Protein AF-A0A0F4YEI1-F1 (afdb_monomer)

Solvent-accessible surface area (backbone atoms only — not comparable to full-atom values): 27108 Å² total; per-residue (Å²): 118,68,69,63,48,42,63,75,67,42,41,69,64,48,45,43,51,68,69,42,49,51,51,52,51,58,33,60,76,43,56,75,84,28,46,72,61,43,52,53,49,46,54,53,52,46,52,52,40,52,50,40,37,74,76,43,58,94,48,33,68,61,34,35,46,51,47,15,52,47,26,43,52,56,21,68,72,43,83,80,49,67,66,59,22,50,49,25,46,51,52,16,49,54,27,37,51,56,39,32,68,79,41,44,30,41,6,57,47,32,35,53,52,17,68,67,30,65,88,44,64,63,55,22,47,24,25,37,29,44,6,30,36,14,65,43,53,28,73,72,40,70,64,56,50,44,74,65,33,52,63,66,68,36,88,91,44,82,70,66,86,87,53,58,67,51,59,50,22,46,51,44,22,51,36,25,59,74,68,42,29,40,48,58,62,23,40,52,21,45,48,55,20,60,75,46,42,58,65,48,48,73,70,54,39,73,61,30,29,59,52,36,36,34,52,50,51,34,30,51,22,35,40,28,39,48,52,42,94,74,29,71,53,52,64,65,41,32,71,72,57,50,52,77,50,77,45,72,65,61,30,46,54,52,25,39,58,51,39,70,70,60,66,85,82,57,76,59,45,56,59,36,46,55,58,46,68,62,72,92,46,86,78,34,48,53,85,46,42,64,39,36,22,36,55,25,34,46,53,38,25,52,49,47,47,48,52,52,64,45,75,90,51,73,38,44,47,49,24,50,35,53,50,44,48,50,52,46,31,28,48,54,39,51,79,57,27,55,72,43,56,41,44,46,48,42,59,54,49,26,56,41,52,47,71,70,66,51,97,88,55,68,56,71,63,30,71,44,92,62,81,84,60,87,50,66,71,52,74,46,59,56,67,57,54,72,71,51,46,25,27,31,64,40,70,71,63,64,64,86,75,70,74,73,66,68,58,57,71,74,64,52,68,58,82,56,84,70,56,56,55,64,52,51,42,47,41,46,23,43,50,46,60,54,16,71,41,62,52,42,31,35,61,41,84,88,78,70,41,49,42,55,33,74,52,31,54,53,29,44,53,54,38,61,77,49,46,73,64,73,70,65,80,56,64,72,63,67,75,73,72,82,86,78,87,88,89,88,88,81,90,78,88,86,82,90,134

Mean predicted aligned error: 7.13 Å

InterPro domains:
  IPR011990 Tetratricopeptide-like helical domain superfamily [G3DSA:1.25.40.10] (3-154)
  IPR011990 Tetratricopeptide-like helical domain superfamily [SSF48452] (2-461)
  IPR018834 DNA/RNA-binding domain, Est1-type [PF10373] (92-180)
  IPR045153 Est1/Ebs1-like [PTHR15696] (4-485)

Radius of gyration: 25.8 Å; Cα contacts (8 Å, |Δi|>4): 621; chains: 1; bounding box: 82×69×76 Å

Nearest PDB structures (foldseek):
  1ya0-assembly1_A  TM=7.105E-01  e=3.987E-08  Homo sapiens
  8j8p-assembly1_C  TM=2.275E-01  e=1.926E+00  Saccharomyces eubayanus
  3zjy-assembly3_G  TM=1.504E-01  e=1.847E+00  Homo sapiens

Sequence (497 aa):
MLRKLAEKYAMPARMWRYGIHSFLELLRHRLPGSLDHMLTFIYIAYSMMTLLLESVPSFEETWIECLGDLARYRMAVEENDMRDREVWSGVARYWYNKAADKNPGIGRIQHHLAVLARPNILQQLFYYSKSLVSIQPFLSTRESILLLFNPLLDPARPVSSRYPPLLTAFVCAHGFLFTRGKINAFTMSAHQFLSSLGTYIGRIGAVFREQGVYIASSNYAAIFDFGQSDAILPRMFEPRALQEIPSSSARYESAQRFWESHTSSSSLELSVLSQRDGPRSEDDRFSSSIQVLSFASHLAFSTLRIILGQIGDKNVLPSVHLSLAFLWSMALVPTSMTYIEADVPWVQIASFLNTLIRPDMDMSKVEDEQFPSYETGSSRQLPEDFLIRGQAWSQLYYPEHFFDVTADEEERSIELPSVIVPRTHRCLWLGVRIASFKCWITYDSDRKVFLPTPFAYELENAARQHNPLQGVSGAEASSSSSSHDNDTTMTDSNDII

Foldseek 3Di:
DVVVVCVVVVVLVCCCPPVQPVVLVVLVVVPPVSVVVNLVSLVVQLVVLVVCVVPPVVCVLSSLQSNLVSLVSQLVSDDDPPPSNVVSLVSSLQSLLVNCLVVVQALVSLQSQLVSCPPPLLSVLLSLLQLLQFLHHDVVSLVVCCVSAVQLQDPVHDDDPVDDLLVSLLSNLLSQLQVLFFPVSNLLSLCSNLVCVLVVCVVVALVLLVSLLSSLSSLVSQLQSSNDPQRDQSVCLHVVNVVVQPDLVSLLVVLLVVLVPDDFDDPLLLVLLCLLVDPPDRRDTRDGNSSSNSVSLLSNQSSVLSLLVNQPRLSSLLNLLLVLLLQLLCSSSPVSCSSRLLNHLLQSLQVSLQSLDDPPDDCCLLLDPDQRQPDDAQLSDALSNSSNPRGSSNPSRDDPPSSVHHDRPVVNVDDDPVSSRSSSSSSSSSVQSVQSSVRAWHADPVVRGIDGDPSVVVSPVSNVVSNSNPPVVPPVVVVPPPDDDDDDDDDDDDDDD

Structure (mmCIF, N/CA/C/O backbone):
data_AF-A0A0F4YEI1-F1
#
_entry.id   AF-A0A0F4YEI1-F1
#
loop_
_atom_site.group_PDB
_atom_site.id
_atom_site.type_symbol
_atom_site.label_atom_id
_atom_site.label_alt_id
_atom_site.label_comp_id
_atom_site.label_asym_id
_atom_site.label_entity_id
_atom_site.label_seq_id
_atom_site.pdbx_PDB_ins_code
_atom_site.Cartn_x
_atom_site.Cartn_y
_atom_site.Cartn_z
_atom_site.occupancy
_atom_site.B_iso_or_equiv
_atom_site.auth_seq_id
_atom_site.auth_comp_id
_atom_site.auth_asym_id
_atom_site.auth_atom_id
_atom_site.pdbx_PDB_model_num
ATOM 1 N N . MET A 1 1 ? 36.475 -22.535 -2.379 1.00 55.03 1 MET A N 1
ATOM 2 C CA . MET A 1 1 ? 37.438 -21.412 -2.473 1.00 55.03 1 MET A CA 1
ATOM 3 C C . MET A 1 1 ? 37.104 -20.451 -3.627 1.00 55.03 1 MET A C 1
ATOM 5 O O . MET A 1 1 ? 37.076 -19.257 -3.377 1.00 55.03 1 MET A O 1
ATOM 9 N N . LEU A 1 2 ? 36.747 -20.934 -4.832 1.00 60.22 2 LEU A N 1
ATOM 10 C CA . LEU A 1 2 ? 36.375 -20.089 -5.991 1.00 60.22 2 LEU A CA 1
ATOM 11 C C . LEU A 1 2 ? 35.041 -19.314 -5.856 1.00 60.22 2 LEU A C 1
ATOM 13 O O . LEU A 1 2 ? 34.990 -18.155 -6.246 1.00 60.22 2 LEU A O 1
ATOM 17 N N . ARG A 1 3 ? 33.982 -19.887 -5.255 1.00 57.22 3 ARG A N 1
ATOM 18 C CA . ARG A 1 3 ? 32.690 -19.177 -5.056 1.00 57.22 3 ARG A CA 1
ATOM 19 C C . ARG A 1 3 ? 32.832 -17.895 -4.218 1.00 57.22 3 ARG A C 1
ATOM 21 O O . ARG A 1 3 ? 32.390 -16.835 -4.639 1.00 57.22 3 ARG A O 1
ATOM 28 N N . LYS A 1 4 ? 33.593 -17.968 -3.119 1.00 74.44 4 LYS A N 1
ATOM 29 C CA . LYS A 1 4 ? 33.931 -16.809 -2.271 1.00 74.44 4 LYS A CA 1
ATOM 30 C C . LYS A 1 4 ? 34.723 -15.724 -3.016 1.00 74.44 4 LYS A C 1
ATOM 32 O O . LYS A 1 4 ? 34.723 -14.574 -2.597 1.00 74.44 4 LYS A O 1
ATOM 37 N N . LEU A 1 5 ? 35.408 -16.073 -4.111 1.00 81.62 5 LEU A N 1
ATOM 38 C CA . LEU A 1 5 ? 36.135 -15.119 -4.952 1.00 81.62 5 LEU A CA 1
ATOM 39 C C . LEU A 1 5 ? 35.159 -14.252 -5.762 1.00 81.62 5 LEU A C 1
ATOM 41 O O . LEU A 1 5 ? 35.337 -13.041 -5.847 1.00 81.62 5 LEU A O 1
ATOM 45 N N . ALA A 1 6 ? 34.110 -14.865 -6.316 1.00 81.75 6 ALA A N 1
ATOM 46 C CA . ALA A 1 6 ? 33.084 -14.173 -7.093 1.00 81.75 6 ALA A CA 1
ATOM 47 C C . ALA A 1 6 ? 32.321 -13.136 -6.267 1.00 81.75 6 ALA A C 1
ATOM 49 O O . ALA A 1 6 ? 32.165 -12.001 -6.719 1.00 81.75 6 ALA A O 1
ATOM 50 N N . GLU A 1 7 ? 31.950 -13.495 -5.040 1.00 84.38 7 GLU A N 1
ATOM 51 C CA . GLU A 1 7 ? 31.384 -12.571 -4.052 1.00 84.38 7 GLU A CA 1
ATOM 52 C C . GLU A 1 7 ? 32.386 -11.470 -3.684 1.00 84.38 7 GLU A C 1
ATOM 54 O O . GLU A 1 7 ? 32.083 -10.287 -3.830 1.00 84.38 7 GLU A O 1
ATOM 59 N N . LYS A 1 8 ? 33.614 -11.843 -3.288 1.00 86.62 8 LYS A N 1
ATOM 60 C CA . LYS A 1 8 ? 34.660 -10.898 -2.856 1.00 86.62 8 LYS A CA 1
ATOM 61 C C . LYS A 1 8 ? 34.952 -9.807 -3.888 1.00 86.62 8 LYS A C 1
ATOM 63 O O . LYS A 1 8 ? 35.234 -8.675 -3.509 1.00 86.62 8 LYS A O 1
ATOM 68 N N . TYR A 1 9 ? 34.919 -10.140 -5.177 1.00 87.56 9 TYR A N 1
ATOM 69 C CA . TYR A 1 9 ? 35.187 -9.188 -6.261 1.00 87.56 9 TYR A CA 1
ATOM 70 C C . TYR A 1 9 ? 33.924 -8.646 -6.938 1.00 87.56 9 TYR A C 1
ATOM 72 O O . TYR A 1 9 ? 34.042 -8.007 -7.988 1.00 87.56 9 TYR A O 1
ATOM 80 N N . ALA A 1 10 ? 32.741 -8.901 -6.365 1.00 87.31 10 ALA A N 1
ATOM 81 C CA . ALA A 1 10 ? 31.444 -8.498 -6.907 1.00 87.31 10 ALA A CA 1
ATOM 82 C C . ALA A 1 10 ? 31.309 -8.824 -8.407 1.00 87.31 10 ALA A C 1
ATOM 84 O O . ALA A 1 10 ? 30.858 -7.998 -9.207 1.00 87.31 10 ALA A O 1
ATOM 85 N N . MET A 1 11 ? 31.765 -10.017 -8.808 1.00 90.56 11 MET A N 1
ATOM 86 C CA . MET A 1 11 ? 31.846 -10.405 -10.218 1.00 90.56 11 MET A CA 1
ATOM 87 C C . MET A 1 11 ? 30.491 -10.305 -10.943 1.00 90.56 11 MET A C 1
ATOM 89 O O . MET A 1 11 ? 30.489 -9.721 -12.027 1.00 90.56 11 MET A O 1
ATOM 93 N N . PRO A 1 12 ? 29.348 -10.743 -10.368 1.00 89.69 12 PRO A N 1
ATOM 94 C CA . PRO A 1 12 ? 28.029 -10.553 -10.982 1.00 89.69 12 PRO A CA 1
ATOM 95 C C . PRO A 1 12 ? 27.702 -9.086 -11.292 1.00 89.69 12 PRO A C 1
ATOM 97 O O . PRO A 1 12 ? 27.398 -8.742 -12.433 1.00 89.69 12 PRO A O 1
ATOM 100 N N . ALA A 1 13 ? 27.867 -8.195 -10.310 1.00 88.50 13 ALA A N 1
ATOM 101 C CA . ALA A 1 13 ? 27.592 -6.769 -10.475 1.00 88.50 13 ALA A CA 1
ATOM 102 C C . ALA A 1 13 ? 28.512 -6.115 -11.520 1.00 88.50 13 ALA A C 1
ATOM 104 O O . ALA A 1 13 ? 28.082 -5.261 -12.297 1.00 88.50 13 ALA A O 1
ATOM 105 N N . ARG A 1 14 ? 29.786 -6.525 -11.578 1.00 91.62 14 ARG A N 1
ATOM 106 C CA . ARG A 1 14 ? 30.737 -6.046 -12.592 1.00 91.62 14 ARG A CA 1
ATOM 107 C C . ARG A 1 14 ? 30.409 -6.571 -13.986 1.00 91.62 14 ARG A C 1
ATOM 109 O O . ARG A 1 14 ? 30.504 -5.802 -14.938 1.00 91.62 14 ARG A O 1
ATOM 116 N N . MET A 1 15 ? 30.030 -7.842 -14.110 1.00 93.12 15 MET A N 1
ATOM 117 C CA . MET A 1 15 ? 29.603 -8.434 -15.378 1.00 93.12 15 MET A CA 1
ATOM 118 C C . MET A 1 15 ? 28.373 -7.704 -15.918 1.00 93.12 15 MET A C 1
ATOM 120 O O . MET A 1 15 ? 28.381 -7.306 -17.080 1.00 93.12 15 MET A O 1
ATOM 124 N N . TRP A 1 16 ? 27.377 -7.434 -15.069 1.00 93.75 16 TRP A N 1
ATOM 125 C CA . TRP A 1 16 ? 26.232 -6.606 -15.442 1.00 93.75 16 TRP A CA 1
ATOM 126 C C . TRP A 1 16 ? 26.676 -5.213 -15.895 1.00 93.75 16 TRP A C 1
ATOM 128 O O . TRP A 1 16 ? 26.445 -4.830 -17.040 1.00 93.75 16 TRP A O 1
ATOM 138 N N . ARG A 1 17 ? 27.383 -4.475 -15.031 1.00 92.56 17 ARG A N 1
ATOM 139 C CA . ARG A 1 17 ? 27.768 -3.081 -15.289 1.00 92.56 17 ARG A CA 1
ATOM 140 C C . ARG A 1 17 ? 28.609 -2.926 -16.555 1.00 92.56 17 ARG A C 1
ATOM 142 O O . ARG A 1 17 ? 28.297 -2.081 -17.385 1.00 92.56 17 ARG A O 1
ATOM 149 N N . TYR A 1 18 ? 29.688 -3.694 -16.679 1.00 93.56 18 TYR A N 1
ATOM 150 C CA . TYR A 1 18 ? 30.693 -3.503 -17.729 1.00 93.56 18 TYR A CA 1
ATOM 151 C C . TYR A 1 18 ? 30.481 -4.401 -18.948 1.00 93.56 18 TYR A C 1
ATOM 153 O O . TYR A 1 18 ? 30.851 -4.003 -20.046 1.00 93.56 18 TYR A O 1
ATOM 161 N N . GLY A 1 19 ? 29.914 -5.595 -18.764 1.00 92.12 19 GLY A N 1
ATOM 162 C CA . GLY A 1 19 ? 29.736 -6.584 -19.828 1.00 92.12 19 GLY A CA 1
ATOM 163 C C . GLY A 1 19 ? 28.385 -6.512 -20.535 1.00 92.12 19 GLY A C 1
ATOM 164 O O . GLY A 1 19 ? 28.310 -6.903 -21.693 1.00 92.12 19 GLY A O 1
ATOM 165 N N . ILE A 1 20 ? 27.337 -6.000 -19.878 1.00 95.31 20 ILE A N 1
ATOM 166 C CA . ILE A 1 20 ? 25.975 -5.976 -20.437 1.00 95.31 20 ILE A CA 1
ATOM 167 C C . ILE A 1 20 ? 25.453 -4.542 -20.533 1.00 95.31 20 ILE A C 1
ATOM 169 O O . ILE A 1 20 ? 25.265 -4.020 -21.630 1.00 95.31 20 ILE A O 1
ATOM 173 N N . HIS A 1 21 ? 25.279 -3.869 -19.397 1.00 94.56 21 HIS A N 1
ATOM 174 C CA . HIS A 1 21 ? 24.636 -2.560 -19.314 1.00 94.56 21 HIS A CA 1
ATOM 175 C C . HIS A 1 21 ? 25.357 -1.482 -20.140 1.00 94.56 21 HIS A C 1
ATOM 177 O O . HIS A 1 21 ? 24.716 -0.780 -20.916 1.00 94.56 21 HIS A O 1
ATOM 183 N N . SER A 1 22 ? 26.688 -1.366 -20.044 1.00 94.69 22 SER A N 1
ATOM 184 C CA . SER A 1 22 ? 27.449 -0.400 -20.859 1.00 94.69 22 SER A CA 1
ATOM 185 C C . SER A 1 22 ? 27.254 -0.590 -22.368 1.00 94.69 22 SER A C 1
ATOM 187 O O . SER A 1 22 ? 27.192 0.394 -23.104 1.00 94.69 22 SER A O 1
ATOM 189 N N . PHE A 1 23 ? 27.138 -1.837 -22.835 1.00 94.50 23 PHE A N 1
ATOM 190 C CA . PHE A 1 23 ? 26.890 -2.134 -24.246 1.00 94.50 23 PHE A CA 1
ATOM 191 C C . PHE A 1 23 ? 25.444 -1.827 -24.640 1.00 94.50 23 PHE A C 1
ATOM 193 O O . PHE A 1 23 ? 25.231 -1.219 -25.687 1.00 94.50 23 PHE A O 1
ATOM 200 N N . LEU A 1 24 ? 24.465 -2.167 -23.791 1.00 94.75 24 LEU A N 1
ATOM 201 C CA . LEU A 1 24 ? 23.062 -1.788 -24.003 1.00 94.75 24 LEU A CA 1
ATOM 202 C C . LEU A 1 24 ? 22.913 -0.275 -24.137 1.00 94.75 24 LEU A C 1
ATOM 204 O O . LEU A 1 24 ? 22.265 0.189 -25.069 1.00 94.75 24 LEU A O 1
ATOM 208 N N . GLU A 1 25 ? 23.556 0.497 -23.262 1.00 95.62 25 GLU A N 1
ATOM 209 C CA . GLU A 1 25 ? 23.518 1.954 -23.339 1.00 95.62 25 GLU A CA 1
ATOM 210 C C . GLU A 1 25 ? 24.206 2.475 -24.601 1.00 95.62 25 GLU A C 1
ATOM 212 O O . GLU A 1 25 ? 23.637 3.322 -25.288 1.00 95.62 25 GLU A O 1
ATOM 217 N N . LEU A 1 26 ? 25.382 1.954 -24.968 1.00 95.69 26 LEU A N 1
ATOM 218 C CA . LEU A 1 26 ? 26.056 2.338 -26.213 1.00 95.69 26 LEU A CA 1
ATOM 219 C C . LEU A 1 26 ? 25.161 2.103 -27.439 1.00 95.69 26 LEU A C 1
ATOM 221 O O . LEU A 1 26 ? 25.047 2.981 -28.296 1.00 95.69 26 LEU A O 1
ATOM 225 N N . LEU A 1 27 ? 24.520 0.935 -27.513 1.00 95.31 27 LEU A N 1
ATOM 226 C CA . LEU A 1 27 ? 23.616 0.580 -28.603 1.00 95.31 27 LEU A CA 1
ATOM 227 C C . LEU A 1 27 ? 22.361 1.458 -28.577 1.00 95.31 27 LEU A C 1
ATOM 229 O O . LEU A 1 27 ? 21.994 1.995 -29.619 1.00 95.31 27 LEU A O 1
ATOM 233 N N . ARG A 1 28 ? 21.768 1.705 -27.404 1.00 93.31 28 ARG A N 1
ATOM 234 C CA . ARG A 1 28 ? 20.584 2.562 -27.236 1.00 93.31 28 ARG A CA 1
ATOM 235 C C . ARG A 1 28 ? 20.811 3.982 -27.759 1.00 93.31 28 ARG A C 1
ATOM 237 O O . ARG A 1 28 ? 19.947 4.523 -28.439 1.00 93.31 28 ARG A O 1
ATOM 244 N N . HIS A 1 29 ? 21.978 4.578 -27.502 1.00 94.56 29 HIS A N 1
ATOM 245 C CA . HIS A 1 29 ? 22.314 5.927 -27.992 1.00 94.56 29 HIS A CA 1
ATOM 246 C C . HIS A 1 29 ? 22.475 6.009 -29.520 1.00 94.56 29 HIS A C 1
ATOM 248 O O . HIS A 1 29 ? 22.509 7.107 -30.072 1.00 94.56 29 HIS A O 1
ATOM 254 N N . ARG A 1 30 ? 22.613 4.871 -30.209 1.00 94.94 30 ARG A N 1
ATOM 255 C CA . ARG A 1 30 ? 22.780 4.784 -31.669 1.00 94.94 30 ARG A CA 1
ATOM 256 C C . ARG A 1 30 ? 21.497 4.376 -32.401 1.00 94.94 30 ARG A C 1
ATOM 258 O O . ARG A 1 30 ? 21.542 4.158 -33.612 1.00 94.94 30 ARG A O 1
ATOM 265 N N . LEU A 1 31 ? 20.372 4.276 -31.692 1.00 91.75 31 LEU A N 1
ATOM 266 C CA . LEU A 1 31 ? 19.080 3.996 -32.310 1.00 91.75 31 LEU A CA 1
ATOM 267 C C . LEU A 1 31 ? 18.655 5.142 -33.251 1.00 91.75 31 LEU A C 1
ATOM 269 O O . LEU A 1 31 ? 18.983 6.302 -32.990 1.00 91.75 31 LEU A O 1
ATOM 273 N N . PRO A 1 32 ? 17.944 4.830 -34.351 1.00 93.75 32 PRO A N 1
ATOM 274 C CA . PRO A 1 32 ? 17.470 3.493 -34.738 1.00 93.75 32 PRO A CA 1
ATOM 275 C C . PRO A 1 32 ? 18.523 2.616 -35.449 1.00 93.75 32 PRO A C 1
ATOM 277 O O . PRO A 1 32 ? 18.310 1.419 -35.604 1.00 93.75 32 PRO A O 1
ATOM 280 N N . GLY A 1 33 ? 19.677 3.162 -35.856 1.00 95.06 33 GLY A N 1
ATOM 281 C CA . GLY A 1 33 ? 20.655 2.458 -36.707 1.00 95.06 33 GLY A CA 1
ATOM 282 C C . GLY A 1 33 ? 21.328 1.224 -36.084 1.00 95.06 33 GLY A C 1
ATOM 283 O O . GLY A 1 33 ? 21.903 0.406 -36.796 1.00 95.06 33 GLY A O 1
ATOM 284 N N . SER A 1 34 ? 21.262 1.073 -34.763 1.00 95.25 34 SER A N 1
ATOM 285 C CA . SER A 1 34 ? 21.790 -0.071 -34.009 1.00 95.25 34 SER A CA 1
ATOM 286 C C . SER A 1 34 ? 20.735 -1.122 -33.643 1.00 95.25 34 SER A C 1
ATOM 288 O O . SER A 1 34 ? 21.081 -2.063 -32.928 1.00 95.25 34 SER A O 1
ATOM 290 N N . LEU A 1 35 ? 19.479 -0.988 -34.091 1.00 93.62 35 LEU A N 1
ATOM 291 C CA . LEU A 1 35 ? 18.353 -1.795 -33.602 1.00 93.62 35 LEU A CA 1
ATOM 292 C C . LEU A 1 35 ? 18.619 -3.306 -33.688 1.00 93.62 35 LEU A C 1
ATOM 294 O O . LEU A 1 35 ? 18.581 -3.980 -32.661 1.00 93.62 35 LEU A O 1
ATOM 298 N N . ASP A 1 36 ? 18.993 -3.823 -34.860 1.00 94.50 36 ASP A N 1
ATOM 299 C CA . ASP A 1 36 ? 19.253 -5.260 -35.053 1.00 94.50 36 ASP A CA 1
ATOM 300 C C . ASP A 1 36 ? 20.387 -5.782 -34.157 1.00 94.50 36 ASP A C 1
ATOM 302 O O . ASP A 1 36 ? 20.313 -6.880 -33.595 1.00 94.50 36 ASP A O 1
ATOM 306 N N . HIS A 1 37 ? 21.431 -4.968 -33.966 1.00 96.06 37 HIS A N 1
ATOM 307 C CA . HIS A 1 37 ? 22.554 -5.294 -33.086 1.00 96.06 37 HIS A CA 1
ATOM 308 C C . HIS A 1 37 ? 22.115 -5.308 -31.619 1.00 96.06 37 HIS A C 1
ATOM 310 O O . HIS A 1 37 ? 22.519 -6.190 -30.863 1.00 96.06 37 HIS A O 1
ATOM 316 N N . MET A 1 38 ? 21.270 -4.353 -31.218 1.00 95.50 38 MET A N 1
ATOM 317 C CA . MET A 1 38 ? 20.710 -4.275 -29.872 1.00 95.50 38 MET A CA 1
ATOM 318 C C . MET A 1 38 ? 19.807 -5.467 -29.570 1.00 95.50 38 MET A C 1
ATOM 320 O O . MET A 1 38 ? 19.973 -6.090 -28.523 1.00 95.50 38 MET A O 1
ATOM 324 N N . LEU A 1 39 ? 18.919 -5.833 -30.495 1.00 94.44 39 LEU A N 1
ATOM 325 C CA . LEU A 1 39 ? 18.063 -7.010 -30.363 1.00 94.44 39 LEU A CA 1
ATOM 326 C C . LEU A 1 39 ? 18.904 -8.282 -30.224 1.00 94.44 39 LEU A C 1
ATOM 328 O O . LEU A 1 39 ? 18.749 -9.014 -29.247 1.00 94.44 39 LEU A O 1
ATOM 332 N N . THR A 1 40 ? 19.854 -8.500 -31.137 1.00 96.56 40 THR A N 1
ATOM 333 C CA . THR A 1 40 ? 20.757 -9.663 -31.098 1.00 96.56 40 THR A CA 1
ATOM 334 C C . THR A 1 40 ? 21.517 -9.737 -29.772 1.00 96.56 40 THR A C 1
ATOM 336 O O . THR A 1 40 ? 21.574 -10.795 -29.143 1.00 96.56 40 THR A O 1
ATOM 339 N N . PHE A 1 41 ? 22.062 -8.609 -29.307 1.00 97.25 41 PHE A N 1
ATOM 340 C CA . PHE A 1 41 ? 22.788 -8.547 -28.042 1.00 97.25 41 PHE A CA 1
ATOM 341 C C . PHE A 1 41 ? 21.896 -8.880 -26.841 1.00 97.25 41 PHE A C 1
ATOM 343 O O . PHE A 1 41 ? 22.309 -9.652 -25.977 1.00 97.25 41 PHE A O 1
ATOM 350 N N . ILE A 1 42 ? 20.667 -8.353 -26.803 1.00 96.56 42 ILE A N 1
ATOM 351 C CA . ILE A 1 42 ? 19.697 -8.656 -25.745 1.00 96.56 42 ILE A CA 1
ATOM 352 C C . ILE A 1 42 ? 19.396 -10.159 -25.702 1.00 96.56 42 ILE A C 1
ATOM 354 O O . ILE A 1 42 ? 19.459 -10.742 -24.622 1.00 96.56 42 ILE A O 1
ATOM 358 N N . TYR A 1 43 ? 19.129 -10.806 -26.841 1.00 96.12 43 TYR A N 1
ATOM 359 C CA . TYR A 1 43 ? 18.841 -12.247 -26.881 1.00 96.12 43 TYR A CA 1
ATOM 360 C C . TYR A 1 43 ? 20.025 -13.101 -26.405 1.00 96.12 43 TYR A C 1
ATOM 362 O O . TYR A 1 43 ? 19.829 -14.060 -25.651 1.00 96.12 43 TYR A O 1
ATOM 370 N N . ILE A 1 44 ? 21.254 -12.740 -26.791 1.00 97.31 44 ILE A N 1
ATOM 371 C CA . ILE A 1 44 ? 22.471 -13.424 -26.329 1.00 97.31 44 ILE A CA 1
ATOM 372 C C . ILE A 1 44 ? 22.629 -13.245 -24.817 1.00 97.31 44 ILE A C 1
ATOM 374 O O . ILE A 1 44 ? 22.775 -14.232 -24.094 1.00 97.31 44 ILE A O 1
ATOM 378 N N . ALA A 1 45 ? 22.551 -12.006 -24.325 1.00 97.19 45 ALA A N 1
ATOM 379 C CA . ALA A 1 45 ? 22.688 -11.707 -22.904 1.00 97.19 45 ALA A CA 1
ATOM 380 C C . ALA A 1 45 ? 21.608 -12.419 -22.075 1.00 97.19 45 ALA A C 1
ATOM 382 O O . ALA A 1 45 ? 21.925 -13.018 -21.050 1.00 97.19 45 ALA A O 1
ATOM 383 N N . TYR A 1 46 ? 20.358 -12.426 -22.543 1.00 97.12 46 TYR A N 1
ATOM 384 C CA . TYR A 1 46 ? 19.239 -13.098 -21.881 1.00 97.12 46 TYR A CA 1
ATOM 385 C C . TYR A 1 46 ? 19.450 -14.614 -21.798 1.00 97.12 46 TYR A C 1
ATOM 387 O O . TYR A 1 46 ? 19.294 -15.205 -20.727 1.00 97.12 46 TYR A O 1
ATOM 395 N N . SER A 1 47 ? 19.888 -15.243 -22.893 1.00 96.88 47 SER A N 1
ATOM 396 C CA . SER A 1 47 ? 20.205 -16.679 -22.920 1.00 96.88 47 SER A CA 1
ATOM 397 C C . SER A 1 47 ? 21.351 -17.019 -21.963 1.00 96.88 47 SER A C 1
ATOM 399 O O . SER A 1 47 ? 21.269 -17.985 -21.207 1.00 96.88 47 SER A O 1
ATOM 401 N N . MET A 1 48 ? 22.400 -16.188 -21.931 1.00 96.06 48 MET A N 1
ATOM 402 C CA . MET A 1 48 ? 23.517 -16.358 -20.999 1.00 96.06 48 MET A CA 1
ATOM 403 C C . MET A 1 48 ? 23.081 -16.196 -19.538 1.00 96.06 48 MET A C 1
ATOM 405 O O . MET A 1 48 ? 23.495 -16.991 -18.699 1.00 96.06 48 MET A O 1
ATOM 409 N N . MET A 1 49 ? 22.246 -15.200 -19.215 1.00 95.81 49 MET A N 1
ATOM 410 C CA . MET A 1 49 ? 21.751 -15.004 -17.845 1.00 95.81 49 MET A CA 1
ATOM 411 C C . MET A 1 49 ? 20.837 -16.150 -17.404 1.00 95.81 49 MET A C 1
ATOM 413 O O . MET A 1 49 ? 20.933 -16.586 -16.261 1.00 95.81 49 MET A O 1
ATOM 417 N N . THR A 1 50 ? 20.014 -16.684 -18.310 1.00 95.69 50 THR A N 1
ATOM 418 C CA . THR A 1 50 ? 19.171 -17.861 -18.041 1.00 95.69 50 THR A CA 1
ATOM 419 C C . THR A 1 50 ? 20.036 -19.086 -17.732 1.00 95.69 50 THR A C 1
ATOM 421 O O . THR A 1 50 ? 19.835 -19.749 -16.718 1.00 95.69 50 THR A O 1
ATOM 424 N N . LEU A 1 51 ? 21.085 -19.328 -18.525 1.00 96.38 51 LEU A N 1
ATOM 425 C CA . LEU A 1 51 ? 22.034 -20.411 -18.258 1.00 96.38 51 LEU A CA 1
ATOM 426 C C . LEU A 1 51 ? 22.764 -20.228 -16.916 1.00 96.38 51 LEU A C 1
ATOM 428 O O . LEU A 1 51 ? 22.997 -21.202 -16.201 1.00 96.38 51 LEU A O 1
ATOM 432 N N . LEU A 1 52 ? 23.143 -18.998 -16.549 1.00 94.69 52 LEU A N 1
ATOM 433 C CA . LEU A 1 52 ? 23.774 -18.712 -15.253 1.00 94.69 52 LEU A CA 1
ATOM 434 C C . LEU A 1 52 ? 22.814 -18.895 -14.077 1.00 94.69 52 LEU A C 1
ATOM 436 O O . LEU A 1 52 ? 23.248 -19.355 -13.021 1.00 94.69 52 LEU A O 1
ATOM 440 N N . LEU A 1 53 ? 21.534 -18.572 -14.258 1.00 94.56 53 LEU A N 1
ATOM 441 C CA . LEU A 1 53 ? 20.492 -18.827 -13.270 1.00 94.56 53 LEU A CA 1
ATOM 442 C C . LEU A 1 53 ? 20.386 -20.326 -12.952 1.00 94.56 53 LEU A C 1
ATOM 444 O O . LEU A 1 53 ? 20.347 -20.695 -11.781 1.00 94.56 53 LEU A O 1
ATOM 448 N N . GLU A 1 54 ? 20.425 -21.179 -13.975 1.00 94.06 54 GLU A N 1
ATOM 449 C CA . GLU A 1 54 ? 20.361 -22.638 -13.820 1.00 94.06 54 GLU A CA 1
ATOM 450 C C . GLU A 1 54 ? 21.668 -23.243 -13.283 1.00 94.06 54 GLU A C 1
ATOM 452 O O . GLU A 1 54 ? 21.659 -24.106 -12.404 1.00 94.06 54 GLU A O 1
ATOM 457 N N . SER A 1 55 ? 22.815 -22.798 -13.803 1.00 95.12 55 SER A N 1
ATOM 458 C CA . SER A 1 55 ? 24.119 -23.416 -13.515 1.00 95.12 55 SER A CA 1
ATOM 459 C C . SER A 1 55 ? 24.835 -22.840 -12.287 1.00 95.12 55 SER A C 1
ATOM 461 O O . SER A 1 55 ? 25.688 -23.511 -11.696 1.00 95.12 55 SER A O 1
ATOM 463 N N . VAL A 1 56 ? 24.509 -21.609 -11.873 1.00 92.44 56 VAL A N 1
ATOM 464 C CA . VAL A 1 56 ? 25.151 -20.892 -10.757 1.00 92.44 56 VAL A CA 1
ATOM 465 C C . VAL A 1 56 ? 24.095 -20.252 -9.836 1.00 92.44 56 VAL A C 1
ATOM 467 O O . VAL A 1 56 ? 24.015 -19.022 -9.733 1.00 92.44 56 VAL A O 1
ATOM 470 N N . PRO A 1 57 ? 23.329 -21.063 -9.079 1.00 89.75 57 PRO A N 1
ATOM 471 C CA . PRO A 1 57 ? 22.220 -20.575 -8.251 1.00 89.75 57 PRO A CA 1
ATOM 472 C C . PRO A 1 57 ? 22.667 -19.695 -7.073 1.00 89.75 57 PRO A C 1
ATOM 474 O O . PRO A 1 57 ? 21.867 -18.966 -6.503 1.00 89.75 57 PRO A O 1
ATOM 477 N N . SER A 1 58 ? 23.958 -19.695 -6.714 1.00 90.31 58 SER A N 1
ATOM 478 C CA . SER A 1 58 ? 24.498 -18.859 -5.627 1.00 90.31 58 SER A CA 1
ATOM 479 C C . SER A 1 58 ? 24.327 -17.347 -5.845 1.00 90.31 58 SER A C 1
ATOM 481 O O . SER A 1 58 ? 24.459 -16.592 -4.891 1.00 90.31 58 SER A O 1
ATOM 483 N N . PHE A 1 59 ? 24.049 -16.906 -7.076 1.00 91.25 59 PHE A N 1
ATOM 484 C CA . PHE A 1 59 ? 23.765 -15.505 -7.412 1.00 91.25 59 PHE A CA 1
ATOM 485 C C . PHE A 1 59 ? 22.383 -15.332 -8.053 1.00 91.25 59 PHE A C 1
ATOM 487 O O . PHE A 1 59 ? 22.161 -14.360 -8.775 1.00 91.25 59 PHE A O 1
ATOM 494 N N . GLU A 1 60 ? 21.468 -16.274 -7.802 1.00 92.94 60 GLU A N 1
ATOM 495 C CA . GLU A 1 60 ? 20.115 -16.309 -8.366 1.00 92.94 60 GLU A CA 1
ATOM 496 C C . GLU A 1 60 ? 19.420 -14.941 -8.322 1.00 92.94 60 GLU A C 1
ATOM 498 O O . GLU A 1 60 ? 18.902 -14.494 -9.340 1.00 92.94 60 GLU A O 1
ATOM 503 N N . GLU A 1 61 ? 19.462 -14.243 -7.185 1.00 91.62 61 GLU A N 1
ATOM 504 C CA . GLU A 1 61 ? 18.837 -12.922 -7.033 1.00 91.62 61 GLU A CA 1
ATOM 505 C C . GLU A 1 61 ? 19.371 -11.900 -8.043 1.00 91.62 61 GLU A C 1
ATOM 507 O O . GLU A 1 61 ? 18.599 -11.191 -8.685 1.00 91.62 61 GLU A O 1
ATOM 512 N N . THR A 1 62 ? 20.691 -11.867 -8.251 1.00 92.00 62 THR A N 1
ATOM 513 C CA . THR A 1 62 ? 21.306 -10.966 -9.235 1.00 92.00 62 THR A CA 1
ATOM 514 C C . THR A 1 62 ? 20.900 -11.342 -10.659 1.00 92.00 62 THR A C 1
ATOM 516 O O . THR A 1 62 ? 20.645 -10.460 -11.478 1.00 92.00 62 THR A O 1
ATOM 519 N N . TRP A 1 63 ? 20.825 -12.637 -10.970 1.00 95.44 63 TRP A N 1
ATOM 520 C CA . TRP A 1 63 ? 20.446 -13.118 -12.301 1.00 95.44 63 TRP A CA 1
ATOM 521 C C . TRP A 1 63 ? 18.989 -12.823 -12.637 1.00 95.44 63 TRP A C 1
ATOM 523 O O . TRP A 1 63 ? 18.715 -12.344 -13.736 1.00 95.44 63 TRP A O 1
ATOM 533 N N . ILE A 1 64 ? 18.078 -13.033 -11.685 1.00 95.19 64 ILE A N 1
ATOM 534 C CA . ILE A 1 64 ? 16.655 -12.694 -11.811 1.00 95.19 64 ILE A CA 1
ATOM 535 C C . ILE A 1 64 ? 16.491 -11.211 -12.152 1.00 95.19 64 ILE A C 1
ATOM 537 O O . ILE A 1 64 ? 15.762 -10.862 -13.079 1.00 95.19 64 ILE A O 1
ATOM 541 N N . GLU A 1 65 ? 17.200 -10.330 -11.447 1.00 94.44 65 GLU A N 1
ATOM 542 C CA . GLU A 1 65 ? 17.132 -8.898 -11.729 1.00 94.44 65 GLU A CA 1
ATOM 543 C C . GLU A 1 65 ? 17.699 -8.533 -13.107 1.00 94.44 65 GLU A C 1
ATOM 545 O O . GLU A 1 65 ? 17.079 -7.757 -13.835 1.00 94.44 65 GLU A O 1
ATOM 550 N N . CYS A 1 66 ? 18.831 -9.128 -13.505 1.00 95.50 66 CYS A N 1
ATOM 551 C CA . CYS A 1 66 ? 19.404 -8.922 -14.839 1.00 95.50 66 CYS A CA 1
ATOM 552 C C . CYS A 1 66 ? 18.431 -9.357 -15.947 1.00 95.50 66 CYS A C 1
ATOM 554 O O . CYS A 1 66 ? 18.322 -8.683 -16.971 1.00 95.50 66 CYS A O 1
ATOM 556 N N . LEU A 1 67 ? 17.716 -10.470 -15.749 1.00 97.38 67 LEU A N 1
ATOM 557 C CA . LEU A 1 67 ? 16.699 -10.965 -16.681 1.00 97.38 67 LEU A CA 1
ATOM 558 C C . LEU A 1 67 ? 15.508 -10.003 -16.781 1.00 97.38 67 LEU A C 1
ATOM 560 O O . LEU A 1 67 ? 15.054 -9.715 -17.891 1.00 97.38 67 LEU A O 1
ATOM 564 N N . GLY A 1 68 ? 15.058 -9.444 -15.653 1.00 96.75 68 GLY A N 1
ATOM 565 C CA . GLY A 1 68 ? 14.035 -8.395 -15.626 1.00 96.75 68 GLY A CA 1
ATOM 566 C C . GLY A 1 68 ? 14.466 -7.129 -16.369 1.00 96.75 68 GLY A C 1
ATOM 567 O O . GLY A 1 68 ? 13.715 -6.614 -17.202 1.00 96.75 68 GLY A O 1
ATOM 568 N N . ASP A 1 69 ? 15.696 -6.660 -16.145 1.00 95.56 69 ASP A N 1
ATOM 569 C CA . ASP A 1 69 ? 16.244 -5.501 -16.854 1.00 95.56 69 ASP A CA 1
ATOM 570 C C . ASP A 1 69 ? 16.370 -5.755 -18.361 1.00 95.56 69 ASP A C 1
ATOM 572 O O . ASP A 1 69 ? 15.946 -4.916 -19.157 1.00 95.56 69 ASP A O 1
ATOM 576 N N . LEU A 1 70 ? 16.902 -6.908 -18.777 1.00 97.31 70 LEU A N 1
ATOM 577 C CA . LEU A 1 70 ? 17.019 -7.277 -20.193 1.00 97.31 70 LEU A CA 1
ATOM 578 C C . LEU A 1 70 ? 15.654 -7.342 -20.883 1.00 97.31 70 LEU A C 1
ATOM 580 O O . LEU A 1 70 ? 15.489 -6.775 -21.966 1.00 97.31 70 LEU A O 1
ATOM 584 N N . ALA A 1 71 ? 14.665 -7.965 -20.239 1.00 97.06 71 ALA A N 1
ATOM 585 C CA . ALA A 1 71 ? 13.296 -8.009 -20.742 1.00 97.06 71 ALA A CA 1
ATOM 586 C C . ALA A 1 71 ? 12.689 -6.602 -20.865 1.00 97.06 71 ALA A C 1
ATOM 588 O O . ALA A 1 71 ? 12.048 -6.279 -21.866 1.00 97.06 71 ALA A O 1
ATOM 589 N N . ARG A 1 72 ? 12.964 -5.716 -19.902 1.00 94.94 72 ARG A N 1
ATOM 590 C CA . ARG A 1 72 ? 12.533 -4.313 -19.949 1.00 94.94 72 ARG A CA 1
ATOM 591 C C . ARG A 1 72 ? 13.207 -3.530 -21.079 1.00 94.94 72 ARG A C 1
ATOM 593 O O . ARG A 1 72 ? 12.528 -2.743 -21.735 1.00 94.94 72 ARG A O 1
ATOM 600 N N . TYR A 1 73 ? 14.502 -3.734 -21.338 1.00 94.62 73 TYR A N 1
ATOM 601 C CA . TYR A 1 73 ? 15.175 -3.154 -22.510 1.00 94.62 73 TYR A CA 1
ATOM 602 C C . TYR A 1 73 ? 14.534 -3.651 -23.806 1.00 94.62 73 TYR A C 1
ATOM 604 O O . TYR A 1 73 ? 14.248 -2.835 -24.681 1.00 94.62 73 TYR A O 1
ATOM 612 N N . ARG A 1 74 ? 14.244 -4.954 -23.909 1.00 95.31 74 ARG A N 1
ATOM 613 C CA . ARG A 1 74 ? 13.593 -5.547 -25.084 1.00 95.31 74 ARG A CA 1
ATOM 614 C C . ARG A 1 74 ? 12.199 -4.983 -25.343 1.00 95.31 74 ARG A C 1
ATOM 616 O O . ARG A 1 74 ? 11.881 -4.661 -26.483 1.00 95.31 74 ARG A O 1
ATOM 623 N N . MET A 1 75 ? 11.404 -4.826 -24.284 1.00 93.75 75 MET A N 1
ATOM 624 C CA . MET A 1 75 ? 10.108 -4.150 -24.332 1.00 93.75 75 MET A CA 1
ATOM 625 C C . MET A 1 75 ? 10.269 -2.697 -24.793 1.00 93.75 75 MET A C 1
ATOM 627 O O . MET A 1 75 ? 9.495 -2.223 -25.615 1.00 93.75 75 MET A O 1
ATOM 631 N N . ALA A 1 76 ? 11.249 -1.966 -24.253 1.00 90.69 76 ALA A N 1
ATOM 632 C CA . ALA A 1 76 ? 11.403 -0.539 -24.512 1.00 90.69 76 ALA A CA 1
ATOM 633 C C . ALA A 1 76 ? 11.790 -0.220 -25.963 1.00 90.69 76 ALA A C 1
ATOM 635 O O . ALA A 1 76 ? 11.307 0.786 -26.476 1.00 90.69 76 ALA A O 1
ATOM 636 N N . VAL A 1 77 ? 12.622 -1.055 -26.597 1.00 91.62 77 VAL A N 1
ATOM 637 C CA . VAL A 1 77 ? 13.049 -0.875 -28.000 1.00 91.62 77 VAL A CA 1
ATOM 638 C C . VAL A 1 77 ? 11.993 -1.294 -29.022 1.00 91.62 77 VAL A C 1
ATOM 640 O O . VAL A 1 77 ? 12.119 -0.942 -30.190 1.00 91.62 77 VAL A O 1
ATOM 643 N N . GLU A 1 78 ? 10.972 -2.044 -28.602 1.00 88.69 78 GLU A N 1
ATOM 644 C CA . GLU A 1 78 ? 9.873 -2.440 -29.479 1.00 88.69 78 GLU A CA 1
ATOM 645 C C . GLU A 1 78 ? 8.869 -1.290 -29.624 1.00 88.69 78 GLU A C 1
ATOM 647 O O . GLU A 1 78 ? 8.096 -0.996 -28.702 1.00 88.69 78 GLU A O 1
ATOM 652 N N . GLU A 1 79 ? 8.910 -0.617 -30.775 1.00 81.62 79 GLU A N 1
ATOM 653 C CA . GLU A 1 79 ? 8.034 0.515 -31.110 1.00 81.62 79 GLU A CA 1
ATOM 654 C C . GLU A 1 79 ? 6.888 0.128 -32.055 1.00 81.62 79 GLU A C 1
ATOM 656 O O . GLU A 1 79 ? 5.853 0.795 -32.052 1.00 81.62 79 GLU A O 1
ATOM 661 N N . ASN A 1 80 ? 7.046 -0.941 -32.845 1.00 84.06 80 ASN A N 1
ATOM 662 C CA . ASN A 1 80 ? 6.128 -1.267 -33.939 1.00 84.06 80 ASN A CA 1
ATOM 663 C C . ASN A 1 80 ? 5.205 -2.440 -33.597 1.00 84.06 80 ASN A C 1
ATOM 665 O O . ASN A 1 80 ? 4.001 -2.371 -33.859 1.00 84.06 80 ASN A O 1
ATOM 669 N N . ASP A 1 81 ? 5.740 -3.512 -33.008 1.00 88.62 81 ASP A N 1
ATOM 670 C CA . ASP A 1 81 ? 4.950 -4.679 -32.624 1.00 88.62 81 ASP A CA 1
ATOM 671 C C . ASP A 1 81 ? 4.444 -4.547 -31.181 1.00 88.62 81 ASP A C 1
ATOM 673 O O . ASP A 1 81 ? 5.076 -4.958 -30.206 1.00 88.62 81 ASP A O 1
ATOM 677 N N . MET A 1 82 ? 3.244 -3.984 -31.041 1.00 87.31 82 MET A N 1
ATOM 678 C CA . MET A 1 82 ? 2.587 -3.831 -29.740 1.00 87.31 82 MET A CA 1
ATOM 679 C C . MET A 1 82 ? 2.330 -5.166 -29.028 1.00 87.31 82 MET A C 1
ATOM 681 O O . MET A 1 82 ? 2.244 -5.186 -27.800 1.00 87.31 82 MET A O 1
ATOM 685 N N . ARG A 1 83 ? 2.205 -6.278 -29.765 1.00 89.50 83 ARG A N 1
ATOM 686 C CA . ARG A 1 83 ? 2.005 -7.602 -29.169 1.00 89.50 83 ARG A CA 1
ATOM 687 C C . ARG A 1 83 ? 3.304 -8.102 -28.559 1.00 89.50 83 ARG A C 1
ATOM 689 O O . ARG A 1 83 ? 3.290 -8.567 -27.424 1.00 89.50 83 ARG A O 1
ATOM 696 N N . ASP A 1 84 ? 4.407 -7.987 -29.285 1.00 88.88 84 ASP A N 1
ATOM 697 C CA . ASP A 1 84 ? 5.719 -8.379 -28.775 1.00 88.88 84 ASP A CA 1
ATOM 698 C C . ASP A 1 84 ? 6.149 -7.485 -27.601 1.00 88.88 84 ASP A C 1
ATOM 700 O O . ASP A 1 84 ? 6.636 -7.971 -26.578 1.00 88.88 84 ASP A O 1
ATOM 704 N N . ARG A 1 85 ? 5.837 -6.185 -27.666 1.00 90.69 85 ARG A N 1
ATOM 705 C CA . ARG A 1 85 ? 5.999 -5.271 -26.530 1.00 90.69 85 ARG A CA 1
ATOM 706 C C . ARG A 1 85 ? 5.240 -5.750 -25.288 1.00 90.69 85 ARG A C 1
ATOM 708 O O . ARG A 1 85 ? 5.805 -5.732 -24.195 1.00 90.69 85 ARG A O 1
ATOM 715 N N . GLU A 1 86 ? 3.989 -6.185 -25.438 1.00 90.25 86 GLU A N 1
ATOM 716 C CA . GLU A 1 86 ? 3.196 -6.718 -24.323 1.00 90.25 86 GLU A CA 1
ATOM 717 C C . GLU A 1 86 ? 3.786 -8.026 -23.775 1.00 90.25 86 GLU A C 1
ATOM 719 O O . GLU A 1 86 ? 3.893 -8.188 -22.559 1.00 90.25 86 GLU A O 1
ATOM 724 N N . VAL A 1 87 ? 4.259 -8.925 -24.647 1.00 93.69 87 VAL A N 1
ATOM 725 C CA . VAL A 1 87 ? 4.945 -10.163 -24.237 1.00 93.69 87 VAL A CA 1
ATOM 726 C C . VAL A 1 87 ? 6.165 -9.843 -23.374 1.00 93.69 87 VAL A C 1
ATOM 728 O O . VAL A 1 87 ? 6.284 -10.357 -22.262 1.00 93.69 87 VAL A O 1
ATOM 731 N N . TRP A 1 88 ? 7.046 -8.950 -23.826 1.00 94.81 88 TRP A N 1
ATOM 732 C CA . TRP A 1 88 ? 8.243 -8.581 -23.065 1.00 94.81 88 TRP A CA 1
ATOM 733 C C . TRP A 1 88 ? 7.940 -7.773 -21.804 1.00 94.81 88 TRP A C 1
ATOM 735 O O . TRP A 1 88 ? 8.674 -7.893 -20.821 1.00 94.81 88 TRP A O 1
ATOM 745 N N . SER A 1 89 ? 6.843 -7.012 -21.788 1.00 93.38 89 SER A N 1
ATOM 746 C CA . SER A 1 89 ? 6.312 -6.415 -20.558 1.00 93.38 89 SER A CA 1
ATOM 747 C C . SER A 1 89 ? 5.931 -7.494 -19.542 1.00 93.38 89 SER A C 1
ATOM 749 O O . SER A 1 89 ? 6.337 -7.417 -18.380 1.00 93.38 89 SER A O 1
ATOM 751 N N . GLY A 1 90 ? 5.230 -8.543 -19.988 1.00 93.25 90 GLY A N 1
ATOM 752 C CA . GLY A 1 90 ? 4.901 -9.722 -19.185 1.00 93.25 90 GLY A CA 1
ATOM 753 C C . GLY A 1 90 ? 6.137 -10.443 -18.649 1.00 93.25 90 GLY A C 1
ATOM 754 O O . GLY A 1 90 ? 6.223 -10.692 -17.449 1.00 93.25 90 GLY A O 1
ATOM 755 N N . VAL A 1 91 ? 7.139 -10.693 -19.499 1.00 95.81 91 VAL A N 1
ATOM 756 C CA . VAL A 1 91 ? 8.405 -11.335 -19.093 1.00 95.81 91 VAL A CA 1
ATOM 757 C C . VAL A 1 91 ? 9.155 -10.487 -18.061 1.00 95.81 91 VAL A C 1
ATOM 759 O O . VAL A 1 91 ? 9.636 -11.012 -17.057 1.00 95.81 91 VAL A O 1
ATOM 762 N N . ALA A 1 92 ? 9.240 -9.170 -18.262 1.00 96.62 92 ALA A N 1
ATOM 763 C CA . ALA A 1 92 ? 9.872 -8.279 -17.292 1.00 96.62 92 ALA A CA 1
ATOM 764 C C . ALA A 1 92 ? 9.123 -8.297 -15.950 1.00 96.62 92 ALA A C 1
ATOM 766 O O . ALA A 1 92 ? 9.749 -8.391 -14.893 1.00 96.62 92 ALA A O 1
ATOM 767 N N . ARG A 1 93 ? 7.785 -8.260 -15.985 1.00 94.81 93 ARG A N 1
ATOM 768 C CA . ARG A 1 93 ? 6.929 -8.318 -14.793 1.00 94.81 93 ARG A CA 1
ATOM 769 C C . ARG A 1 93 ? 7.113 -9.627 -14.029 1.00 94.81 93 ARG A C 1
ATOM 771 O O . ARG A 1 93 ? 7.287 -9.570 -12.816 1.00 94.81 93 ARG A O 1
ATOM 778 N N . TYR A 1 94 ? 7.167 -10.763 -14.725 1.00 94.31 94 TYR A N 1
ATOM 779 C CA . TYR A 1 94 ? 7.462 -12.070 -14.131 1.00 94.31 94 TYR A CA 1
ATOM 780 C C . TYR A 1 94 ? 8.776 -12.041 -13.336 1.00 94.31 94 TYR A C 1
ATOM 782 O O . TYR A 1 94 ? 8.797 -12.366 -12.147 1.00 94.31 94 TYR A O 1
ATOM 790 N N . TRP A 1 95 ? 9.868 -11.575 -13.954 1.00 96.38 95 TRP A N 1
ATOM 791 C CA . TRP A 1 95 ? 11.174 -11.537 -13.292 1.00 96.38 95 TRP A CA 1
ATOM 792 C C . TRP A 1 95 ? 11.217 -10.571 -12.111 1.00 96.38 95 TRP A C 1
ATOM 794 O O . TRP A 1 95 ? 11.747 -10.928 -11.059 1.00 96.38 95 TRP A O 1
ATOM 804 N N . TYR A 1 96 ? 10.638 -9.374 -12.230 1.00 96.56 96 TYR A N 1
ATOM 805 C CA . TYR A 1 96 ? 10.610 -8.439 -11.103 1.00 96.56 96 TYR A CA 1
ATOM 806 C C . TYR A 1 96 ? 9.666 -8.882 -9.981 1.00 96.56 96 TYR A C 1
ATOM 808 O O . TYR A 1 96 ? 9.986 -8.628 -8.823 1.00 96.56 96 TYR A O 1
ATOM 816 N N . ASN A 1 97 ? 8.561 -9.579 -10.270 1.00 94.25 97 ASN A N 1
ATOM 817 C CA . ASN A 1 97 ? 7.736 -10.206 -9.233 1.00 94.25 97 ASN A CA 1
ATOM 818 C C . ASN A 1 97 ? 8.533 -11.289 -8.495 1.00 94.25 97 ASN A C 1
ATOM 820 O O . ASN A 1 97 ? 8.585 -11.271 -7.269 1.00 94.25 97 ASN A O 1
ATOM 824 N N . LYS A 1 98 ? 9.261 -12.149 -9.219 1.00 93.62 98 LYS A N 1
ATOM 825 C CA . LYS A 1 98 ? 10.152 -13.151 -8.611 1.00 93.62 98 LYS A CA 1
ATOM 826 C C . LYS A 1 98 ? 11.267 -12.511 -7.773 1.00 93.62 98 LYS A C 1
ATOM 828 O O . LYS A 1 98 ? 11.597 -13.002 -6.694 1.00 93.62 98 LYS A O 1
ATOM 833 N N . ALA A 1 99 ? 11.827 -11.391 -8.237 1.00 94.69 99 ALA A N 1
ATOM 834 C CA . ALA A 1 99 ? 12.808 -10.610 -7.483 1.00 94.69 99 ALA A CA 1
ATOM 835 C C . ALA A 1 99 ? 12.192 -10.025 -6.204 1.00 94.69 99 ALA A C 1
ATOM 837 O O . ALA A 1 99 ? 12.779 -10.135 -5.129 1.00 94.69 99 ALA A O 1
ATOM 838 N N . ALA A 1 100 ? 10.997 -9.438 -6.310 1.00 94.31 100 ALA A N 1
ATOM 839 C CA . ALA A 1 100 ? 10.253 -8.892 -5.181 1.00 94.31 100 ALA A CA 1
ATOM 840 C C . ALA A 1 100 ? 9.870 -9.989 -4.189 1.00 94.31 100 ALA A C 1
ATOM 842 O O . ALA A 1 100 ? 9.761 -9.717 -2.997 1.00 94.31 100 ALA A O 1
ATOM 843 N N . ASP A 1 101 ? 9.699 -11.224 -4.655 1.00 91.75 101 ASP A N 1
ATOM 844 C CA . ASP A 1 101 ? 9.343 -12.319 -3.775 1.00 91.75 101 ASP A CA 1
ATOM 845 C C . ASP A 1 101 ? 10.486 -12.779 -2.879 1.00 91.75 101 ASP A C 1
ATOM 847 O O . ASP A 1 101 ? 10.254 -13.094 -1.710 1.00 91.75 101 ASP A O 1
ATOM 851 N N . LYS A 1 102 ? 11.712 -12.755 -3.407 1.00 91.69 102 LYS A N 1
ATOM 852 C CA . LYS A 1 102 ? 12.934 -13.015 -2.636 1.00 91.69 102 LYS A CA 1
ATOM 853 C C . LYS A 1 102 ? 13.335 -11.818 -1.780 1.00 91.69 102 LYS A C 1
ATOM 855 O O . LYS A 1 102 ? 13.788 -11.985 -0.656 1.00 91.69 102 LYS A O 1
ATOM 860 N N . ASN A 1 103 ? 13.129 -10.610 -2.301 1.00 93.62 103 ASN A N 1
ATOM 861 C CA . ASN A 1 103 ? 13.588 -9.366 -1.696 1.00 93.62 103 ASN A CA 1
ATOM 862 C C . ASN A 1 103 ? 12.446 -8.345 -1.529 1.00 93.62 103 ASN A C 1
ATOM 864 O O . ASN A 1 103 ? 12.507 -7.242 -2.089 1.00 93.62 103 ASN A O 1
ATOM 868 N N . PRO A 1 104 ? 11.400 -8.656 -0.737 1.00 94.81 104 PRO A N 1
ATOM 869 C CA . PRO A 1 104 ? 10.199 -7.821 -0.663 1.00 94.81 104 PRO A CA 1
ATOM 870 C C . PRO A 1 104 ? 10.474 -6.423 -0.104 1.00 94.81 104 PRO A C 1
ATOM 872 O O . PRO A 1 104 ? 9.786 -5.472 -0.468 1.00 94.81 104 PRO A O 1
ATOM 875 N N . GLY A 1 105 ? 11.497 -6.285 0.746 1.00 96.31 105 GLY A N 1
ATOM 876 C CA . GLY A 1 105 ? 11.895 -5.022 1.366 1.00 96.31 105 GLY A CA 1
ATOM 877 C C . GLY A 1 105 ? 12.662 -4.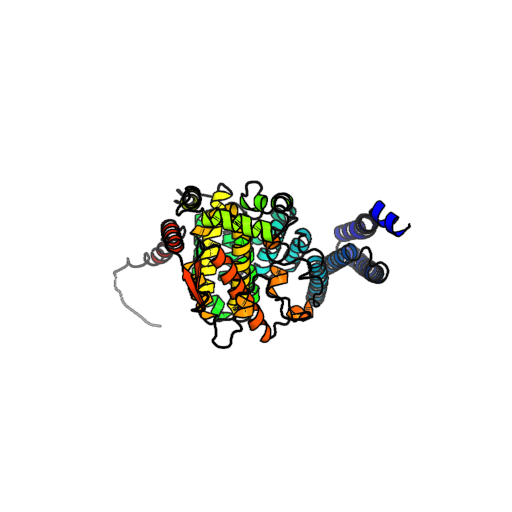051 0.463 1.00 96.31 105 GLY A C 1
ATOM 878 O O . GLY A 1 105 ? 12.923 -2.930 0.897 1.00 96.31 105 GLY A O 1
ATOM 879 N N . ILE A 1 106 ? 13.044 -4.440 -0.761 1.00 97.38 106 ILE A N 1
ATOM 880 C CA . ILE A 1 106 ? 13.846 -3.592 -1.655 1.00 97.38 106 ILE A CA 1
ATOM 881 C C . ILE A 1 106 ? 12.935 -2.717 -2.518 1.00 97.38 106 ILE A C 1
ATOM 883 O O . ILE A 1 106 ? 12.348 -3.160 -3.510 1.00 97.38 106 ILE A O 1
ATOM 887 N N . GLY A 1 107 ? 12.897 -1.421 -2.208 1.00 97.75 107 GLY A N 1
ATOM 888 C CA . GLY A 1 107 ? 12.075 -0.450 -2.925 1.00 97.75 107 GLY A CA 1
ATOM 889 C C . GLY A 1 107 ? 12.437 -0.298 -4.404 1.00 97.75 107 GLY A C 1
ATOM 890 O O . GLY A 1 107 ? 11.575 0.036 -5.215 1.00 97.75 107 GLY A O 1
ATOM 891 N N . ARG A 1 108 ? 13.685 -0.573 -4.800 1.00 97.62 108 ARG A N 1
ATOM 892 C CA . ARG A 1 108 ? 14.125 -0.477 -6.205 1.00 97.62 108 ARG A CA 1
ATOM 893 C C . ARG A 1 108 ? 13.407 -1.481 -7.112 1.00 97.62 108 ARG A C 1
ATOM 895 O O . ARG A 1 108 ? 13.081 -1.150 -8.246 1.00 97.62 108 ARG A O 1
ATOM 902 N N . ILE A 1 109 ? 13.107 -2.678 -6.614 1.00 97.19 109 ILE A N 1
ATOM 903 C CA . ILE A 1 109 ? 12.364 -3.682 -7.385 1.00 97.19 109 ILE A CA 1
ATOM 904 C C . ILE A 1 109 ? 10.912 -3.220 -7.569 1.00 97.19 109 ILE A C 1
ATOM 906 O O . ILE A 1 109 ? 10.387 -3.238 -8.681 1.00 97.19 109 ILE A O 1
ATOM 910 N N . GLN A 1 110 ? 10.302 -2.693 -6.502 1.00 98.00 110 GLN A N 1
ATOM 911 C CA . GLN A 1 110 ? 8.960 -2.101 -6.551 1.00 98.00 110 GLN A CA 1
ATOM 912 C C . GLN A 1 110 ? 8.897 -0.934 -7.550 1.00 98.00 110 GLN A C 1
ATOM 914 O O . GLN A 1 110 ? 7.950 -0.818 -8.316 1.00 98.00 110 GLN A O 1
ATOM 919 N N . HIS A 1 111 ? 9.944 -0.109 -7.626 1.00 98.19 111 HIS A N 1
ATOM 920 C CA . HIS A 1 111 ? 10.045 0.954 -8.625 1.00 98.19 111 HIS A CA 1
ATOM 921 C C . HIS A 1 111 ? 9.986 0.423 -10.065 1.00 98.19 111 HIS A C 1
ATOM 923 O O . HIS A 1 111 ? 9.307 1.007 -10.909 1.00 98.19 111 HIS A O 1
ATOM 929 N N . HIS A 1 112 ? 10.682 -0.675 -10.367 1.00 97.00 112 HIS A N 1
ATOM 930 C CA . HIS A 1 112 ? 10.635 -1.267 -11.704 1.00 97.00 112 HIS A CA 1
ATOM 931 C C . HIS A 1 112 ? 9.242 -1.815 -12.040 1.00 97.00 112 HIS A C 1
ATOM 933 O O . HIS A 1 112 ? 8.757 -1.583 -13.149 1.00 97.00 112 HIS A O 1
ATOM 939 N N . LEU A 1 113 ? 8.558 -2.440 -11.073 1.00 97.56 113 LEU A N 1
ATOM 940 C CA . LEU A 1 113 ? 7.156 -2.848 -11.229 1.00 97.56 113 LEU A CA 1
ATOM 941 C C . LEU A 1 113 ? 6.238 -1.645 -11.493 1.00 97.56 113 LEU A C 1
ATOM 943 O O . LEU A 1 113 ? 5.356 -1.730 -12.345 1.00 97.56 113 LEU A O 1
ATOM 947 N N . ALA A 1 114 ? 6.495 -0.494 -10.865 1.00 97.88 114 ALA A N 1
ATOM 948 C CA . ALA A 1 114 ? 5.751 0.734 -11.140 1.00 97.88 114 ALA A CA 1
ATOM 949 C C . ALA A 1 114 ? 5.907 1.196 -12.595 1.00 97.88 114 ALA A C 1
ATOM 951 O O . ALA A 1 114 ? 4.923 1.533 -13.246 1.00 97.88 114 ALA A O 1
ATOM 952 N N . VAL A 1 115 ? 7.123 1.165 -13.148 1.00 95.50 115 VAL A N 1
ATOM 953 C CA . VAL A 1 115 ? 7.358 1.526 -14.559 1.00 95.50 115 VAL A CA 1
ATOM 954 C C . VAL A 1 115 ? 6.587 0.598 -15.509 1.00 95.50 115 VAL A C 1
ATOM 956 O O . VAL A 1 115 ? 6.035 1.064 -16.509 1.00 95.50 115 VAL A O 1
ATOM 959 N N . LEU A 1 116 ? 6.515 -0.696 -15.183 1.00 95.25 116 LEU A N 1
ATOM 960 C CA . LEU A 1 116 ? 5.817 -1.725 -15.966 1.00 95.25 116 LEU A CA 1
ATOM 961 C C . LEU A 1 116 ? 4.295 -1.746 -15.771 1.00 95.25 116 LEU A C 1
ATOM 963 O O . LEU A 1 116 ? 3.596 -2.411 -16.535 1.00 95.25 116 LEU A O 1
ATOM 967 N N . ALA A 1 117 ? 3.774 -1.029 -14.777 1.00 95.25 117 ALA A N 1
ATOM 968 C CA . ALA A 1 117 ? 2.343 -0.950 -14.506 1.00 95.25 117 ALA A CA 1
ATOM 969 C C . ALA A 1 117 ? 1.598 -0.017 -15.477 1.00 95.25 117 ALA A C 1
ATOM 971 O O . ALA A 1 117 ? 0.377 0.087 -15.418 1.00 95.25 117 ALA A O 1
ATOM 972 N N . ARG A 1 118 ? 2.286 0.688 -16.387 1.00 90.56 118 ARG A N 1
ATOM 973 C CA . ARG A 1 118 ? 1.625 1.521 -17.406 1.00 90.56 118 ARG A CA 1
ATOM 974 C C . ARG A 1 118 ? 0.740 0.668 -18.329 1.00 90.56 118 ARG A C 1
ATOM 976 O O . ARG A 1 118 ? 1.198 -0.377 -18.775 1.00 90.56 118 ARG A O 1
ATOM 983 N N . PRO A 1 119 ? -0.477 1.130 -18.683 1.00 91.19 119 PRO A N 1
ATOM 984 C CA . PRO A 1 119 ? -1.077 2.438 -18.379 1.00 91.19 119 PRO A CA 1
ATOM 985 C C . PRO A 1 119 ? -1.918 2.493 -17.082 1.00 91.19 119 PRO A C 1
ATOM 987 O O . PRO A 1 119 ? -2.623 3.475 -16.862 1.00 91.19 119 PRO A O 1
ATOM 990 N N . ASN A 1 120 ? -1.879 1.483 -16.211 1.00 95.00 120 ASN A N 1
ATOM 991 C CA . ASN A 1 120 ? -2.670 1.432 -14.977 1.00 95.00 120 ASN A CA 1
ATOM 992 C C . ASN A 1 120 ? -2.153 2.446 -13.935 1.00 95.00 120 ASN A C 1
ATOM 994 O O . ASN A 1 120 ? -1.136 2.234 -13.276 1.00 95.00 120 ASN A O 1
ATOM 998 N N . ILE A 1 121 ? -2.837 3.586 -13.799 1.00 97.38 121 ILE A N 1
ATOM 999 C CA . ILE A 1 121 ? -2.411 4.694 -12.924 1.00 97.38 121 ILE A CA 1
ATOM 1000 C C . ILE A 1 121 ? -2.482 4.356 -11.430 1.00 97.38 121 ILE A C 1
ATOM 1002 O O . ILE A 1 121 ? -1.648 4.832 -10.663 1.00 97.38 121 ILE A O 1
ATOM 1006 N N . LEU A 1 122 ? -3.433 3.510 -11.018 1.00 98.38 122 LEU A N 1
ATOM 1007 C CA . LEU A 1 122 ? -3.573 3.093 -9.624 1.00 98.38 122 LEU A CA 1
ATOM 1008 C C . LEU A 1 122 ? -2.428 2.156 -9.234 1.00 98.38 122 LEU A C 1
ATOM 1010 O O . LEU A 1 122 ? -1.787 2.348 -8.205 1.00 98.38 122 LEU A O 1
ATOM 1014 N N . GLN A 1 123 ? -2.137 1.174 -10.086 1.00 98.06 123 GLN A N 1
ATOM 1015 C CA . GLN A 1 123 ? -1.051 0.229 -9.854 1.00 98.06 123 GLN A CA 1
ATOM 1016 C C . GLN A 1 123 ? 0.327 0.914 -9.927 1.00 98.06 123 GLN A C 1
ATOM 1018 O O . GLN A 1 123 ? 1.205 0.615 -9.118 1.00 98.06 123 GLN A O 1
ATOM 1023 N N . GLN A 1 124 ? 0.508 1.894 -10.826 1.00 98.50 124 GLN A N 1
ATOM 1024 C CA . GLN A 1 124 ? 1.696 2.760 -10.829 1.00 98.50 124 GLN A CA 1
ATOM 1025 C C . GLN A 1 124 ? 1.861 3.499 -9.498 1.00 98.50 124 GLN A C 1
ATOM 1027 O O . GLN A 1 124 ? 2.949 3.468 -8.921 1.00 98.50 124 GLN A O 1
ATOM 1032 N N . LEU A 1 125 ? 0.796 4.149 -9.006 1.00 98.88 125 LEU A N 1
ATOM 1033 C CA . LEU A 1 125 ? 0.828 4.854 -7.725 1.00 98.88 125 LEU A CA 1
ATOM 1034 C C . LEU A 1 125 ? 1.209 3.900 -6.591 1.00 98.88 125 LEU A C 1
ATOM 1036 O O . LEU A 1 125 ? 2.129 4.216 -5.844 1.00 98.88 125 LEU A O 1
ATOM 1040 N N . PHE A 1 126 ? 0.570 2.730 -6.514 1.00 98.81 126 PHE A N 1
ATOM 1041 C CA . PHE A 1 126 ? 0.863 1.703 -5.516 1.00 98.81 126 PHE A CA 1
ATOM 1042 C C . PHE A 1 126 ? 2.342 1.316 -5.489 1.00 98.81 126 PHE A C 1
ATOM 1044 O O . PHE A 1 126 ? 2.983 1.408 -4.442 1.00 98.81 126 PHE A O 1
ATOM 1051 N N . TYR A 1 127 ? 2.911 0.911 -6.625 1.00 98.81 127 TYR A N 1
ATOM 1052 C CA . TYR A 1 127 ? 4.293 0.439 -6.659 1.00 98.81 127 TYR A CA 1
ATOM 1053 C C . TYR A 1 127 ? 5.306 1.564 -6.423 1.00 98.81 127 TYR A C 1
ATOM 1055 O O . TYR A 1 127 ? 6.290 1.358 -5.706 1.00 98.81 127 TYR A O 1
ATOM 1063 N N . TYR A 1 128 ? 5.068 2.771 -6.952 1.00 98.88 128 TYR A N 1
ATOM 1064 C CA . TYR A 1 128 ? 5.934 3.914 -6.657 1.00 98.88 128 TYR A CA 1
ATOM 1065 C C . TYR A 1 128 ? 5.844 4.327 -5.183 1.00 98.88 128 TYR A C 1
ATOM 1067 O O . TYR A 1 128 ? 6.872 4.584 -4.557 1.00 98.88 128 TYR A O 1
ATOM 1075 N N . SER A 1 129 ? 4.648 4.352 -4.590 1.00 98.75 129 SER A N 1
ATOM 1076 C CA . SER A 1 129 ? 4.499 4.669 -3.170 1.00 98.75 129 SER A CA 1
ATOM 1077 C C . SER A 1 129 ? 5.129 3.584 -2.296 1.00 98.75 129 SER A C 1
ATOM 1079 O O . SER A 1 129 ? 5.909 3.909 -1.403 1.00 98.75 129 SER A O 1
ATOM 1081 N N . LYS A 1 130 ? 4.902 2.300 -2.612 1.00 98.62 130 LYS A N 1
ATOM 1082 C CA . LYS A 1 130 ? 5.511 1.151 -1.922 1.00 98.62 130 LYS A CA 1
ATOM 1083 C C . LYS A 1 130 ? 7.034 1.210 -1.993 1.00 98.62 130 LYS A C 1
ATOM 1085 O O . LYS A 1 130 ? 7.692 1.001 -0.981 1.00 98.62 130 LYS A O 1
ATOM 1090 N N . SER A 1 131 ? 7.599 1.563 -3.146 1.00 98.75 131 SER A N 1
ATOM 1091 C CA . SER A 1 131 ? 9.043 1.755 -3.340 1.00 98.75 131 SER A CA 1
ATOM 1092 C C . SER A 1 131 ? 9.670 2.761 -2.364 1.00 98.75 131 SER A C 1
ATOM 1094 O O . SER A 1 131 ? 10.811 2.579 -1.935 1.00 98.75 131 SER A O 1
ATOM 1096 N N . LEU A 1 132 ? 8.928 3.808 -1.997 1.00 98.62 132 LEU A N 1
ATOM 1097 C CA . LEU A 1 132 ? 9.384 4.861 -1.089 1.00 98.62 132 LEU A CA 1
ATOM 1098 C C . LEU A 1 132 ? 9.191 4.523 0.393 1.00 98.62 132 LEU A C 1
ATOM 1100 O O . LEU A 1 132 ? 9.912 5.063 1.224 1.00 98.62 132 LEU A O 1
ATOM 1104 N N . VAL A 1 133 ? 8.254 3.631 0.724 1.00 98.00 133 VAL A N 1
ATOM 1105 C CA . VAL A 1 133 ? 7.973 3.204 2.111 1.00 98.00 133 VAL A CA 1
ATOM 1106 C C . VAL A 1 133 ? 8.357 1.746 2.382 1.00 98.00 133 VAL A C 1
ATOM 1108 O O . VAL A 1 133 ? 7.915 1.142 3.359 1.00 98.00 133 VAL A O 1
ATOM 1111 N N . SER A 1 134 ? 9.176 1.161 1.507 1.00 98.06 134 SER A N 1
ATOM 1112 C CA . SER A 1 134 ? 9.779 -0.157 1.712 1.00 98.06 134 SER A CA 1
ATOM 1113 C C . SER A 1 134 ? 10.825 -0.112 2.829 1.00 98.06 134 SER A C 1
ATOM 1115 O O . SER A 1 134 ? 11.332 0.956 3.157 1.00 98.06 134 SER A O 1
ATOM 1117 N N . ILE A 1 135 ? 11.191 -1.272 3.379 1.00 97.19 135 ILE A N 1
ATOM 1118 C CA . ILE A 1 135 ? 12.252 -1.390 4.403 1.00 97.19 135 ILE A CA 1
ATOM 1119 C C . ILE A 1 135 ? 13.561 -0.733 3.931 1.00 97.19 135 ILE A C 1
ATOM 1121 O O . ILE A 1 135 ? 14.234 -0.052 4.701 1.00 97.19 135 ILE A O 1
ATOM 1125 N N . GLN A 1 136 ? 13.897 -0.902 2.650 1.00 97.56 136 GLN A N 1
ATOM 1126 C CA . GLN A 1 136 ? 14.967 -0.186 1.966 1.00 97.56 136 GLN A CA 1
ATOM 1127 C C . GLN A 1 136 ? 14.364 0.704 0.863 1.00 97.56 136 GLN A C 1
ATOM 1129 O O . GLN A 1 136 ? 14.172 0.236 -0.267 1.00 97.56 136 GLN A O 1
ATOM 1134 N N . PRO A 1 137 ? 14.057 1.982 1.160 1.00 97.69 137 PRO A N 1
ATOM 1135 C CA . PRO A 1 137 ? 13.485 2.908 0.189 1.00 97.69 137 PRO A CA 1
ATOM 1136 C C . PRO A 1 137 ? 14.390 3.147 -1.023 1.00 97.69 137 PRO A C 1
ATOM 1138 O O . PRO A 1 137 ? 15.617 3.190 -0.904 1.00 97.69 137 PRO A O 1
ATOM 1141 N N . PHE A 1 138 ? 13.790 3.390 -2.191 1.00 98.00 138 PHE A N 1
ATOM 1142 C CA . PHE A 1 138 ? 14.520 3.808 -3.392 1.00 98.00 138 PHE A CA 1
ATOM 1143 C C . PHE A 1 138 ? 14.201 5.260 -3.760 1.00 98.00 138 PHE A C 1
ATOM 1145 O O . PHE A 1 138 ? 13.203 5.554 -4.412 1.00 98.00 138 PHE A O 1
ATOM 1152 N N . LEU A 1 139 ? 15.067 6.188 -3.344 1.00 97.00 139 LEU A N 1
ATOM 1153 C CA . LEU A 1 139 ? 14.801 7.631 -3.435 1.00 97.00 139 LEU A CA 1
ATOM 1154 C C . LEU A 1 139 ? 14.681 8.161 -4.872 1.00 97.00 139 LEU A C 1
ATOM 1156 O O . LEU A 1 139 ? 13.947 9.119 -5.098 1.00 97.00 139 LEU A O 1
ATOM 1160 N N . SER A 1 140 ? 15.312 7.522 -5.864 1.00 97.38 140 SER A N 1
ATOM 1161 C CA . SER A 1 140 ? 15.143 7.900 -7.280 1.00 97.38 140 SER A CA 1
ATOM 1162 C C . SER A 1 140 ? 13.694 7.757 -7.768 1.00 97.38 140 SER A C 1
ATOM 1164 O O . SER A 1 140 ? 13.309 8.378 -8.760 1.00 97.38 140 SER A O 1
ATOM 1166 N N . THR A 1 141 ? 12.856 6.999 -7.052 1.00 98.31 141 THR A N 1
ATOM 1167 C CA . THR A 1 141 ? 11.408 6.962 -7.282 1.00 98.31 141 THR A CA 1
ATOM 1168 C C . THR A 1 141 ? 10.758 8.336 -7.168 1.00 98.31 141 THR A C 1
ATOM 1170 O O . THR A 1 141 ? 9.798 8.588 -7.894 1.00 98.31 141 THR A O 1
ATOM 1173 N N . ARG A 1 142 ? 11.287 9.246 -6.337 1.00 98.06 142 ARG A N 1
ATOM 1174 C CA . ARG A 1 142 ? 10.690 10.575 -6.146 1.00 98.06 142 ARG A CA 1
ATOM 1175 C C . ARG A 1 142 ? 10.642 11.403 -7.427 1.00 98.06 142 ARG A C 1
ATOM 1177 O O . ARG A 1 142 ? 9.670 12.115 -7.633 1.00 98.06 142 ARG A O 1
ATOM 1184 N N . GLU A 1 143 ? 11.637 11.250 -8.297 1.00 97.81 143 GLU A N 1
ATOM 1185 C CA . GLU A 1 143 ? 11.653 11.894 -9.615 1.00 97.81 143 GLU A CA 1
ATOM 1186 C C . GLU A 1 143 ? 10.756 11.155 -10.613 1.00 97.81 143 GLU A C 1
ATOM 1188 O O . GLU A 1 143 ? 10.010 11.755 -11.382 1.00 97.81 143 GLU A O 1
ATOM 1193 N N . SER A 1 144 ? 10.782 9.820 -10.589 1.00 98.00 144 SER A N 1
ATOM 1194 C CA . SER A 1 144 ? 10.058 9.013 -11.578 1.00 98.00 144 SER A CA 1
ATOM 1195 C C . SER A 1 144 ? 8.541 9.054 -11.400 1.00 98.00 144 SER A C 1
ATOM 1197 O O . SER A 1 144 ? 7.816 9.074 -12.395 1.00 98.00 144 SER A O 1
ATOM 1199 N N . ILE A 1 145 ? 8.049 9.118 -10.159 1.00 98.44 145 ILE A N 1
ATOM 1200 C CA . ILE A 1 145 ? 6.610 9.220 -9.872 1.00 98.44 145 ILE A CA 1
ATOM 1201 C C . ILE A 1 145 ? 6.008 10.539 -10.393 1.00 98.44 145 ILE A C 1
ATOM 1203 O O . ILE A 1 145 ? 4.820 10.592 -10.698 1.00 98.44 145 ILE A O 1
ATOM 1207 N N . LEU A 1 146 ? 6.809 11.590 -10.611 1.00 98.06 146 LEU A N 1
ATOM 1208 C CA . LEU A 1 146 ? 6.323 12.836 -11.218 1.00 98.06 146 LEU A CA 1
ATOM 1209 C C . LEU A 1 146 ? 5.855 12.645 -12.667 1.00 98.06 146 LEU A C 1
ATOM 1211 O O . LEU A 1 146 ? 5.008 13.402 -13.137 1.00 98.06 146 LEU A O 1
ATOM 1215 N N . LEU A 1 147 ? 6.326 11.606 -13.368 1.00 96.31 147 LEU A N 1
ATOM 1216 C CA . LEU A 1 147 ? 5.803 11.241 -14.691 1.00 96.31 147 LEU A CA 1
ATOM 1217 C C . LEU A 1 147 ? 4.349 10.748 -14.633 1.00 96.31 147 LEU A C 1
ATOM 1219 O O . LEU A 1 147 ? 3.656 10.811 -15.646 1.00 96.31 147 LEU A O 1
ATOM 1223 N N . LEU A 1 148 ? 3.897 10.258 -13.474 1.00 96.94 148 LEU A N 1
ATOM 1224 C CA . LEU A 1 148 ? 2.497 9.927 -13.216 1.00 96.94 148 LEU A CA 1
ATOM 1225 C C . LEU A 1 148 ? 1.703 11.180 -12.827 1.00 96.94 148 LEU A C 1
ATOM 1227 O O . LEU A 1 148 ? 0.624 11.406 -13.367 1.00 96.94 148 LEU A O 1
ATOM 1231 N N . PHE A 1 149 ? 2.230 11.995 -11.908 1.00 97.44 149 PHE A N 1
ATOM 1232 C CA . PHE A 1 149 ? 1.490 13.135 -11.361 1.00 97.44 149 PHE A CA 1
ATOM 1233 C C . PHE A 1 149 ? 1.412 14.336 -12.302 1.00 97.44 149 PHE A C 1
ATOM 1235 O O . PHE A 1 149 ? 0.318 14.845 -12.525 1.00 97.44 149 PHE A O 1
ATOM 1242 N N . ASN A 1 150 ? 2.525 14.790 -12.884 1.00 95.69 150 ASN A N 1
ATOM 1243 C CA . ASN A 1 150 ? 2.558 16.046 -13.643 1.00 95.69 150 ASN A CA 1
ATOM 1244 C C . ASN A 1 150 ? 1.509 16.109 -14.769 1.00 95.69 150 ASN A C 1
ATOM 1246 O O . ASN A 1 150 ? 0.846 17.136 -14.879 1.00 95.69 150 ASN A O 1
ATOM 1250 N N . PRO A 1 151 ? 1.279 15.050 -15.575 1.00 93.94 151 PRO A N 1
ATOM 1251 C CA . PRO A 1 151 ? 0.238 15.091 -16.602 1.00 93.94 151 PRO A CA 1
ATOM 1252 C C . PRO A 1 151 ? -1.193 15.187 -16.056 1.00 93.94 151 PRO A C 1
ATOM 1254 O O . PRO A 1 151 ? -2.067 15.643 -16.782 1.00 93.94 151 PRO A O 1
ATOM 1257 N N . LEU A 1 152 ? -1.439 14.717 -14.828 1.00 94.25 152 LEU A N 1
ATOM 1258 C CA . LEU A 1 152 ? -2.762 14.706 -14.192 1.00 94.25 152 LEU A CA 1
ATOM 1259 C C . LEU A 1 152 ? -3.033 15.974 -13.372 1.00 94.25 152 LEU A C 1
ATOM 1261 O O . LEU A 1 152 ? -4.187 16.354 -13.205 1.00 94.25 152 LEU A O 1
ATOM 1265 N N . LEU A 1 153 ? -1.978 16.608 -12.853 1.00 94.75 153 LEU A N 1
ATOM 1266 C CA . LEU A 1 153 ? -2.065 17.822 -12.038 1.00 94.75 153 LEU A CA 1
ATOM 1267 C C . LEU A 1 153 ? -1.953 19.118 -12.856 1.00 94.75 153 LEU A C 1
ATOM 1269 O O . LEU A 1 153 ? -2.188 20.190 -12.305 1.00 94.75 153 LEU A O 1
ATOM 1273 N N . ASP A 1 154 ? -1.562 19.041 -14.132 1.00 91.50 154 ASP A N 1
ATOM 1274 C CA . ASP A 1 154 ? -1.449 20.198 -15.025 1.00 91.50 154 ASP A CA 1
ATOM 1275 C C . ASP A 1 154 ? -2.844 20.651 -15.505 1.00 91.50 154 ASP A C 1
ATOM 1277 O O . ASP A 1 154 ? -3.451 19.962 -16.329 1.00 91.50 154 ASP A O 1
ATOM 1281 N N . PRO A 1 155 ? -3.359 21.812 -15.052 1.00 82.88 155 PRO A N 1
ATOM 1282 C CA . PRO A 1 155 ? -4.688 22.285 -15.434 1.00 82.88 155 PRO A CA 1
ATOM 1283 C C . PRO A 1 155 ? -4.782 22.670 -16.917 1.00 82.88 155 PRO A C 1
ATOM 1285 O O . PRO A 1 155 ? -5.886 22.767 -17.449 1.00 82.88 155 PRO A O 1
ATOM 1288 N N . ALA A 1 156 ? -3.652 22.877 -17.604 1.00 86.62 156 ALA A N 1
ATOM 1289 C CA . ALA A 1 156 ? -3.630 23.161 -19.037 1.00 86.62 156 ALA A CA 1
ATOM 1290 C C . ALA A 1 156 ? -3.773 21.894 -19.899 1.00 86.62 156 ALA A C 1
ATOM 1292 O O . ALA A 1 156 ? -3.954 21.996 -21.115 1.00 86.62 156 ALA A O 1
ATOM 1293 N N . ARG A 1 157 ? -3.684 20.697 -19.302 1.00 84.38 157 ARG A N 1
ATOM 1294 C CA . ARG A 1 157 ? -3.793 19.423 -20.018 1.00 84.38 157 ARG A CA 1
ATOM 1295 C C . ARG A 1 157 ? -5.125 18.747 -19.709 1.00 84.38 157 ARG A C 1
ATOM 1297 O O . ARG A 1 157 ? -5.384 18.415 -18.555 1.00 84.38 157 ARG A O 1
ATOM 1304 N N . PRO A 1 158 ? -5.958 18.458 -20.723 1.00 79.06 158 PRO A N 1
ATOM 1305 C CA . PRO A 1 158 ? -7.150 17.662 -20.494 1.00 79.06 158 PRO A CA 1
ATOM 1306 C C . PRO A 1 158 ? -6.740 16.255 -20.055 1.00 79.06 158 PRO A C 1
ATOM 1308 O O . PRO A 1 158 ? -5.954 15.576 -20.726 1.00 79.06 158 PRO A O 1
ATOM 1311 N N . VAL A 1 159 ? -7.289 15.806 -18.928 1.00 79.75 159 VAL A N 1
ATOM 1312 C CA . VAL A 1 159 ? -7.100 14.431 -18.470 1.00 79.75 159 VAL A CA 1
ATOM 1313 C C . VAL A 1 159 ? -7.686 13.483 -19.514 1.00 79.75 159 VAL A C 1
ATOM 1315 O O . VAL A 1 159 ? -8.816 13.650 -19.972 1.00 79.75 159 VAL A O 1
ATOM 1318 N N . SER A 1 160 ? -6.912 12.462 -19.881 1.00 78.38 160 SER A N 1
ATOM 1319 C CA . SER A 1 160 ? -7.361 11.416 -20.800 1.00 78.38 160 SER A CA 1
ATOM 1320 C C . SER A 1 160 ? -8.656 10.769 -20.303 1.00 78.38 160 SER A C 1
ATOM 1322 O O . SER A 1 160 ? -8.689 10.195 -19.215 1.00 78.38 160 SER A O 1
ATOM 1324 N N . SER A 1 161 ? -9.690 10.762 -21.148 1.00 77.50 161 SER A N 1
ATOM 1325 C CA . SER A 1 161 ? -10.976 10.099 -20.880 1.00 77.50 161 SER A CA 1
ATOM 1326 C C . SER A 1 161 ? -10.874 8.575 -20.735 1.00 77.50 161 SER A C 1
ATOM 1328 O O . SER A 1 161 ? -11.855 7.917 -20.399 1.00 77.50 161 SER A O 1
ATOM 1330 N N . ARG A 1 162 ? -9.688 7.997 -20.979 1.00 82.19 162 ARG A N 1
ATOM 1331 C CA . ARG A 1 162 ? -9.419 6.564 -20.797 1.00 82.19 162 ARG A CA 1
ATOM 1332 C C . ARG A 1 162 ? -9.291 6.160 -19.327 1.00 82.19 162 ARG A C 1
ATOM 1334 O O . ARG A 1 162 ? -9.422 4.976 -19.030 1.00 82.19 162 ARG A O 1
ATOM 1341 N N . TYR A 1 163 ? -9.003 7.096 -18.421 1.00 86.62 163 TYR A N 1
ATOM 1342 C CA . TYR A 1 163 ? -8.879 6.793 -16.996 1.00 86.62 163 TYR A CA 1
ATOM 1343 C C . TYR A 1 163 ? -10.233 6.937 -16.286 1.00 86.62 163 TYR A C 1
ATOM 1345 O O . TYR A 1 163 ? -10.927 7.929 -16.513 1.00 86.62 163 TYR A O 1
ATOM 1353 N N . PRO A 1 164 ? -10.624 5.991 -15.409 1.00 90.44 164 PRO A N 1
ATOM 1354 C CA . PRO A 1 164 ? -11.823 6.152 -14.594 1.00 90.44 164 PRO A CA 1
ATOM 1355 C C . PRO A 1 164 ? -11.726 7.424 -13.730 1.00 90.44 164 PRO A C 1
ATOM 1357 O O . PRO A 1 164 ? -10.752 7.546 -12.983 1.00 90.44 164 PRO A O 1
ATOM 1360 N N . PRO A 1 165 ? -12.724 8.334 -13.755 1.00 93.38 165 PRO A N 1
ATOM 1361 C CA . PRO A 1 165 ? -12.660 9.607 -13.028 1.00 93.38 165 PRO A CA 1
ATOM 1362 C C . PRO A 1 165 ? -12.361 9.460 -11.532 1.00 93.38 165 PRO A C 1
ATOM 1364 O O . PRO A 1 165 ? -11.576 10.226 -10.982 1.00 93.38 165 PRO A O 1
ATOM 1367 N N . LEU A 1 166 ? -12.919 8.425 -10.891 1.00 95.88 166 LEU A N 1
ATOM 1368 C CA . LEU A 1 166 ? -12.631 8.083 -9.496 1.00 95.88 166 LEU A CA 1
ATOM 1369 C C . LEU A 1 166 ? -11.129 7.842 -9.260 1.00 95.88 166 LEU A C 1
ATOM 1371 O O . LEU A 1 166 ? -10.548 8.393 -8.327 1.00 95.88 166 LEU A O 1
ATOM 1375 N N . LEU A 1 167 ? -10.501 7.008 -10.094 1.00 97.06 167 LEU A N 1
ATOM 1376 C CA . LEU A 1 167 ? -9.088 6.665 -9.940 1.00 97.06 167 LEU A CA 1
ATOM 1377 C C . LEU A 1 167 ? -8.196 7.866 -10.256 1.00 97.06 167 LEU A C 1
ATOM 1379 O O . LEU A 1 167 ? -7.195 8.067 -9.577 1.00 97.06 167 LEU A O 1
ATOM 1383 N N . THR A 1 168 ? -8.574 8.701 -11.227 1.00 97.12 168 THR A N 1
ATOM 1384 C CA . THR A 1 168 ? -7.897 9.980 -11.464 1.00 97.12 168 THR A CA 1
ATOM 1385 C C . THR A 1 168 ? -7.948 10.864 -10.222 1.00 97.12 168 THR A C 1
ATOM 1387 O O . THR A 1 168 ? -6.899 11.325 -9.785 1.00 97.12 168 THR A O 1
ATOM 1390 N N . ALA A 1 169 ? -9.124 11.060 -9.619 1.00 98.06 169 ALA A N 1
ATOM 1391 C CA . ALA A 1 169 ? -9.276 11.876 -8.415 1.00 98.06 169 ALA A CA 1
ATOM 1392 C C . ALA A 1 169 ? -8.412 11.347 -7.253 1.00 98.06 169 ALA A C 1
ATOM 1394 O O . ALA A 1 169 ? -7.725 12.120 -6.586 1.00 98.06 169 ALA A O 1
ATOM 1395 N N . PHE A 1 170 ? -8.355 10.023 -7.074 1.00 98.81 170 PHE A N 1
ATOM 1396 C CA . PHE A 1 170 ? -7.484 9.381 -6.085 1.00 98.81 170 PHE A CA 1
ATOM 1397 C C . PHE A 1 170 ? -5.994 9.673 -6.320 1.00 98.81 170 PHE A C 1
ATOM 1399 O O . PHE A 1 170 ? -5.281 10.081 -5.395 1.00 98.81 170 PHE A O 1
ATOM 1406 N N . VAL A 1 171 ? -5.522 9.494 -7.562 1.00 98.62 171 VAL A N 1
ATOM 1407 C CA . VAL A 1 171 ? -4.121 9.748 -7.930 1.00 98.62 171 VAL A CA 1
ATOM 1408 C C . VAL A 1 171 ? -3.786 11.238 -7.829 1.00 98.62 171 VAL A C 1
ATOM 1410 O O . VAL A 1 171 ? -2.707 11.573 -7.344 1.00 98.62 171 VAL A O 1
ATOM 1413 N N . CYS A 1 172 ? -4.701 12.137 -8.199 1.00 98.44 172 CYS A N 1
ATOM 1414 C CA . CYS A 1 172 ? -4.522 13.580 -8.034 1.00 98.44 172 CYS A CA 1
ATOM 1415 C C . CYS A 1 172 ? -4.418 13.981 -6.558 1.00 98.44 172 CYS A C 1
ATOM 1417 O O . CYS A 1 172 ? -3.503 14.723 -6.201 1.00 98.44 172 CYS A O 1
ATOM 1419 N N . ALA A 1 173 ? -5.279 13.446 -5.684 1.00 98.75 173 ALA A N 1
ATOM 1420 C CA . ALA A 1 173 ? -5.196 13.692 -4.244 1.00 98.75 173 ALA A CA 1
ATOM 1421 C C . ALA A 1 173 ? -3.813 13.291 -3.693 1.00 98.75 173 ALA A C 1
ATOM 1423 O O . ALA A 1 173 ? -3.153 14.081 -3.018 1.00 98.75 173 ALA A O 1
ATOM 1424 N N . HIS A 1 174 ? -3.310 12.111 -4.065 1.00 98.88 174 HIS A N 1
ATOM 1425 C CA . HIS A 1 174 ? -1.961 11.680 -3.679 1.00 98.88 174 HIS A CA 1
ATOM 1426 C C . HIS A 1 174 ? -0.863 12.552 -4.293 1.00 98.88 174 HIS A C 1
ATOM 1428 O O . HIS A 1 174 ? 0.124 12.847 -3.623 1.00 98.88 174 HIS A O 1
ATOM 1434 N N . GLY A 1 175 ? -1.042 13.009 -5.532 1.00 98.75 175 GLY A N 1
ATOM 1435 C CA . GLY A 1 175 ? -0.125 13.930 -6.195 1.00 98.75 175 GLY A CA 1
ATOM 1436 C C . GLY A 1 175 ? -0.005 15.266 -5.463 1.00 98.75 175 GLY A C 1
ATOM 1437 O O . GLY A 1 175 ? 1.109 15.756 -5.266 1.00 98.75 175 GLY A O 1
ATOM 1438 N N . PHE A 1 176 ? -1.118 15.833 -4.990 1.00 98.44 176 PHE A N 1
ATOM 1439 C CA . PHE A 1 176 ? -1.100 17.066 -4.199 1.00 98.44 176 PHE A CA 1
ATOM 1440 C C . PHE A 1 176 ? -0.445 16.871 -2.827 1.00 98.44 176 PHE A C 1
ATOM 1442 O O . PHE A 1 176 ? 0.346 17.723 -2.425 1.00 98.44 176 PHE A O 1
ATOM 1449 N N . LEU A 1 177 ? -0.679 15.747 -2.140 1.00 98.50 177 LEU A N 1
ATOM 1450 C CA . LEU A 1 177 ? 0.044 15.434 -0.897 1.00 98.50 177 LEU A CA 1
ATOM 1451 C C . LEU A 1 177 ? 1.554 15.301 -1.153 1.00 98.50 177 LEU A C 1
ATOM 1453 O O . LEU A 1 177 ? 2.371 15.932 -0.480 1.00 98.50 177 LEU A O 1
ATOM 1457 N N . PHE A 1 178 ? 1.924 14.527 -2.177 1.00 98.62 178 PHE A N 1
ATOM 1458 C CA . PHE A 1 178 ? 3.308 14.201 -2.516 1.00 98.62 178 PHE A CA 1
ATOM 1459 C C . PHE A 1 178 ? 4.139 15.430 -2.906 1.00 98.62 178 PHE A C 1
ATOM 1461 O O . PHE A 1 178 ? 5.283 15.578 -2.472 1.00 98.62 178 PHE A O 1
ATOM 1468 N N . THR A 1 179 ? 3.571 16.306 -3.739 1.00 97.75 179 THR A N 1
ATOM 1469 C CA . THR A 1 179 ? 4.251 17.491 -4.297 1.00 97.75 179 THR A CA 1
ATOM 1470 C C . THR A 1 179 ? 4.159 18.724 -3.402 1.00 97.75 179 THR A C 1
ATOM 1472 O O . THR A 1 179 ? 4.589 19.806 -3.810 1.00 97.75 179 THR A O 1
ATOM 1475 N N . ARG A 1 180 ? 3.580 18.589 -2.198 1.00 97.06 180 ARG A N 1
ATOM 1476 C CA . ARG A 1 180 ? 3.219 19.730 -1.345 1.00 97.06 180 ARG A CA 1
ATOM 1477 C C . ARG A 1 180 ? 2.403 20.768 -2.138 1.00 97.06 180 ARG A C 1
ATOM 1479 O O . ARG A 1 180 ? 2.740 21.951 -2.244 1.00 97.06 180 ARG A O 1
ATOM 1486 N N . GLY A 1 181 ? 1.380 20.278 -2.830 1.00 96.06 181 GLY A N 1
ATOM 1487 C CA . GLY A 1 181 ? 0.489 21.049 -3.691 1.00 96.06 181 GLY A CA 1
ATOM 1488 C C . GLY A 1 181 ? -0.528 21.883 -2.911 1.00 96.06 181 GLY A C 1
ATOM 1489 O O . GLY A 1 181 ? -0.436 22.007 -1.690 1.00 96.06 181 GLY A O 1
ATOM 1490 N N . LYS A 1 182 ? -1.493 22.467 -3.633 1.00 95.12 182 LYS A N 1
ATOM 1491 C CA . LYS A 1 182 ? -2.568 23.273 -3.036 1.00 95.12 182 LYS A CA 1
ATOM 1492 C C . LYS A 1 182 ? -3.506 22.401 -2.199 1.00 95.12 182 LYS A C 1
ATOM 1494 O O . LYS A 1 182 ? -3.972 21.364 -2.678 1.00 95.12 182 LYS A O 1
ATOM 1499 N N . ILE A 1 183 ? -3.830 22.856 -0.992 1.00 95.06 183 ILE A N 1
ATOM 1500 C CA . ILE A 1 183 ? -4.710 22.145 -0.055 1.00 95.06 183 ILE A CA 1
ATOM 1501 C C . ILE A 1 183 ? -6.131 22.059 -0.624 1.00 95.06 183 ILE A C 1
ATOM 1503 O O . ILE A 1 183 ? -6.711 20.980 -0.641 1.00 95.06 183 ILE A O 1
ATOM 1507 N N . ASN A 1 184 ? -6.664 23.141 -1.200 1.00 92.81 184 ASN A N 1
ATOM 1508 C CA . ASN A 1 184 ? -8.002 23.121 -1.808 1.00 92.81 184 ASN A CA 1
ATOM 1509 C C . ASN A 1 184 ? -8.121 22.115 -2.960 1.00 92.81 184 ASN A C 1
ATOM 1511 O O . ASN A 1 184 ? -9.108 21.389 -3.052 1.00 92.81 184 ASN A O 1
ATOM 1515 N N . ALA A 1 185 ? -7.097 22.018 -3.811 1.00 94.31 185 ALA A N 1
ATOM 1516 C CA . ALA A 1 185 ? -7.099 21.071 -4.924 1.00 94.31 185 ALA A CA 1
ATOM 1517 C C . ALA A 1 185 ? -7.032 19.610 -4.438 1.00 94.31 185 ALA A C 1
ATOM 1519 O O . ALA A 1 185 ? -7.699 18.732 -4.998 1.00 94.31 185 ALA A O 1
ATOM 1520 N N . PHE A 1 186 ? -6.288 19.358 -3.352 1.00 96.44 186 PHE A N 1
ATOM 1521 C CA . PHE A 1 186 ? -6.348 18.089 -2.630 1.00 96.44 186 PHE A CA 1
ATOM 1522 C C . PHE A 1 186 ? -7.766 17.808 -2.124 1.00 96.44 186 PHE A C 1
ATOM 1524 O O . PHE A 1 186 ? -8.315 16.757 -2.442 1.00 96.44 186 PHE A O 1
ATOM 1531 N N . THR A 1 187 ? -8.365 18.743 -1.385 1.00 95.31 187 THR A N 1
ATOM 1532 C CA . THR A 1 187 ? -9.696 18.606 -0.777 1.00 95.31 187 THR A CA 1
ATOM 1533 C C . THR A 1 187 ? -10.760 18.279 -1.826 1.00 95.31 187 THR A C 1
ATOM 1535 O O . THR A 1 187 ? -11.546 17.353 -1.632 1.00 95.31 187 THR A O 1
ATOM 1538 N N . MET A 1 188 ? -10.751 18.967 -2.972 1.00 94.25 188 MET A N 1
ATOM 1539 C CA . MET A 1 188 ? -11.661 18.682 -4.089 1.00 94.25 188 MET A CA 1
ATOM 1540 C C . MET A 1 188 ? -11.459 17.270 -4.654 1.00 94.25 188 MET A C 1
ATOM 1542 O O . MET A 1 188 ? -12.424 16.523 -4.815 1.00 94.25 188 MET A O 1
ATOM 1546 N N . SER A 1 189 ? -10.205 16.878 -4.905 1.00 96.88 189 SER A N 1
ATOM 1547 C CA . SER A 1 189 ? -9.871 15.548 -5.435 1.00 96.88 189 SER A CA 1
ATOM 1548 C C . SER A 1 189 ? -10.257 14.434 -4.454 1.00 96.88 189 SER A C 1
ATOM 1550 O O . SER A 1 189 ? -10.839 13.422 -4.843 1.00 96.88 189 SER A O 1
ATOM 1552 N N . ALA A 1 190 ? -9.983 14.635 -3.163 1.00 98.12 190 ALA A N 1
ATOM 1553 C CA . ALA A 1 190 ? -10.350 13.721 -2.088 1.00 98.12 190 ALA A CA 1
ATOM 1554 C C . ALA A 1 190 ? -11.873 13.586 -1.963 1.00 98.12 190 ALA A C 1
ATOM 1556 O O . ALA A 1 190 ? -12.379 12.468 -1.883 1.00 98.12 190 ALA A O 1
ATOM 1557 N N . HIS A 1 191 ? -12.612 14.697 -2.009 1.00 97.06 191 HIS A N 1
ATOM 1558 C CA . HIS A 1 191 ? -14.073 14.685 -1.973 1.00 97.06 191 HIS A CA 1
ATOM 1559 C C . HIS A 1 191 ? -14.669 13.938 -3.173 1.00 97.06 191 HIS A C 1
ATOM 1561 O O . HIS A 1 191 ? -15.510 13.062 -2.982 1.00 97.06 191 HIS A O 1
ATOM 1567 N N . GLN A 1 192 ? -14.205 14.223 -4.396 1.00 96.62 192 GLN A N 1
ATOM 1568 C CA . GLN A 1 192 ? -14.665 13.537 -5.609 1.00 96.62 192 GLN A CA 1
ATOM 1569 C C . GLN A 1 192 ? -14.396 12.025 -5.556 1.00 96.62 192 GLN A C 1
ATOM 1571 O O . GLN A 1 192 ? -15.242 11.220 -5.950 1.00 96.62 192 GLN A O 1
ATOM 1576 N N . PHE A 1 193 ? -13.221 11.632 -5.062 1.00 98.56 193 PHE A N 1
ATOM 1577 C CA . PHE A 1 193 ? -12.888 10.229 -4.850 1.00 98.56 193 PHE A CA 1
ATOM 1578 C C . PHE A 1 193 ? -13.831 9.577 -3.828 1.00 98.56 193 PHE A C 1
ATOM 1580 O O . PHE A 1 193 ? -14.472 8.571 -4.132 1.00 98.56 193 PHE A O 1
ATOM 1587 N N . LEU A 1 194 ? -13.950 10.154 -2.629 1.00 98.38 194 LEU A N 1
ATOM 1588 C CA . LEU A 1 194 ? -14.740 9.577 -1.540 1.00 98.38 194 LEU A CA 1
ATOM 1589 C C . LEU A 1 194 ? -16.234 9.506 -1.889 1.00 98.38 194 LEU A C 1
ATOM 1591 O O . LEU A 1 194 ? -16.865 8.484 -1.630 1.00 98.38 194 LEU A O 1
ATOM 1595 N N . SER A 1 195 ? -16.798 10.531 -2.534 1.00 97.12 195 SER A N 1
ATOM 1596 C CA . SER A 1 195 ? -18.228 10.575 -2.883 1.00 97.12 195 SER A CA 1
ATOM 1597 C C . SER A 1 195 ? -18.649 9.477 -3.863 1.00 97.12 195 SER A C 1
ATOM 1599 O O . SER A 1 195 ? -19.788 9.014 -3.828 1.00 97.12 195 SER A O 1
ATOM 1601 N N . SER A 1 196 ? -17.728 9.026 -4.718 1.00 96.69 196 SER A N 1
ATOM 1602 C CA . SER A 1 196 ? -18.006 8.039 -5.767 1.00 96.69 196 SER A CA 1
ATOM 1603 C C . SER A 1 196 ? -17.521 6.623 -5.427 1.00 96.69 196 SER A C 1
ATOM 1605 O O . SER A 1 196 ? -17.864 5.673 -6.137 1.00 96.69 196 SER A O 1
ATOM 1607 N N . LEU A 1 197 ? -16.733 6.452 -4.357 1.00 98.31 197 LEU A N 1
ATOM 1608 C CA . LEU A 1 197 ? -16.062 5.188 -4.039 1.00 98.31 197 LEU A CA 1
ATOM 1609 C C . LEU A 1 197 ? -17.044 4.044 -3.763 1.00 98.31 197 LEU A C 1
ATOM 1611 O O . LEU A 1 197 ? -16.872 2.966 -4.323 1.00 98.31 197 LEU A O 1
ATOM 1615 N N . GLY A 1 198 ? -18.087 4.268 -2.958 1.00 97.25 198 GLY A N 1
ATOM 1616 C CA . GLY A 1 198 ? -19.061 3.217 -2.624 1.00 97.25 198 GLY A CA 1
ATOM 1617 C C . GLY A 1 198 ? -19.739 2.630 -3.867 1.00 97.25 198 GLY A C 1
ATOM 1618 O O . GLY A 1 198 ? -19.730 1.419 -4.079 1.00 97.25 198 GLY A O 1
ATOM 1619 N N 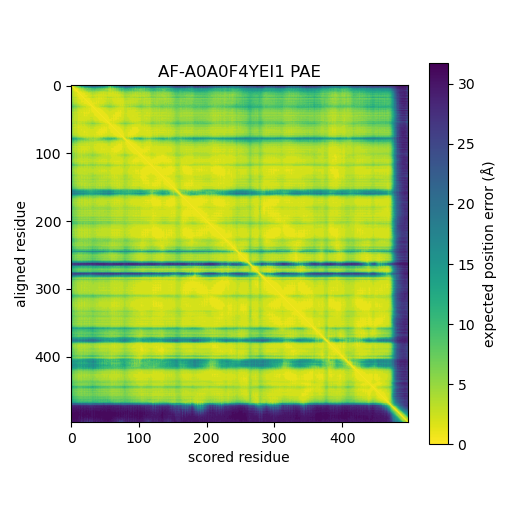. THR A 1 199 ? -20.236 3.497 -4.754 1.00 96.75 199 THR A N 1
ATOM 1620 C CA . THR A 1 199 ? -20.842 3.093 -6.034 1.00 96.75 199 THR A CA 1
ATOM 1621 C C . THR A 1 199 ? -19.844 2.371 -6.937 1.00 96.75 199 THR A C 1
ATOM 1623 O O . THR A 1 199 ? -20.197 1.403 -7.613 1.00 96.75 199 THR A O 1
ATOM 1626 N N . TYR A 1 200 ? -18.588 2.823 -6.961 1.00 97.00 200 TYR A N 1
ATOM 1627 C CA . TYR A 1 200 ? -17.548 2.183 -7.756 1.00 97.00 200 TYR A CA 1
ATOM 1628 C C . TYR A 1 200 ? -17.249 0.757 -7.286 1.00 97.00 200 TYR A C 1
ATOM 1630 O O . TYR A 1 200 ? -17.187 -0.134 -8.133 1.00 97.00 200 TYR A O 1
ATOM 1638 N N . ILE A 1 201 ? -17.126 0.532 -5.970 1.00 97.25 201 ILE A N 1
ATOM 1639 C CA . ILE A 1 201 ? -16.881 -0.798 -5.387 1.00 97.25 201 ILE A CA 1
ATOM 1640 C C . ILE A 1 201 ? -17.939 -1.790 -5.879 1.00 97.25 201 ILE A C 1
ATOM 1642 O O . ILE A 1 201 ? -17.596 -2.795 -6.508 1.00 97.25 201 ILE A O 1
ATOM 1646 N N . GLY A 1 202 ? -19.219 -1.450 -5.698 1.00 93.88 202 GLY A N 1
ATOM 1647 C CA . GLY A 1 202 ? -20.326 -2.308 -6.124 1.00 93.88 202 GLY A CA 1
ATOM 1648 C C . GLY A 1 202 ? -20.357 -2.564 -7.635 1.00 93.88 202 GLY A C 1
ATOM 1649 O O . GLY A 1 202 ? -20.755 -3.641 -8.072 1.00 93.88 202 GLY A O 1
ATOM 1650 N N . ARG A 1 203 ? -19.897 -1.605 -8.451 1.00 95.44 203 ARG A N 1
ATOM 1651 C CA . ARG A 1 203 ? -19.874 -1.729 -9.917 1.00 95.44 203 ARG A CA 1
ATOM 1652 C C . ARG A 1 203 ? -18.779 -2.664 -10.429 1.00 95.44 203 ARG A C 1
ATOM 1654 O O . ARG A 1 203 ? -19.019 -3.373 -11.405 1.00 95.44 203 ARG A O 1
ATOM 1661 N N . ILE A 1 204 ? -17.575 -2.623 -9.856 1.00 94.81 204 ILE A N 1
ATOM 1662 C CA . ILE A 1 204 ? -16.427 -3.376 -10.395 1.00 94.81 204 ILE A CA 1
ATOM 1663 C C . ILE A 1 204 ? -16.251 -4.769 -9.770 1.00 94.81 204 ILE A C 1
ATOM 1665 O O . ILE A 1 204 ? -15.511 -5.594 -10.312 1.00 94.81 204 ILE A O 1
ATOM 1669 N N . GLY A 1 205 ? -16.937 -5.053 -8.657 1.00 94.19 205 GLY A N 1
ATOM 1670 C CA . GLY A 1 205 ? -17.021 -6.385 -8.058 1.00 94.19 205 GLY A CA 1
ATOM 1671 C C . GLY A 1 205 ? -15.652 -6.989 -7.736 1.00 94.19 205 GLY A C 1
ATOM 1672 O O . GLY A 1 205 ? -14.850 -6.393 -7.023 1.00 94.19 205 GLY A O 1
ATOM 1673 N N . ALA A 1 206 ? -15.363 -8.179 -8.275 1.00 93.88 206 ALA A N 1
ATOM 1674 C CA . ALA A 1 206 ? -14.144 -8.936 -7.966 1.00 93.88 206 ALA A CA 1
ATOM 1675 C C . ALA A 1 206 ? -12.837 -8.176 -8.258 1.00 93.88 206 ALA A C 1
ATOM 1677 O O . ALA A 1 206 ? -11.856 -8.376 -7.548 1.00 93.88 206 ALA A O 1
ATOM 1678 N N . VAL A 1 207 ? -12.832 -7.257 -9.232 1.00 94.25 207 VAL A N 1
ATOM 1679 C CA . VAL A 1 207 ? -11.661 -6.415 -9.545 1.00 94.25 207 VAL A CA 1
ATOM 1680 C C . VAL A 1 207 ? -11.275 -5.524 -8.356 1.00 94.25 207 VAL A C 1
ATOM 1682 O O . VAL A 1 207 ? -10.102 -5.184 -8.189 1.00 94.25 207 VAL A O 1
ATOM 1685 N N . PHE A 1 208 ? -12.231 -5.169 -7.486 1.00 96.94 208 PHE A N 1
ATOM 1686 C CA . PHE A 1 208 ? -11.951 -4.340 -6.313 1.00 96.94 208 PHE A CA 1
ATOM 1687 C C . PHE A 1 208 ? -11.063 -5.039 -5.281 1.00 96.94 208 PHE A C 1
ATOM 1689 O O . PHE A 1 208 ? -10.412 -4.352 -4.505 1.00 96.94 208 PHE A O 1
ATOM 1696 N N . ARG A 1 209 ? -10.971 -6.374 -5.283 1.00 95.69 209 ARG A N 1
ATOM 1697 C CA . ARG A 1 209 ? -10.122 -7.109 -4.331 1.00 95.69 209 ARG A CA 1
ATOM 1698 C C . ARG A 1 209 ? -8.679 -6.635 -4.379 1.00 95.69 209 ARG A C 1
ATOM 1700 O O . ARG A 1 209 ? -8.103 -6.310 -3.350 1.00 95.69 209 ARG A O 1
ATOM 1707 N N . GLU A 1 210 ? -8.129 -6.534 -5.582 1.00 95.25 210 GLU A N 1
ATOM 1708 C CA . GLU A 1 210 ? -6.767 -6.056 -5.792 1.00 95.25 210 GLU A CA 1
ATOM 1709 C C . GLU A 1 210 ? -6.695 -4.522 -5.728 1.00 95.25 210 GLU A C 1
ATOM 1711 O O . GLU A 1 210 ? -5.852 -3.961 -5.027 1.00 95.25 210 GLU A O 1
ATOM 1716 N N . GLN A 1 211 ? -7.622 -3.815 -6.391 1.00 97.62 211 GLN A N 1
ATOM 1717 C CA . GLN A 1 211 ? -7.610 -2.346 -6.393 1.00 97.62 211 GLN A CA 1
ATOM 1718 C C . GLN A 1 211 ? -7.768 -1.749 -4.991 1.00 97.62 211 GLN A C 1
ATOM 1720 O O . GLN A 1 211 ? -7.145 -0.737 -4.684 1.00 97.62 211 GLN A O 1
ATOM 1725 N N . GLY A 1 212 ? -8.563 -2.373 -4.126 1.00 98.44 212 GLY A N 1
ATOM 1726 C CA . GLY A 1 212 ? -8.739 -1.969 -2.739 1.00 98.44 212 GLY A CA 1
ATOM 1727 C C . GLY A 1 212 ? -7.435 -2.059 -1.948 1.00 98.44 212 GLY A C 1
ATOM 1728 O O . GLY A 1 212 ? -7.162 -1.179 -1.134 1.00 98.44 212 GLY A O 1
ATOM 1729 N N . VAL A 1 213 ? -6.605 -3.072 -2.214 1.00 98.56 213 VAL A N 1
ATOM 1730 C CA . VAL A 1 213 ? -5.274 -3.225 -1.603 1.00 98.56 213 VAL A CA 1
ATOM 1731 C C . VAL A 1 213 ? -4.338 -2.119 -2.089 1.00 98.56 213 VAL A C 1
ATOM 1733 O O . VAL A 1 213 ? -3.663 -1.491 -1.273 1.00 98.56 213 VAL A O 1
ATOM 1736 N N . TYR A 1 214 ? -4.348 -1.815 -3.391 1.00 98.81 214 TYR A N 1
ATOM 1737 C CA . TYR A 1 214 ? -3.585 -0.697 -3.957 1.00 98.81 214 TYR A CA 1
ATOM 1738 C C . TYR A 1 214 ? -3.996 0.648 -3.345 1.00 98.81 214 TYR A C 1
ATOM 1740 O O . TYR A 1 214 ? -3.135 1.402 -2.896 1.00 98.81 214 TYR A O 1
ATOM 1748 N N . ILE A 1 215 ? -5.302 0.914 -3.246 1.00 98.94 215 ILE A N 1
ATOM 1749 C CA . ILE A 1 215 ? -5.855 2.128 -2.631 1.00 98.94 215 ILE A CA 1
ATOM 1750 C C . ILE A 1 215 ? -5.434 2.235 -1.159 1.00 98.94 215 ILE A C 1
ATOM 1752 O O . ILE A 1 215 ? -4.881 3.257 -0.748 1.00 98.94 215 ILE A O 1
ATOM 1756 N N . ALA A 1 216 ? -5.660 1.188 -0.359 1.00 98.88 216 ALA A N 1
ATOM 1757 C CA . ALA A 1 216 ? -5.341 1.202 1.068 1.00 98.88 216 ALA A CA 1
ATOM 1758 C C . ALA A 1 216 ? -3.832 1.364 1.314 1.00 98.88 216 ALA A C 1
ATOM 1760 O O . ALA A 1 216 ? -3.417 2.182 2.133 1.00 98.88 216 ALA A O 1
ATOM 1761 N N . SER A 1 217 ? -2.996 0.653 0.556 1.00 98.88 217 SER A N 1
ATOM 1762 C CA . SER A 1 217 ? -1.543 0.747 0.698 1.00 98.88 217 SER A CA 1
ATOM 1763 C C . SER A 1 217 ? -0.994 2.113 0.278 1.00 98.88 217 SER A C 1
ATOM 1765 O O . SER A 1 217 ? -0.082 2.614 0.936 1.00 98.88 217 SER A O 1
ATOM 1767 N N . SER A 1 218 ? -1.522 2.736 -0.781 1.00 98.94 218 SER A N 1
ATOM 1768 C CA . SER A 1 218 ? -1.116 4.092 -1.180 1.00 98.94 218 SER A CA 1
ATOM 1769 C C . SER A 1 218 ? -1.514 5.139 -0.140 1.00 98.94 218 SER A C 1
ATOM 1771 O O . SER A 1 218 ? -0.692 5.994 0.192 1.00 98.94 218 SER A O 1
ATOM 1773 N N . ASN A 1 219 ? -2.706 5.009 0.450 1.00 98.94 219 ASN A N 1
ATOM 1774 C CA . ASN A 1 219 ? -3.145 5.843 1.570 1.00 98.94 219 ASN A CA 1
ATOM 1775 C C . ASN A 1 219 ? -2.171 5.753 2.761 1.00 98.94 219 ASN A C 1
ATOM 1777 O O . ASN A 1 219 ? -1.781 6.771 3.330 1.00 98.94 219 ASN A O 1
ATOM 1781 N N . TYR A 1 220 ? -1.718 4.550 3.119 1.00 98.81 220 TYR A N 1
ATOM 1782 C CA . TYR A 1 220 ? -0.765 4.366 4.223 1.00 98.81 220 TYR A CA 1
ATOM 1783 C C . TYR A 1 220 ? 0.645 4.841 3.889 1.00 98.81 220 TYR A C 1
ATOM 1785 O O . TYR A 1 220 ? 1.326 5.400 4.749 1.00 98.81 220 TYR A O 1
ATOM 1793 N N . ALA A 1 221 ? 1.063 4.730 2.630 1.00 98.81 221 ALA A N 1
ATOM 1794 C CA . ALA A 1 221 ? 2.288 5.374 2.181 1.00 98.81 221 ALA A CA 1
ATOM 1795 C C . ALA A 1 221 ? 2.208 6.909 2.295 1.00 98.81 221 ALA A C 1
ATOM 1797 O O . ALA A 1 221 ? 3.209 7.538 2.635 1.00 98.81 221 ALA A O 1
ATOM 1798 N N . ALA A 1 222 ? 1.031 7.508 2.075 1.00 98.88 222 ALA A N 1
ATOM 1799 C CA . ALA A 1 222 ? 0.799 8.939 2.270 1.00 98.88 222 ALA A CA 1
ATOM 1800 C C . ALA A 1 222 ? 0.796 9.351 3.756 1.00 98.88 222 ALA A C 1
ATOM 1802 O O . ALA A 1 222 ? 1.309 10.417 4.082 1.00 98.88 222 ALA A O 1
ATOM 1803 N N . ILE A 1 223 ? 0.304 8.501 4.669 1.00 98.81 223 ILE A N 1
ATOM 1804 C CA . ILE A 1 223 ? 0.450 8.694 6.130 1.00 98.81 223 ILE A CA 1
ATOM 1805 C C . ILE A 1 223 ? 1.934 8.718 6.534 1.00 98.81 223 ILE A C 1
ATOM 1807 O O . ILE A 1 223 ? 2.356 9.535 7.350 1.00 98.81 223 ILE A O 1
ATOM 1811 N N . PHE A 1 224 ? 2.748 7.868 5.905 1.00 98.56 224 PHE A N 1
ATOM 1812 C CA . PHE A 1 224 ? 4.213 7.863 6.028 1.00 98.56 224 PHE A CA 1
ATOM 1813 C C . PHE A 1 224 ? 4.884 8.992 5.231 1.00 98.56 224 PHE A C 1
ATOM 1815 O O . PHE A 1 224 ? 6.112 9.029 5.112 1.00 98.56 224 PHE A O 1
ATOM 1822 N N . ASP A 1 225 ? 4.080 9.890 4.661 1.00 98.31 225 ASP A N 1
ATOM 1823 C CA . ASP A 1 225 ? 4.492 11.024 3.850 1.00 98.31 225 ASP A CA 1
ATOM 1824 C C . ASP A 1 225 ? 5.483 10.638 2.744 1.00 98.31 225 ASP A C 1
ATOM 1826 O O . ASP A 1 225 ? 6.463 11.325 2.453 1.00 98.31 225 ASP A O 1
ATOM 1830 N N . PHE A 1 226 ? 5.264 9.459 2.158 1.00 98.19 226 PHE A N 1
ATOM 1831 C CA . PHE A 1 226 ? 6.083 8.883 1.096 1.00 98.19 226 PHE A CA 1
ATOM 1832 C C . PHE A 1 226 ? 7.591 8.884 1.412 1.00 98.19 226 PHE A C 1
ATOM 1834 O O . PHE A 1 226 ? 8.410 9.054 0.501 1.00 98.19 226 PHE A O 1
ATOM 1841 N N . GLY A 1 227 ? 7.957 8.753 2.692 1.00 95.25 227 GLY A N 1
ATOM 1842 C CA . GLY A 1 227 ? 9.348 8.756 3.145 1.00 95.25 227 GLY A CA 1
ATOM 1843 C C . GLY A 1 227 ? 10.063 10.104 2.993 1.00 95.25 227 GLY A C 1
ATOM 1844 O O . GLY A 1 227 ? 11.271 10.119 2.753 1.00 95.25 227 GLY A O 1
ATOM 1845 N N . GLN A 1 228 ? 9.346 11.231 3.074 1.00 95.69 228 GLN A N 1
ATOM 1846 C CA . GLN A 1 228 ? 9.963 12.563 3.126 1.00 95.69 228 GLN A CA 1
ATOM 1847 C C . GLN A 1 228 ? 10.972 12.685 4.277 1.00 95.69 228 GLN A C 1
ATOM 1849 O O . GLN A 1 228 ? 10.872 12.009 5.299 1.00 95.69 228 GLN A O 1
ATOM 1854 N N . SER A 1 229 ? 11.961 13.569 4.129 1.00 93.00 229 SER A N 1
ATOM 1855 C CA . SER A 1 229 ? 13.051 13.697 5.109 1.00 93.00 229 SER A CA 1
ATOM 1856 C C . SER A 1 229 ? 12.585 14.156 6.496 1.00 93.00 229 SER A C 1
ATOM 1858 O O . SER A 1 229 ? 13.187 13.768 7.503 1.00 93.00 229 SER A O 1
ATOM 1860 N N . ASP A 1 230 ? 11.535 14.978 6.551 1.00 95.25 230 ASP A N 1
ATOM 1861 C CA . ASP A 1 230 ? 10.882 15.468 7.770 1.00 95.25 230 ASP A CA 1
ATOM 1862 C C . ASP A 1 230 ? 9.713 14.579 8.234 1.00 95.25 230 ASP A C 1
ATOM 1864 O O . ASP A 1 230 ? 9.064 14.892 9.234 1.00 95.25 230 ASP A O 1
ATOM 1868 N N . ALA A 1 231 ? 9.472 13.444 7.565 1.00 96.06 231 ALA A N 1
ATOM 1869 C CA . ALA A 1 231 ? 8.406 12.521 7.928 1.00 96.06 231 ALA A CA 1
ATOM 1870 C C . ALA A 1 231 ? 8.646 11.897 9.309 1.00 96.06 231 ALA A C 1
ATOM 1872 O O . ALA A 1 231 ? 9.743 11.439 9.639 1.00 96.06 231 ALA A O 1
ATOM 1873 N N . ILE A 1 232 ? 7.581 11.852 10.109 1.00 94.31 232 ILE A N 1
ATOM 1874 C CA . ILE A 1 232 ? 7.644 11.456 11.520 1.00 94.31 232 ILE A CA 1
ATOM 1875 C C . ILE A 1 232 ? 7.637 9.932 11.668 1.00 94.31 232 ILE A C 1
ATOM 1877 O O . ILE A 1 232 ? 8.501 9.361 12.332 1.00 94.31 232 ILE A O 1
ATOM 1881 N N . LEU A 1 233 ? 6.677 9.266 11.021 1.00 96.81 233 LEU A N 1
ATOM 1882 C CA . LEU A 1 233 ? 6.435 7.835 11.204 1.00 96.81 233 LEU A CA 1
ATOM 1883 C C . LEU A 1 233 ? 7.534 6.919 10.645 1.00 96.81 233 LEU A C 1
ATOM 1885 O O . LEU A 1 233 ? 7.884 5.974 11.350 1.00 96.81 233 LEU A O 1
ATOM 1889 N N . PRO A 1 234 ? 8.131 7.157 9.454 1.00 96.12 234 PRO A N 1
ATOM 1890 C CA . PRO A 1 234 ? 9.116 6.231 8.888 1.00 96.12 234 PRO A CA 1
ATOM 1891 C C . PRO A 1 234 ? 10.267 5.884 9.840 1.00 96.12 234 PRO A C 1
ATOM 1893 O O . PRO A 1 234 ? 10.646 4.719 9.935 1.00 96.12 234 PRO A O 1
ATOM 1896 N N . ARG A 1 235 ? 10.756 6.866 10.610 1.00 94.00 235 ARG A N 1
ATOM 1897 C CA . ARG A 1 235 ? 11.861 6.688 11.568 1.00 94.00 235 ARG A CA 1
ATOM 1898 C C . ARG A 1 235 ? 11.531 5.698 12.688 1.00 94.00 235 ARG A C 1
ATOM 1900 O O . ARG A 1 235 ? 12.417 5.003 13.169 1.00 94.00 235 ARG A O 1
ATOM 1907 N N . MET A 1 236 ? 10.259 5.602 13.080 1.00 96.00 236 MET A N 1
ATOM 1908 C CA . MET A 1 236 ? 9.799 4.690 14.137 1.00 96.00 236 MET A CA 1
ATOM 1909 C C . MET A 1 236 ? 9.785 3.223 13.685 1.00 96.00 236 MET A C 1
ATOM 1911 O O . MET A 1 236 ? 9.795 2.321 14.518 1.00 96.00 236 MET A O 1
ATOM 1915 N N . PHE A 1 237 ? 9.779 2.988 12.370 1.00 96.31 237 PHE A N 1
ATOM 1916 C CA . PHE A 1 237 ? 9.756 1.660 11.754 1.00 96.31 237 PHE A CA 1
ATOM 1917 C C . PHE A 1 237 ? 11.078 1.296 11.069 1.00 96.31 237 PHE A C 1
ATOM 1919 O O . PHE A 1 237 ? 11.160 0.280 10.375 1.00 96.31 237 PHE A O 1
ATOM 1926 N N . GLU A 1 238 ? 12.131 2.094 11.255 1.00 94.25 238 GLU A N 1
ATOM 1927 C CA . GLU A 1 238 ? 13.464 1.711 10.802 1.00 94.25 238 GLU A CA 1
ATOM 1928 C C . GLU A 1 238 ? 13.909 0.418 11.506 1.00 94.25 238 GLU A C 1
ATOM 1930 O O . GLU A 1 238 ? 13.688 0.273 12.713 1.00 94.25 238 GLU A O 1
ATOM 1935 N N . PRO A 1 239 ? 14.600 -0.508 10.813 1.00 91.75 239 PRO A N 1
ATOM 1936 C CA . PRO A 1 239 ? 15.035 -1.771 11.412 1.00 91.75 239 PRO A CA 1
ATOM 1937 C C . PRO A 1 239 ? 15.808 -1.600 12.722 1.00 91.75 239 PRO A C 1
ATOM 1939 O O . PRO A 1 239 ? 15.661 -2.409 13.629 1.00 91.75 239 PRO A O 1
ATOM 1942 N N . ARG A 1 240 ? 16.593 -0.521 12.856 1.00 91.75 240 ARG A N 1
ATOM 1943 C CA . ARG A 1 240 ? 17.326 -0.209 14.092 1.00 91.75 240 ARG A CA 1
ATOM 1944 C C . ARG A 1 240 ? 16.392 0.099 15.263 1.00 91.75 240 ARG A C 1
ATOM 1946 O O . ARG A 1 240 ? 16.599 -0.452 16.335 1.00 91.75 240 ARG A O 1
ATOM 1953 N N . ALA A 1 241 ? 15.361 0.917 15.044 1.00 90.38 241 ALA A N 1
ATOM 1954 C CA . ALA A 1 241 ? 14.361 1.233 16.065 1.00 90.38 241 ALA A CA 1
ATOM 1955 C C . ALA A 1 241 ? 13.551 -0.016 16.452 1.00 90.38 241 ALA A C 1
ATOM 1957 O O . ALA A 1 241 ? 13.278 -0.269 17.623 1.00 90.38 241 ALA A O 1
ATOM 1958 N N . LEU A 1 242 ? 13.220 -0.867 15.474 1.00 91.44 242 LEU A N 1
ATOM 1959 C CA . LEU A 1 242 ? 12.522 -2.126 15.742 1.00 91.44 242 LEU A CA 1
ATOM 1960 C C . LEU A 1 242 ? 13.412 -3.179 16.435 1.00 91.44 242 LEU A C 1
ATOM 1962 O O . LEU A 1 242 ? 12.900 -4.060 17.117 1.00 91.44 242 LEU A O 1
ATOM 1966 N N . GLN A 1 243 ? 14.736 -3.096 16.328 1.00 88.31 243 GLN A N 1
ATOM 1967 C CA . GLN A 1 243 ? 15.651 -4.024 17.006 1.00 88.31 243 GLN A CA 1
ATOM 1968 C C . GLN A 1 243 ? 15.817 -3.747 18.507 1.00 88.31 243 GLN A C 1
ATOM 1970 O O . GLN A 1 243 ? 16.268 -4.638 19.225 1.00 88.31 243 GLN A O 1
ATOM 1975 N N . GLU A 1 244 ? 15.421 -2.569 19.006 1.00 86.00 244 GLU A N 1
ATOM 1976 C CA . GLU A 1 244 ? 15.482 -2.237 20.442 1.00 86.00 244 GLU A CA 1
ATOM 1977 C C . GLU A 1 244 ? 14.646 -3.198 21.304 1.00 86.00 244 GLU A C 1
ATOM 1979 O O . GLU A 1 244 ? 15.008 -3.497 22.440 1.00 86.00 244 GLU A O 1
ATOM 1984 N N . ILE A 1 245 ? 13.554 -3.728 20.741 1.00 85.88 245 ILE A N 1
ATOM 1985 C CA . ILE A 1 245 ? 12.721 -4.766 21.355 1.00 85.88 245 ILE A CA 1
ATOM 1986 C C . ILE A 1 245 ? 12.687 -5.961 20.390 1.00 85.88 245 ILE A C 1
ATOM 1988 O O . ILE A 1 245 ? 11.861 -5.975 19.468 1.00 85.88 245 ILE A O 1
ATOM 1992 N N . PRO A 1 246 ? 13.599 -6.938 20.557 1.00 76.31 246 PRO A N 1
ATOM 1993 C CA . PRO A 1 246 ? 13.895 -7.921 19.517 1.00 76.31 246 PRO A CA 1
ATOM 1994 C C . PRO A 1 246 ? 12.871 -9.054 19.419 1.00 76.31 246 PRO A C 1
ATOM 1996 O O . PRO A 1 246 ? 12.766 -9.673 18.365 1.00 76.31 246 PRO A O 1
ATOM 1999 N N . SER A 1 247 ? 12.118 -9.353 20.484 1.00 87.69 247 SER A N 1
ATOM 2000 C CA . SER A 1 247 ? 11.111 -10.418 20.453 1.00 87.69 247 SER A CA 1
ATOM 2001 C C . SER A 1 247 ? 9.702 -9.859 20.261 1.00 87.69 247 SER A C 1
ATOM 2003 O O . SER A 1 247 ? 9.309 -8.877 20.898 1.00 87.69 247 SER A O 1
ATOM 2005 N N . SER A 1 248 ? 8.909 -10.523 19.415 1.00 87.38 248 SER A N 1
ATOM 2006 C CA . SER A 1 248 ? 7.509 -10.154 19.169 1.00 87.38 248 SER A CA 1
ATOM 2007 C C . SER A 1 248 ? 6.672 -10.169 20.454 1.00 87.38 248 SER A C 1
ATOM 2009 O O . SER A 1 248 ? 5.838 -9.288 20.643 1.00 87.38 248 SER A O 1
ATOM 2011 N N . SER A 1 249 ? 6.945 -11.109 21.372 1.00 90.62 249 SER A N 1
ATOM 2012 C CA . SER A 1 249 ? 6.290 -11.171 22.689 1.00 90.62 249 SER A CA 1
ATOM 2013 C C . SER A 1 249 ? 6.614 -9.949 23.547 1.00 90.62 249 SER A C 1
ATOM 2015 O O . SER A 1 249 ? 5.704 -9.287 24.034 1.00 90.62 249 SER A O 1
ATOM 2017 N N . ALA A 1 250 ? 7.898 -9.587 23.681 1.00 93.19 250 ALA A N 1
ATOM 2018 C CA . ALA A 1 250 ? 8.288 -8.427 24.483 1.00 93.19 250 ALA A CA 1
ATOM 2019 C C . ALA A 1 250 ? 7.723 -7.123 23.905 1.00 93.19 250 ALA A C 1
ATOM 2021 O O . ALA A 1 250 ? 7.324 -6.232 24.657 1.00 93.19 250 ALA A O 1
ATOM 2022 N N . ARG A 1 251 ? 7.645 -7.017 22.572 1.00 94.50 251 ARG A N 1
ATOM 2023 C CA . ARG A 1 251 ? 7.022 -5.875 21.895 1.00 94.50 251 ARG A CA 1
ATOM 2024 C C . ARG A 1 251 ? 5.534 -5.784 22.200 1.00 94.50 251 ARG A C 1
ATOM 2026 O O . ARG A 1 251 ? 5.068 -4.708 22.566 1.00 94.50 251 ARG A O 1
ATOM 2033 N N . TYR A 1 252 ? 4.813 -6.896 22.085 1.00 94.81 252 TYR A N 1
ATOM 2034 C CA . TYR A 1 252 ? 3.395 -6.953 22.423 1.00 94.81 252 TYR A CA 1
ATOM 2035 C C . TYR A 1 252 ? 3.146 -6.569 23.886 1.00 94.81 252 TYR A C 1
ATOM 2037 O O . TYR A 1 252 ? 2.335 -5.686 24.148 1.00 94.81 252 TYR A O 1
ATOM 2045 N N . GLU A 1 253 ? 3.900 -7.135 24.832 1.00 94.94 253 GLU A N 1
ATOM 2046 C CA . GLU A 1 253 ? 3.780 -6.781 26.251 1.00 94.94 253 GLU A CA 1
ATOM 2047 C C . GLU A 1 253 ? 4.107 -5.304 26.518 1.00 94.94 253 GLU A C 1
ATOM 2049 O O . GLU A 1 253 ? 3.461 -4.657 27.340 1.00 94.94 253 GLU A O 1
ATOM 2054 N N . SER A 1 254 ? 5.122 -4.748 25.848 1.00 94.94 254 SER A N 1
ATOM 2055 C CA . SER A 1 254 ? 5.463 -3.327 25.977 1.00 94.94 254 SER A CA 1
ATOM 2056 C C . SER A 1 254 ? 4.342 -2.432 25.458 1.00 94.94 254 SER A C 1
ATOM 2058 O O . SER A 1 254 ? 4.014 -1.437 26.103 1.00 94.94 254 SER A O 1
ATOM 2060 N N . ALA A 1 255 ? 3.753 -2.778 24.312 1.00 96.00 255 ALA A N 1
ATOM 2061 C CA . ALA A 1 255 ? 2.613 -2.056 23.764 1.00 96.00 255 ALA A CA 1
ATOM 2062 C C . ALA A 1 255 ? 1.399 -2.166 24.695 1.00 96.00 255 ALA A C 1
ATOM 2064 O O . ALA A 1 255 ? 0.769 -1.160 25.000 1.00 96.00 255 ALA A O 1
ATOM 2065 N N . GLN A 1 256 ? 1.123 -3.357 25.228 1.00 95.19 256 GLN A N 1
ATOM 2066 C CA . GLN A 1 256 ? 0.031 -3.580 26.171 1.00 95.19 256 GLN A CA 1
ATOM 2067 C C . GLN A 1 256 ? 0.162 -2.697 27.420 1.00 95.19 256 GLN A C 1
ATOM 2069 O O . GLN A 1 256 ? -0.783 -1.989 27.756 1.00 95.19 256 GLN A O 1
ATOM 2074 N N . ARG A 1 257 ? 1.342 -2.658 28.055 1.00 94.44 257 ARG A N 1
ATOM 2075 C CA . ARG A 1 257 ? 1.590 -1.789 29.222 1.00 94.44 257 ARG A CA 1
ATOM 2076 C C . ARG A 1 257 ? 1.381 -0.308 28.900 1.00 94.44 257 ARG A C 1
ATOM 2078 O O . ARG A 1 257 ? 0.849 0.424 29.728 1.00 94.44 257 ARG A O 1
ATOM 2085 N N . PHE A 1 258 ? 1.795 0.136 27.709 1.00 94.31 258 PHE A N 1
ATOM 2086 C CA . PHE A 1 258 ? 1.566 1.513 27.269 1.00 94.31 258 PHE A CA 1
ATOM 2087 C C . PHE A 1 258 ? 0.065 1.813 27.201 1.00 94.31 258 PHE A C 1
ATOM 2089 O O . PHE A 1 258 ? -0.393 2.765 27.831 1.00 94.31 258 PHE A O 1
ATOM 2096 N N . TRP A 1 259 ? -0.700 0.976 26.496 1.00 94.00 259 TRP A N 1
ATOM 2097 C CA . TRP A 1 259 ? -2.128 1.199 26.259 1.00 94.00 259 TRP A CA 1
ATOM 2098 C C . TRP A 1 259 ? -2.992 1.038 27.512 1.00 94.00 259 TRP A C 1
ATOM 2100 O O . TRP A 1 259 ? -3.958 1.775 27.667 1.00 94.00 259 TRP A O 1
ATOM 2110 N N . GLU A 1 260 ? -2.616 0.169 28.453 1.00 89.62 260 GLU A N 1
ATOM 2111 C CA . GLU A 1 260 ? -3.282 0.058 29.763 1.00 89.62 260 GLU A CA 1
ATOM 2112 C C . GLU A 1 260 ? -3.178 1.350 30.588 1.00 89.62 260 GLU A C 1
ATOM 2114 O O . GLU A 1 260 ? -4.082 1.676 31.356 1.00 89.62 260 GLU A O 1
ATOM 2119 N N . SER A 1 261 ? -2.077 2.089 30.429 1.00 85.19 261 SER A N 1
ATOM 2120 C CA . SER A 1 261 ? -1.847 3.371 31.106 1.00 85.19 261 SER A CA 1
ATOM 2121 C C . SER A 1 261 ? -2.339 4.586 30.315 1.00 85.19 261 SER A C 1
ATOM 2123 O O . SER A 1 261 ? -2.320 5.704 30.833 1.00 85.19 261 SER A O 1
ATOM 2125 N N . HIS A 1 262 ? -2.752 4.387 29.062 1.00 82.56 262 HIS A N 1
ATOM 2126 C CA . HIS A 1 262 ? -3.134 5.469 28.169 1.00 82.56 262 HIS A CA 1
ATOM 2127 C C . HIS A 1 262 ? -4.538 5.970 28.523 1.00 82.56 262 HIS A C 1
ATOM 2129 O O . HIS A 1 262 ? -5.534 5.274 28.335 1.00 82.56 262 HIS A O 1
ATOM 2135 N N . THR A 1 263 ? -4.621 7.181 29.071 1.00 64.25 263 THR A N 1
ATOM 2136 C CA . THR A 1 263 ? -5.890 7.839 29.405 1.00 64.25 263 THR A CA 1
ATOM 2137 C C . THR A 1 263 ? -6.320 8.777 28.283 1.00 64.25 263 THR A C 1
ATOM 2139 O O . THR A 1 263 ? -5.473 9.476 27.730 1.00 64.25 263 THR A O 1
ATOM 2142 N N . SER A 1 264 ? -7.627 8.827 28.005 1.00 63.81 264 SER A N 1
ATOM 2143 C CA . SER A 1 264 ? -8.249 9.609 26.934 1.00 63.81 264 SER A CA 1
ATOM 2144 C C . SER A 1 264 ? -7.713 11.042 26.779 1.00 63.81 264 SER A C 1
ATOM 2146 O O . SER A 1 264 ? -7.624 11.784 27.759 1.00 63.81 264 SER A O 1
ATOM 2148 N N . SER A 1 265 ? -7.482 11.436 25.519 1.00 58.09 265 SER A N 1
ATOM 2149 C CA . SER A 1 265 ? -7.114 12.771 25.021 1.00 58.09 265 SER A CA 1
ATOM 2150 C C . SER A 1 265 ? -5.665 13.193 25.288 1.00 58.09 265 SER A C 1
ATOM 2152 O O . SER A 1 265 ? -5.387 14.053 26.134 1.00 58.09 265 SER A O 1
ATOM 2154 N N . SER A 1 266 ? -4.731 12.673 24.489 1.00 64.81 266 SER A N 1
ATOM 2155 C CA . SER A 1 266 ? -3.373 13.217 24.434 1.00 64.81 266 SER A CA 1
ATOM 2156 C C . SER A 1 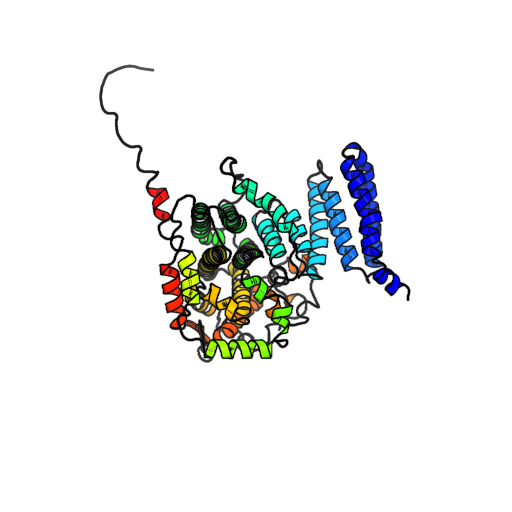266 ? -3.353 14.603 23.760 1.00 64.81 266 SER A C 1
ATOM 2158 O O . SER A 1 266 ? -4.065 14.872 22.792 1.00 64.81 266 SER A O 1
ATOM 2160 N N . SER A 1 267 ? -2.493 15.514 24.234 1.00 71.88 267 SER A N 1
ATOM 2161 C CA . SER A 1 267 ? -2.262 16.818 23.578 1.00 71.88 267 SER A CA 1
ATOM 2162 C C . SER A 1 267 ? -1.760 16.678 22.135 1.00 71.88 267 SER A C 1
ATOM 2164 O O . SER A 1 267 ? -1.894 17.604 21.332 1.00 71.88 267 SER A O 1
ATOM 2166 N N . LEU A 1 268 ? -1.189 15.516 21.805 1.00 82.12 268 LEU A N 1
ATOM 2167 C CA . LEU A 1 268 ? -0.694 15.192 20.481 1.00 82.12 268 LEU A CA 1
ATOM 2168 C C . LEU A 1 268 ? -1.840 15.052 19.478 1.00 82.12 268 LEU A C 1
ATOM 2170 O O . LEU A 1 268 ? -1.777 15.714 18.447 1.00 82.12 268 LEU A O 1
ATOM 2174 N N . GLU A 1 269 ? -2.885 14.276 19.783 1.00 84.12 269 GLU A N 1
ATOM 2175 C CA . GLU A 1 269 ? -4.049 14.078 18.899 1.00 84.12 269 GLU A CA 1
ATOM 2176 C C . GLU A 1 269 ? -4.618 15.418 18.420 1.00 84.12 269 GLU A C 1
ATOM 2178 O O . GLU A 1 269 ? -4.733 15.664 17.217 1.00 84.12 269 GLU A O 1
ATOM 2183 N N . LEU A 1 270 ? -4.881 16.336 19.356 1.00 83.88 270 LEU A N 1
ATOM 2184 C CA . LEU A 1 270 ? -5.398 17.665 19.039 1.00 83.88 270 LEU A CA 1
ATOM 2185 C C . LEU A 1 270 ? -4.405 18.478 18.194 1.00 83.88 270 LEU A C 1
ATOM 2187 O O . LEU A 1 270 ? -4.812 19.196 17.279 1.00 83.88 270 LEU A O 1
ATOM 2191 N N . SER A 1 271 ? -3.098 18.341 18.439 1.00 87.62 271 SER A N 1
ATOM 2192 C CA . SER A 1 271 ? -2.069 19.010 17.631 1.00 87.62 271 SER A CA 1
ATOM 2193 C C . SER A 1 271 ? -2.026 18.499 16.185 1.00 87.62 271 SER A C 1
ATOM 2195 O O . SER A 1 271 ? -1.761 19.285 15.274 1.00 87.62 271 SER A O 1
ATOM 2197 N N . VAL A 1 272 ? -2.312 17.209 15.958 1.00 91.38 272 VAL A N 1
ATOM 2198 C CA . VAL A 1 272 ? -2.398 16.621 14.613 1.00 91.38 272 VAL A CA 1
ATOM 2199 C C . VAL A 1 272 ? -3.690 17.048 13.923 1.00 91.38 272 VAL A C 1
ATOM 2201 O O . VAL A 1 272 ? -3.656 17.463 12.763 1.00 91.38 272 VAL A O 1
ATOM 2204 N N . LEU A 1 273 ? -4.827 16.980 14.619 1.00 90.75 273 LEU A N 1
ATOM 2205 C CA . LEU A 1 273 ? -6.131 17.360 14.069 1.00 90.75 273 LEU A CA 1
ATOM 2206 C C . LEU A 1 273 ? -6.179 18.843 13.681 1.00 90.75 273 LEU A C 1
ATOM 2208 O O . LEU A 1 273 ? -6.588 19.163 12.566 1.00 90.75 273 LEU A O 1
ATOM 2212 N N . SER A 1 274 ? -5.657 19.729 14.531 1.00 90.31 274 SER A N 1
ATOM 2213 C CA . SER A 1 274 ? -5.596 21.177 14.264 1.00 90.31 274 SER A CA 1
ATOM 2214 C C . SER A 1 274 ? -4.696 21.568 13.084 1.00 90.31 274 SER A C 1
ATOM 2216 O O . SER A 1 274 ? -4.784 22.687 12.586 1.00 90.31 274 SER A O 1
ATOM 2218 N N . GLN A 1 275 ? -3.881 20.653 12.534 1.00 91.56 275 GLN A N 1
ATOM 2219 C CA . GLN A 1 275 ? -3.175 20.907 11.263 1.00 91.56 275 GLN A CA 1
ATOM 2220 C C . GLN A 1 275 ? -4.129 21.119 10.077 1.00 91.56 275 GLN A C 1
ATOM 2222 O O . GLN A 1 275 ? -3.707 21.611 9.025 1.00 91.56 275 GLN A O 1
ATOM 2227 N N . ARG A 1 276 ? -5.390 20.699 10.226 1.00 89.50 276 ARG A N 1
ATOM 2228 C CA . ARG A 1 276 ? -6.451 20.804 9.217 1.00 89.50 276 ARG A CA 1
ATOM 2229 C C . ARG A 1 276 ? -7.233 22.098 9.307 1.00 89.50 276 ARG A C 1
ATOM 2231 O O . ARG A 1 276 ? -8.045 22.343 8.417 1.00 89.50 276 ARG A O 1
ATOM 2238 N N . ASP A 1 277 ? -7.002 22.896 10.347 1.00 80.00 277 ASP A N 1
ATOM 2239 C CA . ASP A 1 277 ? -7.738 24.129 10.592 1.00 80.00 277 ASP A CA 1
ATOM 2240 C C . ASP A 1 277 ? -7.413 25.168 9.517 1.00 80.00 277 ASP A C 1
ATOM 2242 O O . ASP A 1 277 ? -6.514 25.996 9.662 1.00 80.00 277 ASP A O 1
ATOM 2246 N N . GLY A 1 278 ? -8.193 25.088 8.437 1.00 63.19 278 GLY A N 1
ATOM 2247 C CA . GLY A 1 278 ? -8.283 26.027 7.331 1.00 63.19 278 GLY A CA 1
ATOM 2248 C C . GLY A 1 278 ? -7.033 26.116 6.446 1.00 63.19 278 GLY A C 1
ATOM 2249 O O . GLY A 1 278 ? -5.962 26.498 6.917 1.00 63.19 278 GLY A O 1
ATOM 2250 N N . PRO A 1 279 ? -7.157 25.947 5.120 1.00 62.91 279 PRO A N 1
ATOM 2251 C CA . PRO A 1 279 ? -6.413 26.827 4.236 1.00 62.91 279 PRO A CA 1
ATOM 2252 C C . PRO A 1 279 ? -6.934 28.255 4.474 1.00 62.91 279 PRO A C 1
ATOM 2254 O O . PRO A 1 279 ? -8.114 28.549 4.288 1.00 62.91 279 PRO A O 1
ATOM 2257 N N . ARG A 1 280 ? -6.066 29.145 4.948 1.00 68.56 280 ARG A N 1
ATOM 2258 C CA . ARG A 1 280 ? -6.348 30.570 5.175 1.00 68.56 280 ARG A CA 1
ATOM 2259 C C . ARG A 1 280 ? -6.533 31.328 3.856 1.00 68.56 280 ARG A C 1
ATOM 2261 O O . ARG A 1 280 ? -7.029 32.451 3.868 1.00 68.56 280 ARG A O 1
ATOM 2268 N N . SER A 1 281 ? -6.130 30.717 2.741 1.00 79.38 281 SER A N 1
ATOM 2269 C CA . SER A 1 281 ? -6.217 31.235 1.377 1.00 79.38 281 SER A CA 1
ATOM 2270 C C . SER A 1 281 ? -6.454 30.106 0.366 1.00 79.38 281 SER A C 1
ATOM 2272 O O . SER A 1 281 ? -6.041 28.969 0.590 1.00 79.38 281 SER A O 1
ATOM 2274 N N . GLU A 1 282 ? -7.048 30.421 -0.791 1.00 80.81 282 GLU A N 1
ATOM 2275 C CA . GLU A 1 282 ? -7.216 29.469 -1.903 1.00 80.81 282 GLU A CA 1
ATOM 2276 C C . GLU A 1 282 ? -5.890 28.922 -2.456 1.00 80.81 282 GLU A C 1
ATOM 2278 O O . GLU A 1 282 ? -5.845 27.837 -3.048 1.00 80.81 282 GLU A O 1
ATOM 2283 N N . ASP A 1 283 ? -4.806 29.661 -2.235 1.00 85.88 283 ASP A N 1
ATOM 2284 C CA . ASP A 1 283 ? -3.461 29.322 -2.690 1.00 85.88 283 ASP A CA 1
ATOM 2285 C C . ASP A 1 283 ? -2.613 28.591 -1.642 1.00 85.88 283 ASP A C 1
ATOM 2287 O O . ASP A 1 283 ? -1.448 28.287 -1.914 1.00 85.88 283 ASP A O 1
ATOM 2291 N N . ASP A 1 284 ? -3.172 28.272 -0.471 1.00 92.56 284 ASP A N 1
ATOM 2292 C CA . ASP A 1 284 ? -2.428 27.584 0.581 1.00 92.56 284 ASP A CA 1
ATOM 2293 C C . ASP A 1 284 ? -1.953 26.204 0.123 1.00 92.56 284 ASP A C 1
ATOM 2295 O O . ASP A 1 284 ? -2.685 25.406 -0.475 1.00 92.56 284 ASP A O 1
ATOM 2299 N N . ARG A 1 285 ? -0.688 25.918 0.432 1.00 95.75 285 ARG A N 1
ATOM 2300 C CA . ARG A 1 285 ? -0.004 24.671 0.093 1.00 95.75 285 ARG A CA 1
ATOM 2301 C C . ARG A 1 285 ? 0.418 23.943 1.355 1.00 95.75 285 ARG A C 1
ATOM 2303 O O . ARG A 1 285 ? 0.677 24.569 2.381 1.00 95.75 285 ARG A O 1
ATOM 2310 N N . PHE A 1 286 ? 0.548 22.625 1.254 1.00 95.69 286 PHE A N 1
ATOM 2311 C CA . PHE A 1 286 ? 1.095 21.832 2.350 1.00 95.69 286 PHE A CA 1
ATOM 2312 C C . PHE A 1 286 ? 2.506 22.303 2.711 1.00 95.69 286 PHE A C 1
ATOM 2314 O O . PHE A 1 286 ? 3.375 22.386 1.844 1.00 95.69 286 PHE A O 1
ATOM 2321 N N . SER A 1 287 ? 2.743 22.588 3.987 1.00 93.62 287 SER A N 1
ATOM 2322 C CA . SER A 1 287 ? 4.001 23.199 4.442 1.00 93.62 287 SER A CA 1
ATOM 2323 C C . SER A 1 287 ? 4.919 22.248 5.212 1.00 93.62 287 SER A C 1
ATOM 2325 O O . SER A 1 287 ? 6.113 22.514 5.320 1.00 93.62 287 SER A O 1
ATOM 2327 N N . SER A 1 288 ? 4.393 21.136 5.732 1.00 95.81 288 SER A N 1
ATOM 2328 C CA . SER A 1 288 ? 5.134 20.220 6.606 1.00 95.81 288 SER A CA 1
ATOM 2329 C C . SER A 1 288 ? 4.641 18.775 6.508 1.00 95.81 288 SER A C 1
ATOM 2331 O O . SER A 1 288 ? 3.493 18.523 6.122 1.00 95.81 288 SER A O 1
ATOM 2333 N N . SER A 1 289 ? 5.488 17.818 6.907 1.00 97.06 289 SER A N 1
ATOM 2334 C CA . SER A 1 289 ? 5.099 16.406 7.016 1.00 97.06 289 SER A CA 1
ATOM 2335 C C . SER A 1 289 ? 3.940 16.149 7.969 1.00 97.06 289 SER A C 1
ATOM 2337 O O . SER A 1 289 ? 3.115 15.291 7.678 1.00 97.06 289 SER A O 1
ATOM 2339 N N . ILE A 1 290 ? 3.841 16.869 9.093 1.00 96.25 290 ILE A N 1
ATOM 2340 C CA . ILE A 1 290 ? 2.746 16.648 10.051 1.00 96.25 290 ILE A CA 1
ATOM 2341 C C . ILE A 1 290 ? 1.393 17.070 9.470 1.00 96.25 2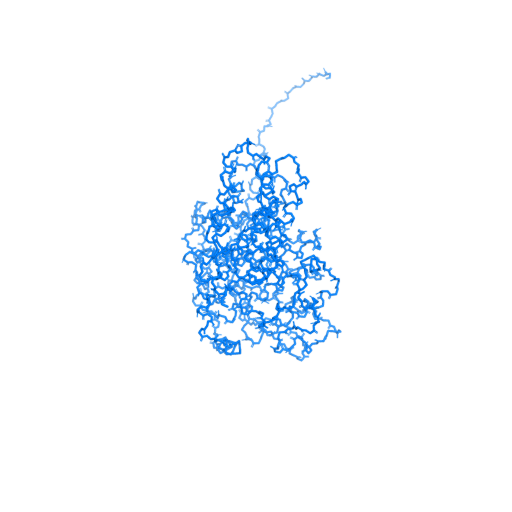90 ILE A C 1
ATOM 2343 O O . ILE A 1 290 ? 0.388 16.392 9.683 1.00 96.25 290 ILE A O 1
ATOM 2347 N N . GLN A 1 291 ? 1.371 18.139 8.668 1.00 96.12 291 GLN A N 1
ATOM 2348 C CA . GLN A 1 291 ? 0.165 18.558 7.965 1.00 96.12 291 GLN A CA 1
ATOM 2349 C C . GLN A 1 291 ? -0.236 17.528 6.906 1.00 96.12 291 GLN A C 1
ATOM 2351 O O . GLN A 1 291 ? -1.400 17.140 6.846 1.00 96.12 291 GLN A O 1
ATOM 2356 N N . VAL A 1 292 ? 0.716 17.019 6.115 1.00 97.81 292 VAL A N 1
ATOM 2357 C CA . VAL A 1 292 ? 0.413 15.951 5.149 1.00 97.81 292 VAL A CA 1
ATOM 2358 C C . VAL A 1 292 ? -0.040 14.671 5.835 1.00 97.81 292 VAL A C 1
ATOM 2360 O O . VAL A 1 292 ? -1.044 14.115 5.404 1.00 97.81 292 VAL A O 1
ATOM 2363 N N . LEU A 1 293 ? 0.610 14.249 6.923 1.00 97.88 293 LEU A N 1
ATOM 2364 C CA . LEU A 1 293 ? 0.175 13.108 7.730 1.00 97.88 293 LEU A CA 1
ATOM 2365 C C . LEU A 1 293 ? -1.277 13.288 8.169 1.00 97.88 293 LEU A C 1
ATOM 2367 O O . LEU A 1 293 ? -2.084 12.381 7.983 1.00 97.88 293 LEU A O 1
ATOM 2371 N N . SER A 1 294 ? -1.625 14.464 8.693 1.00 97.44 294 SER A N 1
ATOM 2372 C CA . SER A 1 294 ? -2.978 14.750 9.161 1.00 97.44 294 SER A CA 1
ATOM 2373 C C . SER A 1 294 ? -4.015 14.623 8.037 1.00 97.44 294 SER A C 1
ATOM 2375 O O . SER A 1 294 ? -4.990 13.888 8.188 1.00 97.44 294 SER A O 1
ATOM 2377 N N . PHE A 1 295 ? -3.809 15.257 6.878 1.00 98.00 295 PHE A N 1
ATOM 2378 C CA . PHE A 1 295 ? -4.747 15.147 5.748 1.00 98.00 295 PHE A CA 1
ATOM 2379 C C . PHE A 1 295 ? -4.764 13.740 5.120 1.00 98.00 295 PHE A C 1
ATOM 2381 O O . PHE A 1 295 ? -5.828 13.248 4.734 1.00 98.00 295 PHE A O 1
ATOM 2388 N N . ALA A 1 296 ? -3.612 13.068 5.046 1.00 98.56 296 ALA A N 1
ATOM 2389 C CA . ALA A 1 296 ? -3.497 11.701 4.545 1.00 98.56 296 ALA A CA 1
ATOM 2390 C C . ALA A 1 296 ? -4.225 10.700 5.450 1.00 98.56 296 ALA A C 1
ATOM 2392 O O . ALA A 1 296 ? -4.935 9.836 4.943 1.00 98.56 296 ALA A O 1
ATOM 2393 N N . SER A 1 297 ? -4.105 10.847 6.773 1.00 98.31 297 SER A N 1
ATOM 2394 C CA . SER A 1 297 ? -4.825 10.044 7.766 1.00 98.31 297 SER A CA 1
ATOM 2395 C C . SER A 1 297 ? -6.337 10.187 7.583 1.00 98.31 297 SER A C 1
ATOM 2397 O O . SER A 1 297 ? -7.043 9.189 7.423 1.00 98.31 297 SER A O 1
ATOM 2399 N N . HIS A 1 298 ? -6.832 11.423 7.449 1.00 98.00 298 HIS A N 1
ATOM 2400 C CA . HIS A 1 298 ? -8.247 11.666 7.178 1.00 98.00 298 HIS A CA 1
ATOM 2401 C C . HIS A 1 298 ? -8.734 10.969 5.895 1.00 98.00 298 HIS A C 1
ATOM 2403 O O . HIS A 1 298 ? -9.764 10.288 5.915 1.00 98.00 298 HIS A O 1
ATOM 2409 N N . LEU A 1 299 ? -8.002 11.108 4.781 1.00 98.69 299 LEU A N 1
ATOM 2410 C CA . LEU A 1 299 ? -8.343 10.442 3.519 1.00 98.69 299 LEU A CA 1
ATOM 2411 C C . LEU A 1 299 ? -8.318 8.915 3.670 1.00 98.69 299 LEU A C 1
ATOM 2413 O O . LEU A 1 299 ? -9.267 8.243 3.259 1.00 98.69 299 LEU A O 1
ATOM 2417 N N . ALA A 1 300 ? -7.271 8.367 4.288 1.00 98.88 300 ALA A N 1
ATOM 2418 C CA . ALA A 1 300 ? -7.081 6.934 4.480 1.00 98.88 300 ALA A CA 1
ATOM 2419 C C . ALA A 1 300 ? -8.231 6.298 5.261 1.00 98.88 300 ALA A C 1
ATOM 2421 O O . ALA A 1 300 ? -8.800 5.286 4.843 1.00 98.88 300 ALA A O 1
ATOM 2422 N N . PHE A 1 301 ? -8.616 6.909 6.375 1.00 98.75 301 PHE A N 1
ATOM 2423 C CA . PHE A 1 301 ? -9.620 6.340 7.264 1.00 98.75 301 PHE A CA 1
ATOM 2424 C C . PHE A 1 301 ? -11.056 6.686 6.864 1.00 98.75 301 PHE A C 1
ATOM 2426 O O . PHE A 1 301 ? -11.960 5.887 7.109 1.00 98.75 301 PHE A O 1
ATOM 2433 N N . SER A 1 302 ? -11.272 7.776 6.121 1.00 98.69 302 SER A N 1
ATOM 2434 C CA . SER A 1 302 ? -12.537 8.001 5.404 1.00 98.69 302 SER A CA 1
ATOM 2435 C C . SER A 1 302 ? -12.732 6.984 4.278 1.00 98.69 302 SER A C 1
ATOM 2437 O O . SER A 1 302 ? -13.831 6.457 4.107 1.00 98.69 302 SER A O 1
ATOM 2439 N N . THR A 1 303 ? -11.655 6.632 3.566 1.00 98.88 303 THR A N 1
ATOM 2440 C CA . THR A 1 303 ? -11.658 5.542 2.576 1.00 98.88 303 THR A CA 1
ATOM 2441 C C . THR A 1 303 ? -12.027 4.218 3.242 1.00 98.88 303 THR A C 1
ATOM 2443 O O . THR A 1 303 ? -12.947 3.538 2.790 1.00 98.88 303 THR A O 1
ATOM 2446 N N . LEU A 1 304 ? -11.363 3.874 4.354 1.00 98.88 304 LEU A N 1
ATOM 2447 C CA . LEU A 1 304 ? -11.658 2.656 5.110 1.00 98.88 304 LEU A CA 1
ATOM 2448 C C . LEU A 1 304 ? -13.110 2.634 5.607 1.00 98.88 304 LEU A C 1
ATOM 2450 O O . LEU A 1 304 ? -13.773 1.611 5.479 1.00 98.88 304 LEU A O 1
ATOM 2454 N N . ARG A 1 305 ? -13.645 3.756 6.103 1.00 98.69 305 ARG A N 1
ATOM 2455 C CA . ARG A 1 305 ? -15.049 3.854 6.532 1.00 98.69 305 ARG A CA 1
ATOM 2456 C C . ARG A 1 305 ? -16.029 3.498 5.405 1.00 98.69 305 ARG A C 1
ATOM 2458 O O . ARG A 1 305 ? -16.988 2.775 5.657 1.00 98.69 305 ARG A O 1
ATOM 2465 N N . ILE A 1 306 ? -15.787 3.954 4.173 1.00 98.75 306 ILE A N 1
ATOM 2466 C CA . ILE A 1 306 ? -16.635 3.624 3.010 1.00 98.75 306 ILE A CA 1
ATOM 2467 C C . ILE A 1 306 ? -16.525 2.141 2.640 1.00 98.75 306 ILE A C 1
ATOM 2469 O O . ILE A 1 306 ? -17.542 1.513 2.341 1.00 98.75 306 ILE A O 1
ATOM 2473 N N . ILE A 1 307 ? -15.310 1.586 2.685 1.00 98.75 307 ILE A N 1
ATOM 2474 C CA . ILE A 1 307 ? -15.031 0.165 2.430 1.00 98.75 307 ILE A CA 1
ATOM 2475 C C . ILE A 1 307 ? -15.760 -0.717 3.458 1.00 98.75 307 ILE A C 1
ATOM 2477 O O . ILE A 1 307 ? -16.465 -1.644 3.070 1.00 98.75 307 ILE A O 1
ATOM 2481 N N . LEU A 1 308 ? -15.668 -0.388 4.751 1.00 98.75 308 LEU A N 1
ATOM 2482 C CA . LEU A 1 308 ? -16.386 -1.079 5.834 1.00 98.75 308 LEU A CA 1
ATOM 2483 C C . LEU A 1 308 ? -17.913 -0.928 5.712 1.00 98.75 308 LEU A C 1
ATOM 2485 O O . LEU A 1 308 ? -18.661 -1.783 6.174 1.00 98.75 308 LEU A O 1
ATOM 2489 N N . GLY A 1 309 ? -18.392 0.140 5.068 1.00 97.88 309 GLY A N 1
ATOM 2490 C CA . GLY A 1 309 ? -19.813 0.342 4.780 1.00 97.88 309 GLY A CA 1
ATOM 2491 C C . GLY A 1 309 ? -20.393 -0.625 3.740 1.00 97.88 309 GLY A C 1
ATOM 2492 O O . GLY A 1 309 ? -21.613 -0.746 3.651 1.00 97.88 309 GLY A O 1
ATOM 2493 N N . GLN A 1 310 ? -19.557 -1.340 2.976 1.00 97.38 310 GLN A N 1
ATOM 2494 C CA . GLN A 1 310 ? -19.993 -2.329 1.979 1.00 97.38 310 GLN A CA 1
ATOM 2495 C C . GLN A 1 310 ? -20.327 -3.682 2.634 1.00 97.38 310 GLN A C 1
ATOM 2497 O O . GLN A 1 310 ? -19.747 -4.720 2.306 1.00 97.38 310 GLN A O 1
ATOM 2502 N N . ILE A 1 311 ? -21.242 -3.676 3.608 1.00 95.31 311 ILE A N 1
ATOM 2503 C CA . ILE A 1 311 ? -21.602 -4.871 4.384 1.00 95.31 311 ILE A CA 1
ATOM 2504 C C . ILE A 1 311 ? -22.079 -5.986 3.444 1.00 95.31 311 ILE A C 1
ATOM 2506 O O . ILE A 1 311 ? -22.972 -5.796 2.621 1.00 95.31 311 ILE A O 1
ATOM 2510 N N . GLY A 1 312 ? -21.482 -7.171 3.590 1.00 92.88 312 GLY A N 1
ATOM 2511 C CA . GLY A 1 312 ? -21.780 -8.349 2.773 1.00 92.88 312 GLY A CA 1
ATOM 2512 C C . GLY A 1 312 ? -20.972 -8.457 1.475 1.00 92.88 312 GLY A C 1
ATOM 2513 O O . GLY A 1 312 ? -20.914 -9.551 0.904 1.00 92.88 312 GLY A O 1
ATOM 2514 N N . ASP A 1 313 ? -20.292 -7.393 1.032 1.00 95.50 313 ASP A N 1
ATOM 2515 C CA . ASP A 1 313 ? -19.404 -7.462 -0.129 1.00 95.50 313 ASP A CA 1
ATOM 2516 C C . ASP A 1 313 ? -18.046 -8.061 0.254 1.00 95.50 313 ASP A C 1
ATOM 2518 O O . ASP A 1 313 ? -17.169 -7.432 0.839 1.00 95.50 313 ASP A O 1
ATOM 2522 N N . LYS A 1 314 ? -17.841 -9.314 -0.136 1.00 94.69 314 LYS A N 1
ATOM 2523 C CA . LYS A 1 314 ? -16.595 -10.054 0.096 1.00 94.69 314 LYS A CA 1
ATOM 2524 C C . LYS A 1 314 ? -15.384 -9.454 -0.621 1.00 94.69 314 LYS A C 1
ATOM 2526 O O . LYS A 1 314 ? -14.253 -9.746 -0.232 1.00 94.69 314 LYS A O 1
ATOM 2531 N N . ASN A 1 315 ? -15.598 -8.650 -1.663 1.00 96.25 315 ASN A N 1
ATOM 2532 C CA . ASN A 1 315 ? -14.517 -8.071 -2.454 1.00 96.25 315 ASN A CA 1
ATOM 2533 C C . ASN A 1 315 ? -13.752 -6.981 -1.693 1.00 96.25 315 ASN A C 1
ATOM 2535 O O . ASN A 1 315 ? -12.645 -6.638 -2.094 1.00 96.25 315 ASN A O 1
ATOM 2539 N N . VAL A 1 316 ? -14.299 -6.478 -0.580 1.00 98.06 316 VAL A N 1
ATOM 2540 C CA . VAL A 1 316 ? -13.628 -5.495 0.281 1.00 98.06 316 VAL A CA 1
ATOM 2541 C C . VAL A 1 316 ? -12.688 -6.115 1.315 1.00 98.06 316 VAL A C 1
ATOM 2543 O O . VAL A 1 316 ? -11.870 -5.418 1.904 1.00 98.06 316 VAL A O 1
ATOM 2546 N N . LEU A 1 317 ? -12.765 -7.427 1.553 1.00 98.00 317 LEU A N 1
ATOM 2547 C CA . LEU A 1 317 ? -11.985 -8.054 2.622 1.00 98.00 317 LEU A CA 1
ATOM 2548 C C . LEU A 1 317 ? -10.461 -7.942 2.461 1.00 98.00 317 LEU A C 1
ATOM 2550 O O . LEU A 1 317 ? -9.810 -7.777 3.488 1.00 98.00 317 LEU A O 1
ATOM 2554 N N . PRO A 1 318 ? -9.857 -8.002 1.255 1.00 97.94 318 PRO A N 1
ATOM 2555 C CA . PRO A 1 318 ? -8.407 -7.843 1.124 1.00 97.94 318 PRO A CA 1
ATOM 2556 C C . PRO A 1 318 ? -7.906 -6.476 1.610 1.00 97.94 318 PRO A C 1
ATOM 2558 O O . PRO A 1 318 ? -6.871 -6.390 2.269 1.00 97.94 318 PRO A O 1
ATOM 2561 N N . SER A 1 319 ? -8.655 -5.402 1.335 1.00 98.44 319 SER A N 1
ATOM 2562 C CA . SER A 1 319 ? -8.300 -4.065 1.818 1.00 98.44 319 SER A CA 1
ATOM 2563 C C . SER A 1 319 ? -8.558 -3.918 3.314 1.00 98.44 319 SER A C 1
ATOM 2565 O O . SER A 1 319 ? -7.721 -3.343 4.001 1.00 98.44 319 SER A O 1
ATOM 2567 N N . VAL A 1 320 ? -9.639 -4.502 3.845 1.00 98.81 320 VAL A N 1
ATOM 2568 C CA . VAL A 1 320 ? -9.891 -4.543 5.298 1.00 98.81 320 VAL A CA 1
ATOM 2569 C C . VAL A 1 320 ? -8.793 -5.316 6.034 1.00 98.81 320 VAL A C 1
ATOM 2571 O O . VAL A 1 320 ? -8.303 -4.848 7.059 1.00 98.81 320 VAL A O 1
ATOM 2574 N N . HIS A 1 321 ? -8.360 -6.458 5.501 1.00 98.75 321 HIS A N 1
ATOM 2575 C CA . HIS A 1 321 ? -7.247 -7.242 6.032 1.00 98.75 321 HIS A CA 1
ATOM 2576 C C . HIS A 1 321 ? -5.959 -6.407 6.086 1.00 98.75 321 HIS A C 1
ATOM 2578 O O . HIS A 1 321 ? -5.354 -6.298 7.153 1.00 98.75 321 HIS A O 1
ATOM 2584 N N . LEU A 1 322 ? -5.586 -5.744 4.984 1.00 98.75 322 LEU A N 1
ATOM 2585 C CA . LEU A 1 322 ? -4.430 -4.843 4.952 1.00 98.75 322 LEU A CA 1
ATOM 2586 C C . LEU A 1 322 ? -4.565 -3.701 5.973 1.00 98.75 322 LEU A C 1
ATOM 2588 O O . LEU A 1 322 ? -3.605 -3.394 6.678 1.00 98.75 322 LEU A O 1
ATOM 2592 N N . SER A 1 323 ? -5.748 -3.097 6.094 1.00 98.88 323 SER A N 1
ATOM 2593 C CA . SER A 1 323 ? -6.025 -2.030 7.060 1.00 98.88 323 SER A CA 1
ATOM 2594 C C . SER A 1 323 ? -5.873 -2.469 8.509 1.00 98.88 323 SER A C 1
ATOM 2596 O O . SER A 1 323 ? -5.237 -1.773 9.296 1.00 98.88 323 SER A O 1
ATOM 2598 N N . LEU A 1 324 ? -6.408 -3.632 8.867 1.00 98.94 324 LEU A N 1
ATOM 2599 C CA . LEU A 1 324 ? -6.267 -4.181 10.211 1.00 98.94 324 LEU A CA 1
ATOM 2600 C C . LEU A 1 324 ? -4.813 -4.577 10.506 1.00 98.94 324 LEU A C 1
ATOM 2602 O O . LEU A 1 324 ? -4.336 -4.336 11.611 1.00 98.94 324 LEU A O 1
ATOM 2606 N N . ALA A 1 325 ? -4.084 -5.107 9.519 1.00 98.81 325 ALA A N 1
ATOM 2607 C CA . ALA A 1 325 ? -2.660 -5.410 9.653 1.00 98.81 325 ALA A CA 1
ATOM 2608 C C . ALA A 1 325 ? -1.827 -4.136 9.874 1.00 98.81 325 ALA A C 1
ATOM 2610 O O . ALA A 1 325 ? -0.941 -4.115 10.727 1.00 98.81 325 ALA A O 1
ATOM 2611 N N . PHE A 1 326 ? -2.142 -3.054 9.153 1.00 98.88 326 PHE A N 1
ATOM 2612 C CA . PHE A 1 326 ? -1.526 -1.744 9.358 1.00 98.88 326 PHE A CA 1
ATOM 2613 C C . PHE A 1 326 ? -1.789 -1.219 10.774 1.00 98.88 326 PHE A C 1
ATOM 2615 O O . PHE A 1 326 ? -0.845 -0.876 11.481 1.00 98.88 326 PHE A O 1
ATOM 2622 N N . LEU A 1 327 ? -3.049 -1.219 11.222 1.00 98.88 327 LEU A N 1
ATOM 2623 C CA . LEU A 1 327 ? -3.423 -0.768 12.568 1.00 98.88 327 LEU A CA 1
ATOM 2624 C C . LEU A 1 327 ? -2.759 -1.604 13.668 1.00 98.88 327 LEU A C 1
ATOM 2626 O O . LEU A 1 327 ? -2.302 -1.045 14.661 1.00 98.88 327 LEU A O 1
ATOM 2630 N N . TRP A 1 328 ? -2.644 -2.919 13.477 1.00 98.56 328 TRP A N 1
ATOM 2631 C CA . TRP A 1 328 ? -1.910 -3.801 14.383 1.00 98.56 328 TRP A CA 1
ATOM 2632 C C . TRP A 1 328 ? -0.432 -3.408 14.497 1.00 98.56 328 TRP A C 1
ATOM 2634 O O . TRP A 1 328 ? 0.071 -3.219 15.606 1.00 98.56 328 TRP A O 1
ATOM 2644 N N . SER A 1 329 ? 0.255 -3.206 13.369 1.00 98.25 329 SER A N 1
ATOM 2645 C CA . SER A 1 329 ? 1.650 -2.748 13.367 1.00 98.25 329 SER A CA 1
ATOM 2646 C C . SER A 1 329 ? 1.831 -1.387 14.042 1.00 98.25 329 SER A C 1
ATOM 2648 O O . SER A 1 329 ? 2.809 -1.195 14.764 1.00 98.25 329 SER A O 1
ATOM 2650 N N . MET A 1 330 ? 0.899 -0.453 13.831 1.00 98.25 330 MET A N 1
ATOM 2651 C CA . MET A 1 330 ? 0.927 0.864 14.475 1.00 98.25 330 MET A CA 1
ATOM 2652 C C . MET A 1 330 ? 0.707 0.737 15.987 1.00 98.25 330 MET A C 1
ATOM 2654 O O . MET A 1 330 ? 1.472 1.300 16.764 1.00 98.25 330 MET A O 1
ATOM 2658 N N . ALA A 1 331 ? -0.262 -0.068 16.431 1.00 97.69 331 ALA A N 1
ATOM 2659 C CA . ALA A 1 331 ? -0.521 -0.309 17.852 1.00 97.69 331 ALA A CA 1
ATOM 2660 C C . ALA A 1 331 ? 0.668 -0.973 18.577 1.00 97.69 331 ALA A C 1
ATOM 2662 O O . ALA A 1 331 ? 0.902 -0.692 19.753 1.00 97.69 331 ALA A O 1
ATOM 2663 N N . LEU A 1 332 ? 1.457 -1.798 17.874 1.00 97.25 332 LEU A N 1
ATOM 2664 C CA . LEU A 1 332 ? 2.714 -2.378 18.372 1.00 97.25 332 LEU A CA 1
ATOM 2665 C C . LEU A 1 332 ? 3.882 -1.377 18.465 1.00 97.25 332 LEU A C 1
ATOM 2667 O O . LEU A 1 332 ? 4.925 -1.703 19.042 1.00 97.25 332 LEU A O 1
ATOM 2671 N N . VAL A 1 333 ? 3.731 -0.173 17.913 1.00 96.62 333 VAL A N 1
ATOM 2672 C CA . VAL A 1 333 ? 4.665 0.953 18.044 1.00 96.62 333 VAL A CA 1
ATOM 2673 C C . VAL A 1 333 ? 3.868 2.151 18.571 1.00 96.62 333 VAL A C 1
ATOM 2675 O O . VAL A 1 333 ? 3.503 3.028 17.790 1.00 96.62 333 VAL A O 1
ATOM 2678 N N . PRO A 1 334 ? 3.556 2.209 19.880 1.00 94.44 334 PRO A N 1
ATOM 2679 C CA . PRO A 1 334 ? 2.442 3.019 20.370 1.00 94.44 334 PRO A CA 1
ATOM 2680 C C . PRO A 1 334 ? 2.466 4.501 19.983 1.00 94.44 334 PRO A C 1
ATOM 2682 O O . PRO A 1 334 ? 1.460 5.031 19.523 1.00 94.44 334 PRO A O 1
ATOM 2685 N N . THR A 1 335 ? 3.633 5.149 20.045 1.00 93.00 335 THR A N 1
ATOM 2686 C CA . THR A 1 335 ? 3.803 6.548 19.613 1.00 93.00 335 THR A CA 1
ATOM 2687 C C . THR A 1 335 ? 3.410 6.782 18.156 1.00 93.00 335 THR A C 1
ATOM 2689 O O . THR A 1 335 ? 3.009 7.880 17.809 1.00 93.00 335 THR A O 1
ATOM 2692 N N . SER A 1 336 ? 3.532 5.784 17.279 1.00 96.00 336 SER A N 1
ATOM 2693 C CA . SER A 1 336 ? 3.114 5.911 15.879 1.00 96.00 336 SER A CA 1
ATOM 2694 C C . SER A 1 336 ? 1.591 5.937 15.736 1.00 96.00 336 SER A C 1
ATOM 2696 O O . SER A 1 336 ? 1.057 6.674 14.909 1.00 96.00 336 SER A O 1
ATOM 2698 N N . MET A 1 337 ? 0.894 5.161 16.567 1.00 96.50 337 MET A N 1
ATOM 2699 C CA . MET A 1 337 ? -0.555 5.023 16.546 1.00 96.50 337 MET A CA 1
ATOM 2700 C C . MET A 1 337 ? -1.262 6.289 17.028 1.00 96.50 337 MET A C 1
ATOM 2702 O O . MET A 1 337 ? -2.271 6.683 16.445 1.00 96.50 337 MET A O 1
ATOM 2706 N N . THR A 1 338 ? -0.692 6.981 18.017 1.00 94.44 338 THR A N 1
ATOM 2707 C CA . THR A 1 338 ? -1.267 8.222 18.564 1.00 94.44 338 THR A CA 1
ATOM 2708 C C . THR A 1 338 ? -1.346 9.368 17.550 1.00 94.44 338 THR A C 1
ATOM 2710 O O . THR A 1 338 ? -2.142 10.289 17.706 1.00 94.44 338 THR A O 1
ATOM 2713 N N . TYR A 1 339 ? -0.573 9.312 16.459 1.00 95.75 339 TYR A N 1
ATOM 2714 C CA . TYR A 1 339 ? -0.689 10.276 15.357 1.00 95.75 339 TYR A CA 1
ATOM 2715 C C . TYR A 1 339 ? -1.926 10.066 14.476 1.00 95.75 339 TYR A C 1
ATOM 2717 O O . TYR A 1 339 ? -2.280 10.970 13.722 1.00 95.75 339 TYR A O 1
ATOM 2725 N N . ILE A 1 340 ? -2.542 8.882 14.507 1.00 96.31 340 ILE A N 1
ATOM 2726 C CA . ILE A 1 340 ? -3.579 8.493 13.540 1.00 96.31 340 ILE A CA 1
ATOM 2727 C C . ILE A 1 340 ? -4.873 7.992 14.186 1.00 96.31 340 ILE A C 1
ATOM 2729 O O . ILE A 1 340 ? -5.913 8.014 13.531 1.00 96.31 340 ILE A O 1
ATOM 2733 N N . GLU A 1 341 ? -4.833 7.553 15.448 1.00 95.56 341 GLU A N 1
ATOM 2734 C CA . GLU A 1 341 ? -5.937 6.856 16.122 1.00 95.56 341 GLU A CA 1
ATOM 2735 C C . GLU A 1 341 ? -7.257 7.629 16.128 1.00 95.56 341 GLU A C 1
ATOM 2737 O O . GLU A 1 341 ? -8.318 7.007 16.083 1.00 95.56 341 GLU A O 1
ATOM 2742 N N . ALA A 1 342 ? -7.190 8.965 16.114 1.00 94.62 342 ALA A N 1
ATOM 2743 C CA . ALA A 1 342 ? -8.358 9.834 16.073 1.00 94.62 342 ALA A CA 1
ATOM 2744 C C . ALA A 1 342 ? -9.197 9.659 14.799 1.00 94.62 342 ALA A C 1
ATOM 2746 O O . ALA A 1 342 ? -10.424 9.702 14.858 1.00 94.62 342 ALA A O 1
ATOM 2747 N N . ASP A 1 343 ? -8.565 9.435 13.644 1.00 96.38 343 ASP A N 1
ATOM 2748 C CA . ASP A 1 343 ? -9.295 9.273 12.382 1.00 96.38 343 ASP A CA 1
ATOM 2749 C C . ASP A 1 343 ? -9.805 7.851 12.156 1.00 96.38 343 ASP A C 1
ATOM 2751 O O . ASP A 1 343 ? -10.722 7.653 11.350 1.00 96.38 343 ASP A O 1
ATOM 2755 N N . VAL A 1 344 ? -9.206 6.859 12.824 1.00 98.25 344 VAL A N 1
ATOM 2756 C CA . VAL A 1 344 ? -9.519 5.445 12.611 1.00 98.25 344 VAL A CA 1
ATOM 2757 C C . VAL A 1 344 ? -11.003 5.194 12.924 1.00 98.25 344 VAL A C 1
ATOM 2759 O O . VAL A 1 344 ? -11.495 5.585 13.983 1.00 98.25 344 VAL A O 1
ATOM 2762 N N . PRO A 1 345 ? -11.762 4.526 12.033 1.00 98.25 345 PRO A N 1
ATOM 2763 C CA . PRO A 1 345 ? -13.205 4.374 12.180 1.00 98.25 345 PRO A CA 1
ATOM 2764 C C . PRO A 1 345 ? -13.549 3.213 13.129 1.00 98.25 345 PRO A C 1
ATOM 2766 O O . PRO A 1 345 ? -14.197 2.248 12.727 1.00 98.25 345 PRO A O 1
ATOM 2769 N N . TRP A 1 346 ? -13.105 3.280 14.387 1.00 98.44 346 TRP A N 1
ATOM 2770 C CA . TRP A 1 346 ? -13.197 2.201 15.383 1.00 98.44 346 TRP A CA 1
ATOM 2771 C C . TRP A 1 346 ? -14.598 1.619 15.550 1.00 98.44 346 TRP A C 1
ATOM 2773 O O . TRP A 1 346 ? -14.771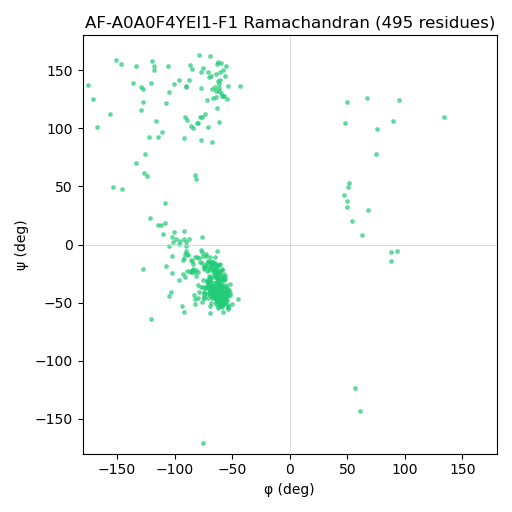 0.400 15.571 1.00 98.44 346 TRP A O 1
ATOM 2783 N N . VAL A 1 347 ? -15.609 2.488 15.607 1.00 98.25 347 VAL A N 1
ATOM 2784 C CA . VAL A 1 347 ? -17.016 2.088 15.726 1.00 98.25 347 VAL A CA 1
ATOM 2785 C C . VAL A 1 347 ? -17.457 1.280 14.503 1.00 98.25 347 VAL A C 1
ATOM 2787 O O . VAL A 1 347 ? -18.085 0.228 14.645 1.00 98.25 347 VAL A O 1
ATOM 2790 N N . GLN A 1 348 ? -17.093 1.722 13.293 1.00 98.44 348 GLN A N 1
ATOM 2791 C CA . GLN A 1 348 ? -17.408 0.980 12.072 1.00 98.44 348 GLN A CA 1
ATOM 2792 C C . GLN A 1 348 ? -16.575 -0.303 11.939 1.00 98.44 348 GLN A C 1
ATOM 2794 O O . GLN A 1 348 ? -17.101 -1.290 11.434 1.00 98.44 348 GLN A O 1
ATOM 2799 N N . ILE A 1 349 ? -15.328 -0.334 12.426 1.00 98.81 349 ILE A N 1
ATOM 2800 C CA . ILE A 1 349 ? -14.506 -1.554 12.477 1.00 98.81 349 ILE A CA 1
ATOM 2801 C C . ILE A 1 349 ? -15.190 -2.610 13.348 1.00 98.81 349 ILE A C 1
ATOM 2803 O O . ILE A 1 349 ? -15.414 -3.721 12.873 1.00 98.81 349 ILE A O 1
ATOM 2807 N N . ALA A 1 350 ? -15.580 -2.269 14.581 1.00 98.62 350 ALA A N 1
ATOM 2808 C CA . ALA A 1 350 ? -16.266 -3.203 15.477 1.00 98.62 350 ALA A CA 1
ATOM 2809 C C . ALA A 1 350 ? -17.574 -3.728 14.856 1.00 98.62 350 ALA A C 1
ATOM 2811 O O . ALA A 1 350 ? -17.818 -4.935 14.838 1.00 98.62 350 ALA A O 1
ATOM 2812 N N . SER A 1 351 ? -18.383 -2.832 14.278 1.00 98.38 351 SER A N 1
ATOM 2813 C CA . SER A 1 351 ? -19.622 -3.197 13.579 1.00 98.38 351 SER A CA 1
ATOM 2814 C C . SER A 1 351 ? -19.369 -4.147 12.402 1.00 98.38 351 SER A C 1
ATOM 2816 O O . SER A 1 351 ? -20.016 -5.189 12.291 1.00 98.38 351 SER A O 1
ATOM 2818 N N . PHE A 1 352 ? -18.384 -3.837 11.555 1.00 98.69 352 PHE A N 1
ATOM 2819 C CA . PHE A 1 352 ? -18.029 -4.664 10.405 1.00 98.69 352 PHE A CA 1
ATOM 2820 C C . PHE A 1 352 ? -17.525 -6.045 10.827 1.00 98.69 352 PHE A C 1
ATOM 2822 O O . PHE A 1 352 ? -17.997 -7.046 10.291 1.00 98.69 352 PHE A O 1
ATOM 2829 N N . LEU A 1 353 ? -16.622 -6.124 11.810 1.00 98.62 353 LEU A N 1
ATOM 2830 C CA . LEU A 1 353 ? -16.100 -7.396 12.318 1.00 98.62 353 LEU A CA 1
ATOM 2831 C C . LEU A 1 353 ? -17.224 -8.296 12.841 1.00 98.62 353 LEU A C 1
ATOM 2833 O O . LEU A 1 353 ? -17.258 -9.476 12.504 1.00 98.62 353 LEU A O 1
ATOM 2837 N N . ASN A 1 354 ? -18.198 -7.740 13.567 1.00 98.25 354 ASN A N 1
ATOM 2838 C CA . ASN A 1 354 ? -19.369 -8.495 14.021 1.00 98.25 354 ASN A CA 1
ATOM 2839 C C . ASN A 1 354 ? -20.174 -9.103 12.862 1.00 98.25 354 ASN A C 1
ATOM 2841 O O . ASN A 1 354 ? -20.735 -10.184 13.013 1.00 98.25 354 ASN A O 1
ATOM 2845 N N . THR A 1 355 ? -20.206 -8.457 11.691 1.00 97.75 355 THR A N 1
ATOM 2846 C CA . THR A 1 355 ? -20.904 -8.995 10.507 1.00 97.75 355 THR A CA 1
ATOM 2847 C C . THR A 1 355 ? -20.182 -10.186 9.866 1.00 97.75 355 THR A C 1
ATOM 2849 O O . THR A 1 355 ? -20.788 -10.934 9.096 1.00 97.75 355 THR A O 1
ATOM 2852 N N . LEU A 1 356 ? -18.893 -10.375 10.169 1.00 96.94 356 LEU A N 1
ATOM 2853 C CA . LEU A 1 356 ? -18.091 -11.482 9.648 1.00 96.94 356 LEU A CA 1
ATOM 2854 C C . LEU A 1 356 ? -18.251 -12.768 10.464 1.00 96.94 356 LEU A C 1
ATOM 2856 O O . LEU A 1 356 ? -17.977 -13.849 9.937 1.00 96.94 356 LEU A O 1
ATOM 2860 N N . ILE A 1 357 ? -18.683 -12.664 11.723 1.00 95.62 357 ILE A N 1
ATOM 2861 C CA . ILE A 1 357 ? -18.844 -13.805 12.626 1.00 95.62 357 ILE A CA 1
ATOM 2862 C C . ILE A 1 357 ? -20.056 -14.621 12.181 1.00 95.62 357 ILE A C 1
ATOM 2864 O O . ILE A 1 357 ? -21.171 -14.110 12.066 1.00 95.62 357 ILE A O 1
ATOM 2868 N N . ARG A 1 358 ? -19.836 -15.913 11.926 1.00 91.38 358 ARG A N 1
ATOM 2869 C CA . ARG A 1 358 ? -20.881 -16.855 11.514 1.00 91.38 358 ARG A CA 1
ATOM 2870 C C . ARG A 1 358 ? -21.038 -17.969 12.546 1.00 91.38 358 ARG A C 1
ATOM 2872 O O . ARG A 1 358 ? -20.042 -18.334 13.166 1.00 91.38 358 ARG A O 1
ATOM 2879 N N . PRO A 1 359 ? -22.240 -18.555 12.704 1.00 89.38 359 PRO A N 1
ATOM 2880 C CA . PRO A 1 359 ? -22.463 -19.628 13.677 1.00 89.38 359 PRO A CA 1
ATOM 2881 C C . PRO A 1 359 ? -21.591 -20.875 13.467 1.00 89.38 359 PRO A C 1
ATOM 2883 O O . PRO A 1 359 ? -21.327 -21.598 14.419 1.00 89.38 359 PRO A O 1
ATOM 2886 N N . ASP A 1 360 ? -21.165 -21.139 12.230 1.00 90.00 360 ASP A N 1
ATOM 2887 C CA . ASP A 1 360 ? -20.331 -22.279 11.834 1.00 90.00 360 ASP A CA 1
ATOM 2888 C C . ASP A 1 360 ? -18.820 -21.995 11.897 1.00 90.00 360 ASP A C 1
ATOM 2890 O O . ASP A 1 360 ? -18.013 -22.853 11.540 1.00 90.00 360 ASP A O 1
ATOM 2894 N N . MET A 1 361 ? -18.421 -20.797 12.332 1.00 91.19 361 MET A N 1
ATOM 2895 C CA . MET A 1 361 ? -17.020 -20.400 12.392 1.00 91.19 361 MET A CA 1
ATOM 2896 C C . MET A 1 361 ? -16.299 -21.017 13.593 1.00 91.19 361 MET A C 1
ATOM 2898 O O . MET A 1 361 ? -16.773 -20.969 14.727 1.00 91.19 361 MET A O 1
ATOM 2902 N N . ASP A 1 362 ? -15.100 -21.539 13.347 1.00 90.50 362 ASP A N 1
ATOM 2903 C CA . ASP A 1 362 ? -14.223 -22.048 14.396 1.00 90.50 362 ASP A CA 1
ATOM 2904 C C . ASP A 1 362 ? -13.535 -20.890 15.135 1.00 90.50 362 ASP A C 1
ATOM 2906 O O . ASP A 1 362 ? -12.450 -20.436 14.763 1.00 90.50 362 ASP A O 1
ATOM 2910 N N . MET A 1 363 ? -14.184 -20.404 16.194 1.00 93.38 363 MET A N 1
ATOM 2911 C CA . MET A 1 363 ? -13.684 -19.278 16.988 1.00 93.38 363 MET A CA 1
ATOM 2912 C C . MET A 1 363 ? -12.377 -19.588 17.723 1.00 93.38 363 MET A C 1
ATOM 2914 O O . MET A 1 363 ? -11.652 -18.653 18.049 1.00 93.38 363 MET A O 1
ATOM 2918 N N . SER A 1 364 ? -12.017 -20.864 17.917 1.00 92.25 364 SER A N 1
ATOM 2919 C CA . SER A 1 364 ? -10.733 -21.217 18.540 1.00 92.25 364 SER A CA 1
ATOM 2920 C C . SER A 1 364 ? -9.538 -20.736 17.710 1.00 92.25 364 SER A C 1
ATOM 2922 O O . SER A 1 364 ? -8.533 -20.313 18.269 1.00 92.25 364 SER A O 1
ATOM 2924 N N . LYS A 1 365 ? -9.683 -20.705 16.378 1.00 90.56 365 LYS A N 1
ATOM 2925 C CA . LYS A 1 365 ? -8.679 -20.174 15.440 1.00 90.56 365 LYS A CA 1
ATOM 2926 C C . LYS A 1 365 ? -8.625 -18.650 15.409 1.00 90.56 365 LYS A C 1
ATOM 2928 O O . LYS A 1 365 ? -7.593 -18.067 15.098 1.00 90.56 365 LYS A O 1
ATOM 2933 N N . VAL A 1 366 ? -9.760 -18.003 15.664 1.00 93.81 366 VAL A N 1
ATOM 2934 C CA . VAL A 1 366 ? -9.876 -16.539 15.705 1.00 93.81 366 VAL A CA 1
ATOM 2935 C C . VAL A 1 366 ? -9.274 -15.986 16.997 1.00 93.81 366 VAL A C 1
ATOM 2937 O O . VAL A 1 366 ? -8.661 -14.924 16.981 1.00 93.81 366 VAL A O 1
ATOM 2940 N N . GLU A 1 367 ? -9.441 -16.709 18.102 1.00 95.31 367 GLU A N 1
ATOM 2941 C CA . GLU A 1 367 ? -9.007 -16.305 19.445 1.00 95.31 367 GLU A CA 1
ATOM 2942 C C . GLU A 1 367 ? -7.583 -16.758 19.795 1.00 95.31 367 GLU A C 1
ATOM 2944 O O . GLU A 1 367 ? -7.095 -16.452 20.881 1.00 95.31 367 GLU A O 1
ATOM 2949 N N . ASP A 1 368 ? -6.911 -17.465 18.886 1.00 93.69 368 ASP A N 1
ATOM 2950 C CA . ASP A 1 368 ? -5.539 -17.934 19.068 1.00 93.69 368 ASP A CA 1
ATOM 2951 C C . ASP A 1 368 ? -4.554 -16.758 19.218 1.00 93.69 368 ASP A C 1
ATOM 2953 O O . ASP A 1 368 ? -4.627 -15.742 18.522 1.00 93.69 368 ASP A O 1
ATOM 2957 N N . GLU A 1 369 ? -3.577 -16.895 20.111 1.00 92.31 369 GLU A N 1
ATOM 2958 C CA . GLU A 1 369 ? -2.491 -15.922 20.250 1.00 92.31 369 GLU A CA 1
ATOM 2959 C C . GLU A 1 369 ? -1.466 -16.025 19.111 1.00 92.31 369 GLU A C 1
ATOM 2961 O O . GLU A 1 369 ? -0.698 -15.088 18.871 1.00 92.31 369 GLU A O 1
ATOM 2966 N N . GLN A 1 370 ? -1.422 -17.146 18.398 1.00 91.69 370 GLN A N 1
ATOM 2967 C CA . GLN A 1 370 ? -0.531 -17.346 17.264 1.00 91.69 370 GLN A CA 1
ATOM 2968 C C . GLN A 1 370 ? -1.152 -16.838 15.965 1.00 91.69 370 GLN A C 1
ATOM 2970 O O . GLN A 1 370 ? -2.366 -16.748 15.806 1.00 91.69 370 GLN A O 1
ATOM 2975 N N . PHE A 1 371 ? -0.293 -16.490 15.010 1.00 92.06 371 PHE A N 1
ATOM 2976 C CA . PHE A 1 371 ? -0.733 -16.015 13.703 1.00 92.06 371 PHE A CA 1
ATOM 2977 C C . PHE A 1 371 ? -1.511 -17.110 12.937 1.00 92.06 371 PHE A C 1
ATOM 2979 O O . PHE A 1 371 ? -0.984 -18.222 12.786 1.00 92.06 371 PHE A O 1
ATOM 2986 N N . PRO A 1 372 ? -2.691 -16.803 12.351 1.00 89.44 372 PRO A N 1
ATOM 2987 C CA . PRO A 1 372 ? -3.496 -17.766 11.608 1.00 89.44 372 PRO A CA 1
ATOM 2988 C C . PRO A 1 372 ? -2.751 -18.308 10.387 1.00 89.44 372 PRO A C 1
ATOM 2990 O O . PRO A 1 372 ? -2.576 -17.635 9.362 1.00 89.44 372 PRO A O 1
ATOM 2993 N N . SER A 1 373 ? -2.290 -19.549 10.515 1.00 83.50 373 SER A N 1
ATOM 2994 C CA . SER A 1 373 ? -1.549 -20.270 9.482 1.00 83.50 373 SER A CA 1
ATOM 2995 C C . SER A 1 373 ? -1.860 -21.765 9.496 1.00 83.50 373 SER A C 1
ATOM 2997 O O . SER A 1 373 ? -0.968 -22.608 9.491 1.00 83.50 373 SER A O 1
ATOM 2999 N N . TYR A 1 374 ? -3.152 -22.082 9.550 1.00 77.88 374 TYR A N 1
ATOM 3000 C CA . TYR A 1 374 ? -3.646 -23.454 9.675 1.00 77.88 374 TYR A CA 1
ATOM 3001 C C . TYR A 1 374 ? -3.677 -24.196 8.332 1.00 77.88 374 TYR A C 1
ATOM 3003 O O . TYR A 1 374 ? -3.694 -25.425 8.296 1.00 77.88 374 TYR A O 1
ATOM 3011 N N . GLU A 1 375 ? -3.711 -23.459 7.226 1.00 78.38 375 GLU A N 1
ATOM 3012 C CA . GLU A 1 375 ? -3.679 -23.990 5.872 1.00 78.38 375 GLU A CA 1
ATOM 3013 C C . GLU A 1 375 ? -2.265 -24.459 5.483 1.00 78.38 375 GLU A C 1
ATOM 3015 O O . 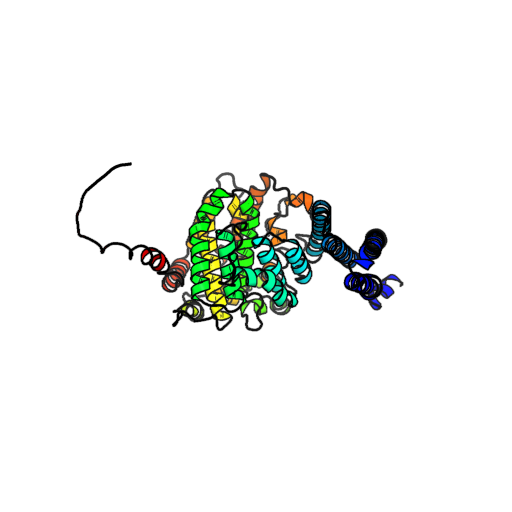GLU A 1 375 ? -1.254 -23.942 5.962 1.00 78.38 375 GLU A O 1
ATOM 3020 N N . THR A 1 376 ? -2.186 -25.445 4.585 1.00 71.62 376 THR A N 1
ATOM 3021 C CA . THR A 1 376 ? -0.913 -26.033 4.132 1.00 71.62 376 THR A CA 1
ATOM 3022 C C . THR A 1 376 ? -0.543 -25.577 2.718 1.00 71.62 376 THR A C 1
ATOM 3024 O O . THR A 1 376 ? -1.404 -25.236 1.903 1.00 71.62 376 THR A O 1
ATOM 3027 N N . GLY A 1 377 ? 0.759 -25.569 2.415 1.00 69.75 377 GLY A N 1
ATOM 3028 C CA . GLY A 1 377 ? 1.273 -25.190 1.095 1.00 69.75 377 GLY A CA 1
ATOM 3029 C C . GLY A 1 377 ? 0.927 -23.751 0.695 1.00 69.75 377 GLY A C 1
ATOM 3030 O O . GLY A 1 377 ? 0.901 -22.853 1.537 1.00 69.75 377 GLY A O 1
ATOM 3031 N N . SER A 1 378 ? 0.643 -23.544 -0.594 1.00 63.31 378 SER A N 1
ATOM 3032 C CA . SER A 1 378 ? 0.333 -22.235 -1.186 1.00 63.31 378 SER A CA 1
ATOM 3033 C C . SER A 1 378 ? -0.958 -21.605 -0.654 1.00 63.31 378 SER A C 1
ATOM 3035 O O . SER A 1 378 ? -1.072 -20.385 -0.602 1.00 63.31 378 SER A O 1
ATOM 3037 N N . SER A 1 379 ? -1.896 -22.418 -0.158 1.00 71.31 379 SER A N 1
ATOM 3038 C CA . SER A 1 379 ? -3.169 -21.943 0.406 1.00 71.31 379 SER A CA 1
ATOM 3039 C C . SER A 1 379 ? -3.038 -21.189 1.740 1.00 71.31 379 SER A C 1
ATOM 3041 O O . SER A 1 379 ? -3.992 -20.550 2.180 1.00 71.31 379 SER A O 1
ATOM 3043 N N . ARG A 1 380 ? -1.849 -21.224 2.363 1.00 82.81 380 ARG A N 1
ATOM 3044 C CA . ARG A 1 380 ? -1.500 -20.461 3.573 1.00 82.81 380 ARG A CA 1
ATOM 3045 C C . ARG A 1 380 ? -1.400 -18.956 3.324 1.00 82.81 380 ARG A C 1
ATOM 3047 O O . ARG A 1 380 ? -1.623 -18.167 4.244 1.00 82.81 380 ARG A O 1
ATOM 3054 N N . GLN A 1 381 ? -1.015 -18.550 2.118 1.00 90.31 381 GLN A N 1
ATOM 3055 C CA . GLN A 1 381 ? -0.762 -17.154 1.773 1.00 90.31 381 GLN A CA 1
ATOM 3056 C C . GLN A 1 381 ? -1.922 -16.618 0.941 1.00 90.31 381 GLN A C 1
ATOM 3058 O O . GLN A 1 381 ? -2.354 -17.229 -0.033 1.00 90.31 381 GLN A O 1
ATOM 3063 N N . LEU A 1 382 ? -2.427 -15.458 1.332 1.00 91.69 382 LEU A N 1
ATOM 3064 C CA . LEU A 1 382 ? -3.441 -14.736 0.584 1.00 91.69 382 LEU A CA 1
ATOM 3065 C C . LEU A 1 382 ? -2.756 -13.880 -0.491 1.00 91.69 382 LEU A C 1
ATOM 3067 O O . LEU A 1 382 ? -1.635 -13.413 -0.263 1.00 91.69 382 LEU A O 1
ATOM 3071 N N . PRO A 1 383 ? -3.412 -13.605 -1.633 1.00 92.12 383 PRO A N 1
ATOM 3072 C CA . PRO A 1 383 ? -2.839 -12.753 -2.677 1.00 92.12 383 PRO A CA 1
ATOM 3073 C C . PRO A 1 383 ? -2.343 -11.402 -2.143 1.00 92.12 383 PRO A C 1
ATOM 3075 O O . PRO A 1 383 ? -1.245 -10.952 -2.475 1.00 92.12 383 PRO A O 1
ATOM 3078 N N . GLU A 1 384 ? -3.109 -10.780 -1.245 1.00 94.94 384 GLU A N 1
ATOM 3079 C CA . GLU A 1 384 ? -2.737 -9.503 -0.645 1.00 94.94 384 GLU A CA 1
ATOM 3080 C C . GLU A 1 384 ? -1.517 -9.576 0.290 1.00 94.94 384 GLU A C 1
ATOM 3082 O O . GLU A 1 384 ? -0.872 -8.550 0.499 1.00 94.94 384 GLU A O 1
ATOM 3087 N N . ASP A 1 385 ? -1.120 -10.753 0.792 1.00 95.31 385 ASP A N 1
ATOM 3088 C CA . ASP A 1 385 ? 0.058 -10.868 1.664 1.00 95.31 385 ASP A CA 1
ATOM 3089 C C . ASP A 1 385 ? 1.347 -10.449 0.950 1.00 95.31 385 ASP A C 1
ATOM 3091 O O . ASP A 1 385 ? 2.229 -9.798 1.518 1.00 95.31 385 ASP A O 1
ATOM 3095 N N . PHE A 1 386 ? 1.433 -10.785 -0.335 1.00 94.31 386 PHE A N 1
ATOM 3096 C CA . PHE A 1 386 ? 2.549 -10.430 -1.205 1.00 94.31 386 PHE A CA 1
ATOM 3097 C C . PHE A 1 386 ? 2.587 -8.926 -1.509 1.00 94.31 386 PHE A C 1
ATOM 3099 O O . PHE A 1 386 ? 3.659 -8.338 -1.694 1.00 94.31 386 PHE A O 1
ATOM 3106 N N . LEU A 1 387 ? 1.420 -8.281 -1.496 1.00 95.69 387 LEU A N 1
ATOM 3107 C CA . LEU A 1 387 ? 1.285 -6.838 -1.659 1.00 95.69 387 LEU A CA 1
ATOM 3108 C C . LEU A 1 387 ? 1.600 -6.092 -0.353 1.00 95.69 387 LEU A C 1
ATOM 3110 O O . LEU A 1 387 ? 2.227 -5.030 -0.407 1.00 95.69 387 LEU A O 1
ATOM 3114 N N . ILE A 1 388 ? 1.265 -6.666 0.806 1.00 97.31 388 ILE A N 1
ATOM 3115 C CA . ILE A 1 388 ? 1.547 -6.107 2.137 1.00 97.31 388 ILE A CA 1
ATOM 3116 C C . ILE A 1 388 ? 3.045 -6.138 2.448 1.00 97.31 388 ILE A C 1
ATOM 3118 O O . ILE A 1 388 ? 3.618 -5.101 2.796 1.00 97.31 388 ILE A O 1
ATOM 3122 N N . ARG A 1 389 ? 3.684 -7.307 2.310 1.00 95.94 389 ARG A N 1
ATOM 3123 C CA . ARG A 1 389 ? 5.060 -7.530 2.778 1.00 95.94 389 ARG A CA 1
ATOM 3124 C C . ARG A 1 389 ? 6.079 -6.572 2.159 1.00 95.94 389 ARG A C 1
ATOM 3126 O O . ARG A 1 389 ? 5.954 -6.142 1.006 1.00 95.94 389 ARG A O 1
ATOM 3133 N N . GLY A 1 390 ? 7.130 -6.295 2.927 1.00 96.06 390 GLY A N 1
ATOM 3134 C CA . GLY A 1 390 ? 8.273 -5.486 2.499 1.00 96.06 390 GLY A CA 1
ATOM 3135 C C . GLY A 1 390 ? 8.123 -3.982 2.728 1.00 96.06 390 GLY A C 1
ATOM 3136 O O . GLY A 1 390 ? 9.085 -3.238 2.549 1.00 96.06 390 GLY A O 1
ATOM 3137 N N . GLN A 1 391 ? 6.951 -3.527 3.169 1.00 96.94 391 GLN A N 1
ATOM 3138 C CA . GLN A 1 391 ? 6.750 -2.161 3.650 1.00 96.94 391 GLN A CA 1
ATOM 3139 C C . GLN A 1 391 ? 7.309 -2.005 5.068 1.00 96.94 391 GLN A C 1
ATOM 3141 O O . GLN A 1 391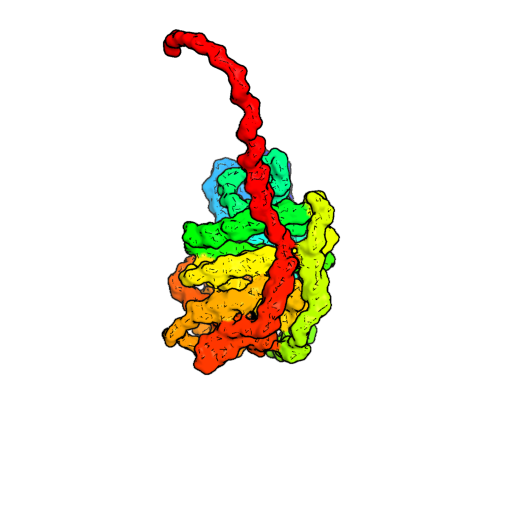 ? 7.250 -2.952 5.854 1.00 96.94 391 GLN A O 1
ATOM 3146 N N . ALA A 1 392 ? 7.805 -0.817 5.419 1.00 96.88 392 ALA A N 1
ATOM 3147 C CA . ALA A 1 392 ? 8.421 -0.545 6.720 1.00 96.88 392 ALA A CA 1
ATOM 3148 C C . ALA A 1 392 ? 7.504 -0.930 7.899 1.00 96.88 392 ALA A C 1
ATOM 3150 O O . ALA A 1 392 ? 7.933 -1.617 8.822 1.00 96.88 392 ALA A O 1
ATOM 3151 N N . TRP A 1 393 ? 6.216 -0.588 7.835 1.00 96.81 393 TRP A N 1
ATOM 3152 C CA . TRP A 1 393 ? 5.240 -0.942 8.872 1.00 96.81 393 TRP A CA 1
ATOM 3153 C C . TRP A 1 393 ? 4.910 -2.447 8.921 1.00 96.81 393 TRP A C 1
ATOM 3155 O O .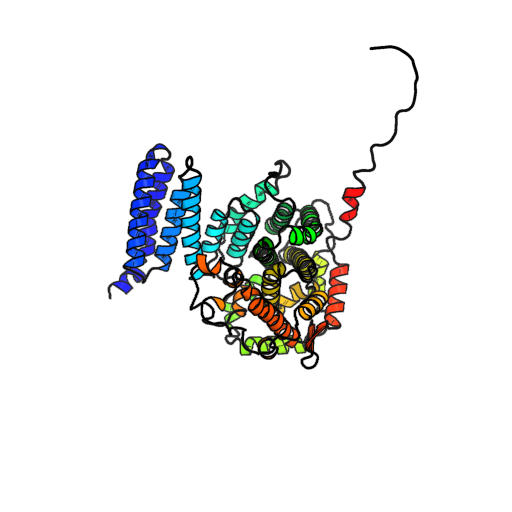 TRP A 1 393 ? 4.563 -2.976 9.974 1.00 96.81 393 TRP A O 1
ATOM 3165 N N . SER A 1 394 ? 5.036 -3.169 7.802 1.00 96.81 394 SER A N 1
ATOM 3166 C CA . SER A 1 394 ? 4.632 -4.584 7.696 1.00 96.81 394 SER A CA 1
ATOM 3167 C C . SER A 1 394 ? 5.596 -5.562 8.381 1.00 96.81 394 SER A C 1
ATOM 3169 O O . SER A 1 394 ? 5.258 -6.731 8.556 1.00 96.81 394 SER A O 1
ATOM 3171 N N . GLN A 1 395 ? 6.775 -5.088 8.806 1.00 94.75 395 GLN A N 1
ATOM 3172 C CA . GLN A 1 395 ? 7.812 -5.887 9.479 1.00 94.75 395 GLN A CA 1
ATOM 3173 C C . GLN A 1 395 ? 7.319 -6.577 10.760 1.00 94.75 395 GLN A C 1
ATOM 3175 O O . GLN A 1 395 ? 7.878 -7.591 11.159 1.00 94.75 395 GLN A O 1
ATOM 3180 N N . LEU A 1 396 ? 6.289 -6.023 11.404 1.00 93.62 396 LEU A N 1
ATOM 3181 C CA . LEU A 1 396 ? 5.750 -6.513 12.675 1.00 93.62 396 LEU A CA 1
ATOM 3182 C C . LEU A 1 396 ? 4.534 -7.433 12.513 1.00 93.62 396 LEU A C 1
ATOM 3184 O O . LEU A 1 396 ? 3.965 -7.868 13.514 1.00 93.62 396 LEU A O 1
ATOM 3188 N N . TYR A 1 397 ? 4.101 -7.693 11.276 1.00 95.62 397 TYR A N 1
ATOM 3189 C CA . TYR A 1 397 ? 2.850 -8.399 11.033 1.00 95.62 397 TYR A CA 1
ATOM 3190 C C . TYR A 1 397 ? 3.032 -9.912 10.864 1.00 95.62 397 TYR A C 1
ATOM 3192 O O . TYR A 1 397 ? 2.371 -10.694 11.547 1.00 95.62 397 TYR A O 1
ATOM 3200 N N . TYR A 1 398 ? 3.923 -10.331 9.963 1.00 94.56 398 TYR A N 1
ATOM 3201 C CA . TYR A 1 398 ? 4.093 -11.747 9.636 1.00 94.56 398 TYR A CA 1
ATOM 3202 C C . TYR A 1 398 ? 5.095 -12.441 10.568 1.00 94.56 398 TYR A C 1
ATOM 3204 O O . TYR A 1 398 ? 6.135 -11.859 10.879 1.00 94.56 398 TYR A O 1
ATOM 3212 N N . PRO A 1 399 ? 4.838 -13.703 10.963 1.00 91.38 399 PRO A N 1
ATOM 3213 C CA . PRO A 1 399 ? 5.839 -14.539 11.614 1.00 91.38 399 PRO A CA 1
ATOM 3214 C C . PRO A 1 399 ? 7.075 -14.755 10.739 1.00 91.38 399 PRO A C 1
ATOM 3216 O O . PRO A 1 399 ? 6.999 -14.734 9.505 1.00 91.38 399 PRO A O 1
ATOM 3219 N N . GLU A 1 400 ? 8.197 -15.065 11.385 1.00 86.69 400 GLU A N 1
ATOM 3220 C CA . GLU A 1 400 ? 9.382 -15.564 10.690 1.00 86.69 400 GLU A CA 1
ATOM 3221 C C . GLU A 1 400 ? 9.022 -16.824 9.882 1.00 86.69 400 GLU A C 1
ATOM 3223 O O . GLU A 1 400 ? 8.150 -17.605 10.272 1.00 86.69 400 GLU A O 1
ATOM 3228 N N . HIS A 1 401 ? 9.653 -17.003 8.722 1.00 87.81 401 HIS A N 1
ATOM 3229 C CA . HIS A 1 401 ? 9.436 -18.147 7.827 1.00 87.81 401 HIS A CA 1
ATOM 3230 C C . HIS A 1 401 ? 8.023 -18.292 7.228 1.00 87.81 401 HIS A C 1
ATOM 3232 O O . HIS A 1 401 ? 7.719 -19.288 6.565 1.00 87.81 401 HIS A O 1
ATOM 3238 N N . PHE A 1 402 ? 7.128 -17.308 7.401 1.00 90.38 402 PHE A N 1
ATOM 3239 C CA . PHE A 1 402 ? 5.777 -17.362 6.824 1.00 90.38 402 PHE A CA 1
ATOM 3240 C C . PHE A 1 402 ? 5.785 -17.473 5.283 1.00 90.38 402 PHE A C 1
ATOM 3242 O O . PHE A 1 402 ? 4.900 -18.099 4.693 1.00 90.38 402 PHE A O 1
ATOM 3249 N N . PHE A 1 403 ? 6.817 -16.917 4.641 1.00 89.75 403 PHE A N 1
ATOM 3250 C CA . PHE A 1 403 ? 6.999 -16.897 3.189 1.00 89.75 403 PHE A CA 1
ATOM 3251 C C . PHE A 1 403 ? 8.115 -17.827 2.676 1.00 89.75 403 PHE A C 1
ATOM 3253 O O . PHE A 1 403 ? 8.582 -17.634 1.558 1.00 89.75 403 PHE A O 1
ATOM 3260 N N . ASP A 1 404 ? 8.556 -18.821 3.452 1.00 85.31 404 ASP A N 1
ATOM 3261 C CA . ASP A 1 404 ? 9.637 -19.726 3.015 1.00 85.31 404 ASP A CA 1
ATOM 3262 C C . ASP A 1 404 ? 9.188 -20.706 1.922 1.00 85.31 404 ASP A C 1
ATOM 3264 O O . ASP A 1 404 ? 9.974 -21.099 1.062 1.00 85.31 404 ASP A O 1
ATOM 3268 N N . VAL A 1 405 ? 7.909 -21.091 1.942 1.00 80.00 405 VAL A N 1
ATOM 3269 C CA . VAL A 1 405 ? 7.278 -21.921 0.911 1.00 80.00 405 VAL A CA 1
ATOM 3270 C C . VAL A 1 405 ? 6.197 -21.084 0.247 1.00 80.00 405 VAL A C 1
ATOM 3272 O O . VAL A 1 405 ? 5.158 -20.827 0.853 1.00 80.00 405 VAL A O 1
ATOM 3275 N N . THR A 1 406 ? 6.451 -20.628 -0.976 1.00 78.81 406 THR A N 1
ATOM 3276 C CA . THR A 1 406 ? 5.527 -19.797 -1.761 1.00 78.81 406 THR A CA 1
ATOM 3277 C C . THR A 1 406 ? 5.171 -20.490 -3.064 1.00 78.81 406 THR A C 1
ATOM 3279 O O . THR A 1 406 ? 6.054 -21.046 -3.714 1.00 78.81 406 THR A O 1
ATOM 3282 N N . ALA A 1 407 ? 3.898 -20.420 -3.458 1.00 74.81 407 ALA A N 1
ATOM 3283 C CA . ALA A 1 407 ? 3.487 -20.753 -4.821 1.00 74.81 407 ALA A CA 1
ATOM 3284 C C . ALA A 1 407 ? 4.138 -19.810 -5.841 1.00 74.81 407 ALA A C 1
ATOM 3286 O O . ALA A 1 407 ? 4.475 -18.665 -5.515 1.00 74.81 407 ALA A O 1
ATOM 3287 N N . ASP A 1 408 ? 4.240 -20.282 -7.082 1.00 74.94 408 ASP A N 1
ATOM 3288 C CA . ASP A 1 408 ? 4.615 -19.438 -8.211 1.00 74.94 408 ASP A CA 1
ATOM 3289 C C . ASP A 1 408 ? 3.568 -18.334 -8.441 1.00 74.94 408 ASP A C 1
ATOM 3291 O O . ASP A 1 408 ? 2.399 -18.452 -8.059 1.00 74.94 408 ASP A O 1
ATOM 3295 N N . GLU A 1 409 ? 3.995 -17.232 -9.064 1.00 76.44 409 GLU A N 1
ATOM 3296 C CA . GLU A 1 409 ? 3.174 -16.024 -9.197 1.00 76.44 409 GLU A CA 1
ATOM 3297 C C . GLU A 1 409 ? 1.854 -16.260 -9.941 1.00 76.44 409 GLU A C 1
ATOM 3299 O O . GLU A 1 409 ? 0.808 -15.772 -9.507 1.00 76.44 409 GLU A O 1
ATOM 3304 N N . GLU A 1 410 ? 1.892 -17.078 -10.990 1.00 72.44 410 GLU A N 1
ATOM 3305 C CA . GLU A 1 410 ? 0.715 -17.432 -11.777 1.00 72.44 410 GLU A CA 1
ATOM 3306 C C . GLU A 1 410 ? -0.293 -18.232 -10.940 1.00 72.44 410 GLU A C 1
ATOM 3308 O O . GLU A 1 410 ? -1.490 -17.958 -10.997 1.00 72.44 410 GLU A O 1
ATOM 3313 N N . GLU A 1 411 ? 0.170 -19.161 -10.097 1.00 72.88 411 GLU A N 1
ATOM 3314 C CA . GLU A 1 411 ? -0.696 -19.978 -9.239 1.00 72.88 411 GLU A CA 1
ATOM 3315 C C . GLU A 1 411 ? -1.382 -19.120 -8.166 1.00 72.88 411 GLU A C 1
ATOM 3317 O O . GLU A 1 411 ? -2.597 -19.205 -7.989 1.00 72.88 411 GLU A O 1
ATOM 3322 N N . ARG A 1 412 ? -0.636 -18.231 -7.495 1.00 74.75 412 ARG A N 1
ATOM 3323 C CA . ARG A 1 412 ? -1.207 -17.329 -6.471 1.00 74.75 412 ARG A CA 1
ATOM 3324 C C . ARG A 1 412 ? -2.111 -16.236 -7.053 1.00 74.75 412 ARG A C 1
ATOM 3326 O O . ARG A 1 412 ? -2.905 -15.660 -6.313 1.00 74.75 412 ARG A O 1
ATOM 3333 N N . SER A 1 413 ? -1.986 -15.927 -8.348 1.00 69.38 413 SER A N 1
ATOM 3334 C CA . SER A 1 413 ? -2.860 -14.959 -9.027 1.00 69.38 413 SER A CA 1
ATOM 3335 C C . SER A 1 413 ? -4.294 -15.487 -9.188 1.00 69.38 413 SER A C 1
ATOM 3337 O O . SER A 1 413 ? -5.236 -14.708 -9.360 1.00 69.38 413 SER A O 1
ATOM 3339 N N . ILE A 1 414 ? -4.483 -16.808 -9.076 1.00 74.31 414 ILE A N 1
ATOM 3340 C CA . ILE A 1 414 ? -5.781 -17.473 -9.172 1.00 74.31 414 ILE A CA 1
ATOM 3341 C C . ILE A 1 414 ? -6.462 -17.461 -7.802 1.00 74.31 414 ILE A C 1
ATOM 3343 O O . ILE A 1 414 ? -6.183 -18.269 -6.917 1.00 74.31 414 ILE A O 1
ATOM 3347 N N . GLU A 1 415 ? -7.427 -16.562 -7.630 1.00 77.31 415 GLU A N 1
ATOM 3348 C CA . GLU A 1 415 ? -8.176 -16.479 -6.381 1.00 77.31 415 GLU A CA 1
ATOM 3349 C C . GLU A 1 415 ? -9.347 -17.475 -6.339 1.00 77.31 415 GLU A C 1
ATOM 3351 O O . GLU A 1 415 ? -10.432 -17.239 -6.882 1.00 77.31 415 GLU A O 1
ATOM 3356 N N . LEU A 1 416 ? -9.138 -18.597 -5.647 1.00 80.62 416 LEU A N 1
ATOM 3357 C CA . LEU A 1 416 ? -10.174 -19.606 -5.421 1.00 80.62 416 LEU A CA 1
ATOM 3358 C C . LEU A 1 416 ? -11.256 -19.105 -4.442 1.00 80.62 416 LEU A C 1
ATOM 3360 O O . LEU A 1 416 ? -10.945 -18.395 -3.484 1.00 80.62 416 LEU A O 1
ATOM 3364 N N . PRO A 1 417 ? -12.528 -19.537 -4.577 1.00 80.38 417 PRO A N 1
ATOM 3365 C CA . PRO A 1 417 ? -13.586 -19.175 -3.628 1.00 80.38 417 PRO A CA 1
ATOM 3366 C C . PRO A 1 417 ? -13.279 -19.540 -2.168 1.00 80.38 417 PRO A C 1
ATOM 3368 O O . PRO A 1 417 ? -13.781 -18.882 -1.259 1.00 80.38 417 PRO A O 1
ATOM 3371 N N . SER A 1 418 ? -12.454 -20.566 -1.939 1.00 82.44 418 SER A N 1
ATOM 3372 C CA . SER A 1 418 ? -12.022 -21.013 -0.610 1.00 82.44 418 SER A CA 1
ATOM 3373 C C . SER A 1 418 ? -11.185 -19.974 0.140 1.00 82.44 418 SER A C 1
ATOM 3375 O O . SER A 1 418 ? -11.245 -19.948 1.366 1.00 82.44 418 SER A O 1
ATOM 3377 N N . VAL A 1 419 ? -10.486 -19.075 -0.567 1.00 86.62 419 VAL A N 1
ATOM 3378 C CA . VAL A 1 419 ? -9.615 -18.021 -0.004 1.00 86.62 419 VAL A CA 1
ATOM 3379 C C . VAL A 1 419 ? -10.385 -17.075 0.930 1.00 86.62 419 VAL A C 1
ATOM 3381 O O . VAL A 1 419 ? -9.817 -16.462 1.833 1.00 86.62 419 VAL A O 1
ATOM 3384 N N . ILE A 1 420 ? -11.710 -16.996 0.779 1.00 89.12 420 ILE A N 1
ATOM 3385 C CA . ILE A 1 420 ? -12.554 -16.160 1.631 1.00 89.12 420 ILE A CA 1
ATOM 3386 C C . ILE A 1 420 ? -12.502 -16.550 3.113 1.00 89.12 420 ILE A C 1
ATOM 3388 O O . ILE A 1 420 ? -12.598 -15.675 3.973 1.00 89.12 420 ILE A O 1
ATOM 3392 N N . VAL A 1 421 ? -12.355 -17.841 3.419 1.00 90.12 421 VAL A N 1
ATOM 3393 C CA . VAL A 1 421 ? -12.373 -18.359 4.794 1.00 90.12 421 VAL A CA 1
ATOM 3394 C C . VAL A 1 421 ? -11.127 -17.913 5.570 1.00 90.12 421 VAL A C 1
ATOM 3396 O O . VAL A 1 421 ? -11.305 -17.185 6.550 1.00 90.12 421 VAL A O 1
ATOM 3399 N N . PRO A 1 422 ? -9.886 -18.225 5.134 1.00 91.25 422 PRO A N 1
ATOM 3400 C CA . PRO A 1 422 ? -8.681 -17.755 5.819 1.00 91.25 422 PRO A CA 1
ATOM 3401 C C . PRO A 1 422 ? -8.606 -16.229 5.895 1.00 91.25 422 PRO A C 1
ATOM 3403 O O . PRO A 1 422 ? -8.189 -15.681 6.913 1.00 91.25 422 PRO A O 1
ATOM 3406 N N . ARG A 1 423 ? -9.082 -15.513 4.869 1.00 93.44 423 ARG A N 1
ATOM 3407 C CA . ARG A 1 423 ? -9.144 -14.045 4.896 1.00 93.44 423 ARG A CA 1
ATOM 3408 C C . ARG A 1 423 ? -10.085 -13.507 5.971 1.00 93.44 423 ARG A C 1
ATOM 3410 O O . ARG A 1 423 ? -9.734 -12.570 6.687 1.00 93.44 423 ARG A O 1
ATOM 3417 N N . THR A 1 424 ? -11.267 -14.106 6.099 1.00 95.12 424 THR A N 1
ATOM 3418 C CA . THR A 1 424 ? -12.234 -13.739 7.143 1.00 95.12 424 THR A CA 1
ATOM 3419 C C . THR A 1 424 ? -11.654 -14.027 8.528 1.00 95.12 424 THR A C 1
ATOM 3421 O O . THR A 1 424 ? -11.717 -13.162 9.401 1.00 95.12 424 THR A O 1
ATOM 3424 N N . HIS A 1 425 ? -11.007 -15.186 8.707 1.00 94.62 425 HIS A N 1
ATOM 3425 C CA . HIS A 1 425 ? -10.302 -15.521 9.946 1.00 94.62 425 HIS A CA 1
ATOM 3426 C C . HIS A 1 425 ? -9.200 -14.512 10.276 1.00 94.62 425 HIS A C 1
ATOM 3428 O O . HIS A 1 425 ? -9.129 -14.073 11.416 1.00 94.62 425 HIS A O 1
ATOM 3434 N N . ARG A 1 426 ? -8.386 -14.077 9.304 1.00 95.56 426 ARG A N 1
ATOM 3435 C CA . ARG A 1 426 ? -7.349 -13.057 9.542 1.00 95.56 426 ARG A CA 1
ATOM 3436 C C . ARG A 1 426 ? -7.911 -11.715 9.973 1.00 95.56 426 ARG A C 1
ATOM 3438 O O . ARG A 1 426 ? -7.353 -11.106 10.881 1.00 95.56 426 ARG A O 1
ATOM 3445 N N . CYS A 1 427 ? -9.003 -11.266 9.355 1.00 97.94 427 CYS A N 1
ATOM 3446 C CA . CYS A 1 427 ? -9.660 -10.022 9.756 1.00 97.94 427 CYS A CA 1
ATOM 3447 C C . CYS A 1 427 ? -10.158 -10.107 11.203 1.00 97.94 427 CYS A C 1
ATOM 3449 O O . CYS A 1 427 ? -9.897 -9.211 12.001 1.00 97.94 427 CYS A O 1
ATOM 3451 N N . LEU A 1 428 ? -10.839 -11.199 11.557 1.00 98.19 428 LEU A N 1
ATOM 3452 C CA . LEU A 1 428 ? -11.356 -11.403 12.909 1.00 98.19 428 LEU A CA 1
ATOM 3453 C C . LEU A 1 428 ? -10.239 -11.576 13.940 1.00 98.19 428 LEU A C 1
ATOM 3455 O O . LEU A 1 428 ? -10.295 -10.940 14.987 1.00 98.19 428 LEU A O 1
ATOM 3459 N N . TRP A 1 429 ? -9.209 -12.361 13.622 1.00 98.12 429 TRP A N 1
ATOM 3460 C CA . TRP A 1 429 ? -8.033 -12.543 14.471 1.00 98.12 429 TRP A CA 1
ATOM 3461 C C . TRP A 1 429 ? -7.347 -11.207 14.747 1.00 98.12 429 TRP A C 1
ATOM 3463 O O . TRP A 1 429 ? -7.169 -10.842 15.904 1.00 98.12 429 TRP A O 1
ATOM 3473 N N . LEU A 1 430 ? -7.053 -10.409 13.711 1.00 98.62 430 LEU A N 1
ATOM 3474 C CA . LEU A 1 430 ? -6.510 -9.058 13.886 1.00 98.62 430 LEU A CA 1
ATOM 3475 C C . LEU A 1 430 ? -7.433 -8.179 14.739 1.00 98.62 430 LEU A C 1
ATOM 3477 O O . LEU A 1 430 ? -6.950 -7.430 15.584 1.00 98.62 430 LEU A O 1
ATOM 3481 N N . GLY A 1 431 ? -8.750 -8.296 14.554 1.00 98.56 431 GLY A N 1
ATOM 3482 C CA . GLY A 1 431 ? -9.748 -7.643 15.397 1.00 98.56 431 GLY A CA 1
ATOM 3483 C C . GLY A 1 431 ? -9.599 -8.003 16.876 1.00 98.56 431 GLY A C 1
ATOM 3484 O O . GLY A 1 431 ? -9.523 -7.105 17.712 1.00 98.56 431 GLY A O 1
ATOM 3485 N N . VAL A 1 432 ? -9.501 -9.297 17.205 1.00 98.56 432 VAL A N 1
ATOM 3486 C CA . VAL A 1 432 ? -9.278 -9.784 18.581 1.00 98.56 432 VAL A CA 1
ATOM 3487 C C . VAL A 1 432 ? -7.939 -9.286 19.122 1.00 98.56 432 VAL A C 1
ATOM 3489 O O . VAL A 1 432 ? -7.871 -8.814 20.258 1.00 98.56 432 VAL A O 1
ATOM 3492 N N . ARG A 1 433 ? -6.880 -9.323 18.307 1.00 97.81 433 ARG A N 1
ATOM 3493 C CA . ARG A 1 433 ? -5.546 -8.846 18.695 1.00 97.81 433 ARG A CA 1
ATOM 3494 C C . ARG A 1 433 ? -5.505 -7.349 18.968 1.00 97.81 433 ARG A C 1
ATOM 3496 O O . ARG A 1 433 ? -4.879 -6.938 19.932 1.00 97.81 433 ARG A O 1
ATOM 3503 N N . ILE A 1 434 ? -6.192 -6.528 18.182 1.00 98.31 434 ILE A N 1
ATOM 3504 C CA . ILE A 1 434 ? -6.308 -5.089 18.460 1.00 98.31 434 ILE A CA 1
ATOM 3505 C C . ILE A 1 434 ? -7.171 -4.857 19.710 1.00 98.31 434 ILE A C 1
ATOM 3507 O O . ILE A 1 434 ? -6.842 -4.012 20.543 1.00 98.31 434 ILE A O 1
ATOM 3511 N N . ALA A 1 435 ? -8.249 -5.627 19.879 1.00 98.00 435 ALA A N 1
ATOM 3512 C CA . ALA A 1 435 ? -9.140 -5.520 21.030 1.00 98.00 435 ALA A CA 1
ATOM 3513 C C . ALA A 1 435 ? -8.479 -5.908 22.364 1.00 98.00 435 ALA A C 1
ATOM 3515 O O . ALA A 1 435 ? -8.925 -5.457 23.423 1.00 98.00 435 ALA A O 1
ATOM 3516 N N . SER A 1 436 ? -7.404 -6.703 22.343 1.00 96.69 436 SER A N 1
ATOM 3517 C CA . SER A 1 436 ? -6.685 -7.097 23.559 1.00 96.69 436 SER A CA 1
ATOM 3518 C C . SER A 1 436 ? -5.988 -5.923 24.255 1.00 96.69 436 SER A C 1
ATOM 3520 O O . SER A 1 436 ? -5.779 -5.983 25.466 1.00 96.69 436 SER A O 1
ATOM 3522 N N . PHE A 1 437 ? -5.714 -4.826 23.536 1.00 96.19 437 PHE A N 1
ATOM 3523 C CA . PHE A 1 437 ? -5.222 -3.577 24.126 1.00 96.19 437 PHE A CA 1
ATOM 3524 C C . PHE A 1 437 ? -6.290 -2.825 24.931 1.00 96.19 437 PHE A C 1
ATOM 3526 O O . PHE A 1 437 ? -5.945 -1.925 25.690 1.00 96.19 437 PHE A O 1
ATOM 3533 N N . LYS A 1 438 ? -7.581 -3.166 24.768 1.00 94.88 438 LYS A N 1
ATOM 3534 C CA . LYS A 1 438 ? -8.733 -2.567 25.476 1.00 94.88 438 LYS A CA 1
ATOM 3535 C C . LYS A 1 438 ? -8.833 -1.037 25.368 1.00 94.88 438 LYS A C 1
ATOM 3537 O O . LYS A 1 438 ? -9.512 -0.408 26.175 1.00 94.88 438 LYS A O 1
ATOM 3542 N N . CYS A 1 439 ? -8.179 -0.450 24.367 1.00 94.56 439 CYS A N 1
ATOM 3543 C CA . CYS A 1 439 ? -8.097 0.996 24.185 1.00 94.56 439 CYS A CA 1
ATOM 3544 C C . CYS A 1 439 ? -9.234 1.514 23.290 1.00 94.56 439 CYS A C 1
ATOM 3546 O O . CYS A 1 439 ? -10.064 2.304 23.736 1.00 94.56 439 CYS A O 1
ATOM 3548 N N . TRP A 1 440 ? -9.335 1.014 22.055 1.00 96.25 440 TRP A N 1
ATOM 3549 C CA . TRP A 1 440 ? -10.294 1.521 21.059 1.00 96.25 440 TRP A CA 1
ATOM 3550 C C . TRP A 1 440 ? -11.524 0.630 20.873 1.00 96.25 440 TRP A C 1
ATOM 3552 O O . TRP A 1 440 ? -12.655 1.097 20.751 1.00 96.25 440 TRP A O 1
ATOM 3562 N N . ILE A 1 441 ? -11.311 -0.681 20.863 1.00 98.06 441 ILE A N 1
ATOM 3563 C CA . ILE A 1 441 ? -12.367 -1.690 20.797 1.00 98.06 441 ILE A CA 1
ATOM 3564 C C . ILE A 1 441 ? -12.087 -2.760 21.851 1.00 98.06 441 ILE A C 1
ATOM 3566 O O . ILE A 1 441 ? -10.940 -2.975 22.241 1.00 98.06 441 ILE A O 1
ATOM 3570 N N . THR A 1 442 ? -13.131 -3.430 22.315 1.00 98.00 442 THR A N 1
ATOM 3571 C CA . THR A 1 442 ? -13.067 -4.612 23.174 1.00 98.00 442 THR A CA 1
ATOM 3572 C C . THR A 1 442 ? -13.725 -5.789 22.471 1.00 98.00 442 THR A C 1
ATOM 3574 O O . THR A 1 442 ? -14.528 -5.620 21.550 1.00 98.00 442 THR A O 1
ATOM 3577 N N . TYR A 1 443 ? -13.364 -6.993 22.898 1.00 98.25 443 TYR A N 1
ATOM 3578 C CA . TYR A 1 443 ? -13.929 -8.237 22.405 1.00 98.25 443 TYR A CA 1
ATOM 3579 C C . TYR A 1 443 ? -14.417 -9.063 23.595 1.00 98.25 443 TYR A C 1
ATOM 3581 O O . TYR A 1 443 ? -13.654 -9.334 24.522 1.00 98.25 443 TYR A O 1
ATOM 3589 N N . ASP A 1 444 ? -15.699 -9.415 23.582 1.00 97.19 444 ASP A N 1
ATOM 3590 C CA . ASP A 1 444 ? -16.328 -10.288 24.569 1.00 97.19 444 ASP A CA 1
ATOM 3591 C C . ASP A 1 444 ? -16.230 -11.733 24.066 1.00 97.19 444 ASP A C 1
ATOM 3593 O O . ASP A 1 444 ? -16.884 -12.106 23.088 1.00 97.19 444 ASP A O 1
ATOM 3597 N N . SER A 1 445 ? -15.395 -12.537 24.727 1.00 94.44 445 SER A N 1
ATOM 3598 C CA . SER A 1 445 ? -15.143 -13.931 24.355 1.00 94.44 445 SER A CA 1
ATOM 3599 C C . SER A 1 445 ? -16.332 -14.852 24.607 1.00 94.44 445 SER A C 1
ATOM 3601 O O . SER A 1 445 ? -16.400 -15.911 23.992 1.00 94.44 445 SER A O 1
ATOM 3603 N N . ASP A 1 446 ? -17.270 -14.498 25.482 1.00 94.38 446 ASP A N 1
ATOM 3604 C CA . ASP A 1 446 ? -18.429 -15.347 25.770 1.00 94.38 446 ASP A CA 1
ATOM 3605 C C . ASP A 1 446 ? -19.518 -15.116 24.725 1.00 94.38 446 ASP A C 1
ATOM 3607 O O . ASP A 1 446 ? -20.116 -16.053 24.193 1.00 94.38 446 ASP A O 1
ATOM 3611 N N . ARG A 1 447 ? -19.746 -13.845 24.386 1.00 94.94 447 ARG A N 1
ATOM 3612 C CA . ARG A 1 447 ? -20.755 -13.423 23.408 1.00 94.94 447 ARG A CA 1
ATOM 3613 C C . ARG A 1 447 ? -20.234 -13.388 21.974 1.00 94.94 447 ARG A C 1
ATOM 3615 O O . ARG A 1 447 ? -21.041 -13.208 21.065 1.00 94.94 447 ARG A O 1
ATOM 3622 N N . LYS A 1 448 ? -18.919 -13.544 21.781 1.00 96.25 448 LYS A N 1
ATOM 3623 C CA . LYS A 1 448 ? -18.214 -13.450 20.494 1.00 96.25 448 LYS A CA 1
ATOM 3624 C C . LYS A 1 448 ? -18.575 -12.152 19.764 1.00 96.25 448 LYS A C 1
ATOM 3626 O O . LYS A 1 448 ? -19.034 -12.178 18.627 1.00 96.25 448 LYS A O 1
ATOM 3631 N N . VAL A 1 449 ? -18.436 -11.012 20.444 1.00 97.50 449 VAL A N 1
ATOM 3632 C CA . VAL A 1 449 ? -18.840 -9.700 19.910 1.00 97.50 449 VAL A CA 1
ATOM 3633 C C . VAL A 1 449 ? -17.792 -8.627 20.185 1.00 97.50 449 VAL A C 1
ATOM 3635 O O . VAL A 1 449 ? -17.224 -8.550 21.273 1.00 97.50 449 VAL A O 1
ATOM 3638 N N . PHE A 1 450 ? -17.560 -7.776 19.192 1.00 98.56 450 PHE A N 1
ATOM 3639 C CA . PHE A 1 450 ? -16.737 -6.578 19.285 1.00 98.56 450 PHE A CA 1
ATOM 3640 C C . PHE A 1 450 ? -17.577 -5.375 19.705 1.00 98.56 450 PHE A C 1
ATOM 3642 O O . PHE A 1 450 ? -18.661 -5.144 19.158 1.00 98.56 450 PHE A O 1
ATOM 3649 N N . LEU A 1 451 ? -17.059 -4.572 20.631 1.00 98.44 451 LEU A N 1
ATOM 3650 C CA . LEU A 1 451 ? -17.691 -3.340 21.095 1.00 98.44 451 LEU A CA 1
ATOM 3651 C C . LEU A 1 451 ? -16.686 -2.181 21.044 1.00 98.44 451 LEU A C 1
ATOM 3653 O O . LEU A 1 451 ? -15.546 -2.349 21.468 1.00 98.44 451 LEU A O 1
ATOM 3657 N N . PRO A 1 452 ? -17.068 -0.995 20.550 1.00 97.81 452 PRO A N 1
ATOM 3658 C CA . PRO A 1 452 ? -16.238 0.198 20.693 1.00 97.81 452 PRO A CA 1
ATOM 3659 C C . PRO A 1 452 ? -16.173 0.653 22.157 1.00 97.81 452 PRO A C 1
ATOM 3661 O O . PRO A 1 452 ? -17.160 0.554 22.893 1.00 97.81 452 PRO A O 1
ATOM 3664 N N . THR A 1 453 ? -15.025 1.182 22.576 1.00 96.31 453 THR A N 1
ATOM 3665 C CA . THR A 1 453 ? -14.864 1.802 23.900 1.00 96.31 453 THR A CA 1
ATOM 3666 C C . THR A 1 453 ? -15.454 3.219 23.924 1.00 96.31 453 THR A C 1
ATOM 3668 O O . THR A 1 453 ? -15.648 3.825 22.867 1.00 96.31 453 THR A O 1
ATOM 3671 N N . PRO A 1 454 ? -15.709 3.808 25.109 1.00 94.81 454 PRO A N 1
ATOM 3672 C CA . PRO A 1 454 ? -16.045 5.230 25.214 1.00 94.81 454 PRO A CA 1
ATOM 3673 C C . PRO A 1 454 ? -15.002 6.136 24.545 1.00 94.81 454 PRO A C 1
ATOM 3675 O O . PRO A 1 454 ? -15.370 7.063 23.828 1.00 94.81 454 PRO A O 1
ATOM 3678 N N . PHE A 1 455 ? -13.714 5.804 24.693 1.00 93.38 455 PHE A N 1
ATOM 3679 C CA . PHE A 1 455 ? -12.614 6.546 24.079 1.00 93.38 455 PHE A CA 1
ATOM 3680 C C . PHE A 1 455 ? -12.692 6.550 22.544 1.00 93.38 455 PHE A C 1
ATOM 3682 O O . PHE A 1 455 ? -12.518 7.594 21.922 1.00 93.38 455 PHE A O 1
ATOM 3689 N N . ALA A 1 456 ? -13.061 5.433 21.909 1.00 94.81 456 ALA A N 1
ATOM 3690 C CA . ALA A 1 456 ? -13.276 5.408 20.461 1.00 94.81 456 ALA A CA 1
ATOM 3691 C C . ALA A 1 456 ? -14.371 6.383 19.989 1.00 94.81 456 ALA A C 1
ATOM 3693 O O . ALA A 1 456 ? -14.231 6.988 18.926 1.00 94.81 456 ALA A O 1
ATOM 3694 N N . TYR A 1 457 ? -15.441 6.569 20.769 1.00 94.75 457 TYR A N 1
ATOM 3695 C CA . TYR A 1 457 ? -16.465 7.569 20.451 1.00 94.75 457 TYR A CA 1
ATOM 3696 C C . TYR A 1 457 ? -15.962 9.005 20.648 1.00 94.75 457 TYR A C 1
ATOM 3698 O O . TYR A 1 457 ? -16.320 9.886 19.864 1.00 94.75 457 TYR A O 1
ATOM 3706 N N . GLU A 1 458 ? -15.140 9.256 21.670 1.00 93.06 458 GLU A N 1
ATOM 3707 C CA . GLU A 1 458 ? -14.492 10.557 21.896 1.00 93.06 458 GLU A CA 1
ATOM 3708 C C . GLU A 1 458 ? -13.587 10.933 20.715 1.00 93.06 458 GLU A C 1
ATOM 3710 O O . GLU A 1 458 ? -13.741 12.020 20.151 1.00 93.06 458 GLU A O 1
ATOM 3715 N N . LEU A 1 459 ? -12.731 10.003 20.280 1.00 92.81 459 LEU A N 1
ATOM 3716 C CA . LEU A 1 459 ? -11.869 10.149 19.105 1.00 92.81 459 LEU A CA 1
ATOM 3717 C C . LEU A 1 459 ? -12.674 10.451 17.838 1.00 92.81 459 LEU A C 1
ATOM 3719 O O . LEU A 1 459 ? -12.387 11.418 17.130 1.00 92.81 459 LEU A O 1
ATOM 3723 N N . GLU A 1 460 ? -13.730 9.676 17.572 1.00 92.12 460 GLU A N 1
ATOM 3724 C CA . GLU A 1 460 ? -14.558 9.882 16.383 1.00 92.12 460 GLU A CA 1
ATOM 3725 C C . GLU A 1 460 ? -15.239 11.260 16.400 1.00 92.12 460 GLU A C 1
ATOM 3727 O O . GLU A 1 460 ? -15.321 11.929 15.367 1.00 92.12 460 GLU A O 1
ATOM 3732 N N . ASN A 1 461 ? -15.692 11.725 17.567 1.00 91.44 461 ASN A N 1
ATOM 3733 C CA . ASN A 1 461 ? -16.253 13.066 17.715 1.00 91.44 461 ASN A CA 1
ATOM 3734 C C . ASN A 1 461 ? -15.200 14.159 17.469 1.00 91.44 461 ASN A C 1
ATOM 3736 O O . ASN A 1 461 ? -15.496 15.125 16.762 1.00 91.44 461 ASN A O 1
ATOM 3740 N N . ALA A 1 462 ? -13.980 13.999 17.987 1.00 90.81 462 ALA A N 1
ATOM 3741 C CA . ALA A 1 462 ? -12.883 14.944 17.772 1.00 90.81 462 ALA A CA 1
ATOM 3742 C C . ALA A 1 462 ? -12.482 15.035 16.288 1.00 90.81 462 ALA A C 1
ATOM 3744 O O . ALA A 1 462 ? -12.355 16.136 15.741 1.00 90.81 462 ALA A O 1
ATOM 3745 N N . ALA A 1 463 ? -12.359 13.896 15.601 1.00 90.88 463 ALA A N 1
ATOM 3746 C CA . ALA A 1 463 ? -12.034 13.858 14.177 1.00 90.88 463 ALA A CA 1
ATOM 3747 C C . ALA A 1 463 ? -13.140 14.464 13.298 1.00 90.88 463 ALA A C 1
ATOM 3749 O O . ALA A 1 463 ? -12.839 15.136 12.310 1.00 90.88 463 ALA A O 1
ATOM 3750 N N . ARG A 1 464 ? -14.421 14.287 13.661 1.00 89.88 464 ARG A N 1
ATOM 3751 C CA . ARG A 1 464 ? -15.546 14.927 12.951 1.00 89.88 464 ARG A CA 1
ATOM 3752 C C . ARG A 1 464 ? -15.501 16.453 13.028 1.00 89.88 464 ARG A C 1
ATOM 3754 O O . ARG A 1 464 ? -15.859 17.094 12.046 1.00 89.88 464 ARG A O 1
ATOM 3761 N N . GLN A 1 465 ? -15.082 17.024 14.159 1.00 88.25 465 GLN A N 1
ATOM 3762 C CA . GLN A 1 465 ? -14.980 18.481 14.333 1.00 88.25 465 GLN A CA 1
ATOM 3763 C C . GLN A 1 465 ? -13.895 19.109 13.447 1.00 88.25 465 GLN A C 1
ATOM 3765 O O . GLN A 1 465 ? -14.040 20.255 13.038 1.00 88.25 465 GLN A O 1
ATOM 3770 N N . HIS A 1 466 ? -12.853 18.346 13.109 1.00 89.31 466 HIS A N 1
ATOM 3771 C CA . HIS A 1 466 ? -11.721 18.786 12.287 1.00 89.31 466 HIS A CA 1
ATOM 3772 C C . HIS A 1 466 ? -11.757 18.141 10.892 1.00 89.31 466 HIS A C 1
ATOM 3774 O O . HIS A 1 466 ? -10.723 17.752 10.342 1.00 89.31 466 HIS A O 1
ATOM 3780 N N . ASN A 1 467 ? -12.953 17.944 10.330 1.00 90.12 467 ASN A N 1
ATOM 3781 C CA . ASN A 1 467 ? -13.110 17.350 9.006 1.00 90.12 467 ASN A CA 1
ATOM 3782 C C . ASN A 1 467 ? -12.709 18.367 7.912 1.00 90.12 467 ASN A C 1
ATOM 3784 O O . ASN A 1 467 ? -13.446 19.329 7.686 1.00 90.12 467 ASN A O 1
ATOM 3788 N N . PRO A 1 468 ? -11.607 18.141 7.169 1.00 87.25 468 PRO A N 1
ATOM 3789 C CA . PRO A 1 468 ? -11.109 19.088 6.173 1.00 87.25 468 PRO A CA 1
ATOM 3790 C C . PRO A 1 468 ? -11.976 19.148 4.905 1.00 87.25 468 PRO A C 1
ATOM 3792 O O . PRO A 1 468 ? -11.738 19.989 4.042 1.00 87.25 468 PRO A O 1
ATOM 3795 N N . LEU A 1 469 ? -12.954 18.247 4.759 1.00 85.50 469 LEU A N 1
ATOM 3796 C CA . LEU A 1 469 ? -13.857 18.164 3.608 1.00 85.50 469 LEU A CA 1
ATOM 3797 C C . LEU A 1 469 ? -15.245 18.768 3.894 1.00 85.50 469 LEU A C 1
ATOM 3799 O O . LEU A 1 469 ? -16.136 18.705 3.043 1.00 85.50 469 LEU A O 1
ATOM 3803 N N . GLN A 1 470 ? -15.466 19.331 5.085 1.00 76.19 470 GLN A N 1
ATOM 3804 C CA . GLN A 1 470 ? -16.745 19.939 5.444 1.00 76.19 470 GLN A CA 1
ATOM 3805 C C . GLN A 1 470 ? -17.012 21.190 4.582 1.00 76.19 470 GLN A C 1
ATOM 3807 O O . GLN A 1 470 ? -16.187 22.092 4.512 1.00 76.19 470 GLN A O 1
ATOM 3812 N N . GLY A 1 471 ? -18.171 21.248 3.911 1.00 62.31 471 GLY A N 1
ATOM 3813 C CA . GLY A 1 471 ? -18.592 22.404 3.097 1.00 62.31 471 GLY A CA 1
ATOM 3814 C C . GLY A 1 471 ? -18.237 22.352 1.602 1.00 62.31 471 GLY A C 1
ATOM 3815 O O . GLY A 1 471 ? -18.726 23.186 0.842 1.00 62.31 471 GLY A O 1
ATOM 3816 N N . VAL A 1 472 ? -17.484 21.346 1.141 1.00 64.31 472 VAL A N 1
ATOM 3817 C CA . VAL A 1 472 ? -17.118 21.175 -0.287 1.00 64.31 472 VAL A CA 1
ATOM 3818 C C . VAL A 1 472 ? -18.348 20.963 -1.188 1.00 64.31 472 VAL A C 1
ATOM 3820 O O . VAL A 1 472 ? -18.334 21.321 -2.362 1.00 64.31 472 VAL A O 1
ATOM 3823 N N . SER A 1 473 ? -19.463 20.490 -0.624 1.00 48.56 473 SER A N 1
ATOM 3824 C CA . SER A 1 473 ? -20.752 20.330 -1.311 1.00 48.56 473 SER A CA 1
ATOM 3825 C C . SER A 1 473 ? -21.402 21.645 -1.780 1.00 48.56 473 SER A C 1
ATOM 3827 O O . SER A 1 473 ? -22.331 21.603 -2.581 1.00 48.56 473 SER A O 1
ATOM 3829 N N . GLY A 1 474 ? -20.963 22.811 -1.286 1.00 37.25 474 GLY A N 1
ATOM 3830 C CA . GLY A 1 474 ? -21.584 24.109 -1.591 1.00 37.25 474 GLY A CA 1
ATOM 3831 C C . GLY A 1 474 ? -21.124 24.780 -2.892 1.00 37.25 474 GLY A C 1
ATOM 3832 O O . GLY A 1 474 ? -21.808 25.678 -3.377 1.00 37.25 474 GLY A O 1
ATOM 3833 N N . ALA A 1 475 ? -19.992 24.364 -3.469 1.00 38.19 475 ALA A N 1
ATOM 3834 C CA . ALA A 1 475 ? -19.389 25.048 -4.621 1.00 38.19 475 ALA A CA 1
ATOM 3835 C C . ALA A 1 475 ? -19.930 24.576 -5.987 1.00 38.19 475 ALA A C 1
ATOM 3837 O O . ALA A 1 475 ? -19.888 25.326 -6.960 1.00 38.19 475 ALA A O 1
ATOM 3838 N N . GLU A 1 476 ? -20.479 23.361 -6.074 1.00 36.38 476 GLU A N 1
ATOM 3839 C CA . GLU A 1 476 ? -21.099 22.858 -7.312 1.00 36.38 476 GLU A CA 1
ATOM 3840 C C . GLU A 1 476 ? -22.543 23.361 -7.494 1.00 36.38 476 GLU A C 1
ATOM 3842 O O . GLU A 1 476 ? -23.028 23.469 -8.618 1.00 36.38 476 GLU A O 1
ATOM 3847 N N . ALA A 1 477 ? -23.229 23.741 -6.410 1.00 30.14 477 ALA A N 1
ATOM 3848 C CA . ALA A 1 477 ? -24.597 24.257 -6.480 1.00 30.14 477 ALA A CA 1
ATOM 3849 C C . ALA A 1 477 ? -24.670 25.750 -6.859 1.00 30.14 477 ALA A C 1
ATOM 3851 O O . ALA A 1 477 ? -25.655 26.178 -7.454 1.00 30.14 477 ALA A O 1
ATOM 3852 N N . SER A 1 478 ? -23.639 26.547 -6.563 1.00 30.39 478 SER A N 1
ATOM 3853 C CA . SER A 1 478 ? -23.638 28.000 -6.808 1.00 30.39 478 SER A CA 1
ATOM 3854 C C . SER A 1 478 ? -23.203 28.409 -8.220 1.00 30.39 478 SER A C 1
ATOM 3856 O O . SER A 1 478 ? -23.447 29.545 -8.621 1.00 30.39 478 SER A O 1
ATOM 3858 N N . SER A 1 479 ? -22.614 27.501 -9.005 1.00 33.84 479 SER A N 1
ATOM 3859 C CA . SER A 1 479 ? -22.218 27.761 -10.399 1.00 33.84 479 SER A CA 1
ATOM 3860 C C . SER A 1 479 ? -23.311 27.441 -11.428 1.00 33.84 479 SER A C 1
ATOM 3862 O O . SER A 1 479 ? -23.153 27.755 -12.606 1.00 33.84 479 SER A O 1
ATOM 3864 N N . SER A 1 480 ? -24.441 26.863 -10.998 1.00 32.06 480 SER A N 1
ATOM 3865 C CA . SER A 1 480 ? -25.559 26.482 -11.879 1.00 32.06 480 SER A CA 1
ATOM 3866 C C . SER A 1 480 ? -26.780 27.412 -11.808 1.00 32.06 480 SER A C 1
ATOM 3868 O O . SER A 1 480 ? -27.728 27.215 -12.565 1.00 32.06 480 SER A O 1
ATOM 3870 N N . SER A 1 481 ? -26.766 28.458 -10.970 1.00 30.22 481 SER A N 1
ATOM 3871 C CA . SER A 1 481 ? -27.934 29.332 -10.747 1.00 30.22 481 SER A CA 1
ATOM 3872 C C . SER A 1 481 ? -27.781 30.789 -11.209 1.00 30.22 481 SER A C 1
ATOM 3874 O O . SER A 1 481 ? -28.573 31.633 -10.800 1.00 30.22 481 SER A O 1
ATOM 3876 N N . SER A 1 482 ? -26.809 31.123 -12.065 1.00 33.03 482 SER A N 1
ATOM 3877 C CA . SER A 1 482 ? -26.664 32.482 -12.623 1.00 33.03 482 SER A CA 1
ATOM 3878 C C . SER A 1 482 ? -26.661 32.495 -14.155 1.00 33.03 482 SER A C 1
ATOM 3880 O O . SER A 1 482 ? -25.696 32.917 -14.788 1.00 33.03 482 SER A O 1
ATOM 3882 N N . SER A 1 483 ? -27.737 32.005 -14.771 1.00 33.12 483 SER A N 1
ATOM 3883 C CA . SER A 1 483 ? -28.043 32.318 -16.176 1.00 33.12 483 SER A CA 1
ATOM 3884 C C . SER A 1 483 ? -29.540 32.215 -16.470 1.00 33.12 483 SER A C 1
ATOM 3886 O O . SER A 1 483 ? -29.946 31.575 -17.432 1.00 33.12 483 SER A O 1
ATOM 3888 N N . HIS A 1 484 ? -30.378 32.848 -15.645 1.00 30.69 484 HIS A N 1
ATOM 3889 C CA . HIS A 1 484 ? -31.762 33.139 -16.018 1.00 30.69 484 HIS A CA 1
ATOM 3890 C C . HIS A 1 484 ? -32.064 34.625 -15.810 1.00 30.69 484 HIS A C 1
ATOM 3892 O O . HIS A 1 484 ? -31.721 35.204 -14.783 1.00 30.69 484 HIS A O 1
ATOM 3898 N N . ASP A 1 485 ? -32.703 35.167 -16.844 1.0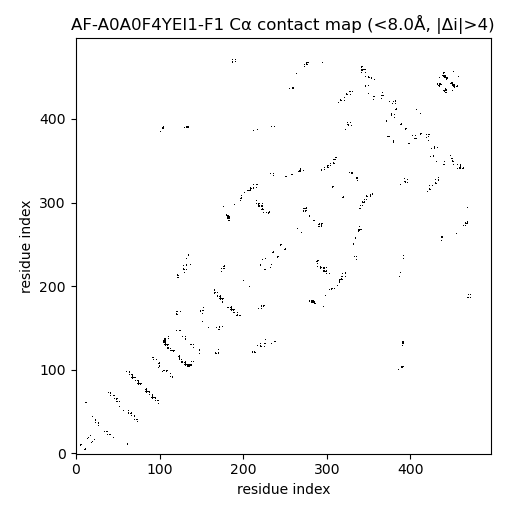0 30.38 485 ASP A N 1
ATOM 3899 C CA . ASP A 1 485 ? -33.374 36.455 -16.981 1.00 30.38 485 ASP A CA 1
ATOM 3900 C C . ASP A 1 485 ? -32.519 37.718 -17.146 1.00 30.38 485 ASP A C 1
ATOM 3902 O O . ASP A 1 485 ? -32.057 38.350 -16.200 1.00 30.38 485 ASP A O 1
ATOM 3906 N N . ASN A 1 486 ? -32.401 38.143 -18.408 1.00 31.27 486 ASN A N 1
ATOM 3907 C CA . ASN A 1 486 ? -33.115 39.339 -18.859 1.00 31.27 486 ASN A CA 1
ATOM 3908 C C . ASN A 1 486 ? -33.073 39.441 -20.388 1.00 31.27 486 ASN A C 1
ATOM 3910 O O . ASN A 1 486 ? -32.089 39.918 -20.944 1.00 31.27 486 ASN A O 1
ATOM 3914 N N . ASP A 1 487 ? -34.162 39.057 -21.055 1.00 30.31 487 ASP A N 1
ATOM 3915 C CA . ASP A 1 487 ? -34.663 39.895 -22.144 1.00 30.31 487 ASP A CA 1
ATOM 3916 C C . ASP A 1 487 ? -36.156 39.640 -22.370 1.00 30.31 487 ASP A C 1
ATOM 3918 O O . ASP A 1 487 ? -36.584 38.554 -22.759 1.00 30.31 487 ASP A O 1
ATOM 3922 N N . THR A 1 488 ? -36.980 40.643 -22.074 1.00 31.69 488 THR A N 1
ATOM 3923 C CA . THR A 1 488 ? -38.375 40.685 -22.511 1.00 31.69 488 THR A CA 1
ATOM 3924 C C . THR A 1 488 ? -38.624 42.034 -23.161 1.00 31.69 488 THR A C 1
ATOM 3926 O O . THR A 1 488 ? -38.593 43.062 -22.492 1.00 31.69 488 THR A O 1
ATOM 3929 N N . THR A 1 489 ? -38.929 41.984 -24.456 1.00 30.17 489 THR A N 1
ATOM 3930 C CA . THR A 1 489 ? -39.992 42.694 -25.196 1.00 30.17 489 THR A CA 1
ATOM 3931 C C . THR A 1 489 ? -39.482 43.314 -26.497 1.00 30.17 489 THR A C 1
ATOM 3933 O O . THR A 1 489 ? -38.795 44.323 -26.498 1.00 30.17 489 THR A O 1
ATOM 3936 N N . MET A 1 490 ? -39.898 42.760 -27.637 1.00 28.28 490 MET A N 1
ATOM 3937 C CA . MET A 1 490 ? -40.985 43.347 -28.427 1.00 28.28 490 MET A CA 1
ATOM 3938 C C . MET A 1 490 ? -41.340 42.453 -29.621 1.00 28.28 490 MET A C 1
ATOM 3940 O O . MET A 1 490 ? -40.495 41.883 -30.301 1.00 28.28 490 MET A O 1
ATOM 3944 N N . THR A 1 491 ? -42.645 42.333 -29.810 1.00 32.47 491 THR A N 1
ATOM 3945 C CA . THR A 1 491 ? -43.379 41.781 -30.946 1.00 32.47 491 THR A CA 1
ATOM 3946 C C . THR A 1 491 ? -42.974 42.422 -32.274 1.00 32.47 491 THR A C 1
ATOM 3948 O O . THR A 1 491 ? -42.953 43.644 -32.348 1.00 32.47 491 THR A O 1
ATOM 3951 N N . ASP A 1 492 ? -42.788 41.626 -33.331 1.00 29.78 492 ASP A N 1
ATOM 3952 C CA . ASP A 1 492 ? -43.686 41.684 -34.493 1.00 29.78 492 ASP A CA 1
ATOM 3953 C C . ASP A 1 492 ? -43.445 40.545 -35.504 1.00 29.78 492 ASP A C 1
ATOM 3955 O O . ASP A 1 492 ? -42.339 40.319 -35.979 1.00 29.78 492 ASP A O 1
ATOM 3959 N N . SER A 1 493 ? -44.539 39.835 -35.782 1.00 31.39 493 SER A N 1
ATOM 3960 C CA . SER A 1 493 ? -45.108 39.559 -37.104 1.00 31.39 493 SER A CA 1
ATOM 3961 C C . SER A 1 493 ? -44.236 39.026 -38.263 1.00 31.39 493 SER A C 1
ATOM 3963 O O . SER A 1 493 ? -43.391 39.716 -38.820 1.00 31.39 493 SER A O 1
ATOM 3965 N N . ASN A 1 494 ? -44.695 37.863 -38.745 1.00 30.77 494 ASN A N 1
ATOM 3966 C CA . ASN A 1 494 ? -44.822 37.427 -40.143 1.00 30.77 494 ASN A CA 1
ATOM 3967 C C . ASN A 1 494 ? -43.736 36.585 -40.852 1.00 30.77 494 ASN A C 1
ATOM 3969 O O . ASN A 1 494 ? -42.604 36.992 -41.076 1.00 30.77 494 ASN A O 1
ATOM 3973 N N . ASP A 1 495 ? -44.272 35.461 -41.346 1.00 30.72 495 ASP A N 1
ATOM 3974 C CA . ASP A 1 495 ? -44.092 34.821 -42.652 1.00 30.72 495 ASP A CA 1
ATOM 3975 C C . ASP A 1 495 ? -42.974 33.785 -42.899 1.00 30.72 495 ASP A C 1
ATOM 3977 O O . ASP A 1 495 ? -41.807 34.095 -43.093 1.00 30.72 495 ASP A O 1
ATOM 3981 N N . ILE A 1 496 ? -43.441 32.525 -42.977 1.00 36.44 496 ILE A N 1
ATOM 3982 C CA . ILE A 1 496 ? -43.324 31.582 -44.111 1.00 36.44 496 ILE A CA 1
ATOM 3983 C C . ILE A 1 496 ? -41.916 31.425 -44.731 1.00 36.44 496 ILE A C 1
ATOM 3985 O O . ILE A 1 496 ? -41.497 32.246 -45.542 1.00 36.44 496 ILE A O 1
ATOM 3989 N N . ILE A 1 497 ? -41.235 30.305 -44.446 1.00 39.09 497 ILE A N 1
ATOM 3990 C CA . ILE A 1 497 ? -41.094 29.057 -45.250 1.00 39.09 497 ILE A CA 1
ATOM 3991 C C . ILE A 1 497 ? -40.303 28.047 -44.414 1.00 39.09 497 ILE A C 1
ATOM 3993 O O . ILE A 1 497 ? -39.264 28.443 -43.841 1.00 39.09 497 ILE A O 1
#

pLDDT: mean 89.64, std 15.11, range [28.28, 98.94]

Organism: Rasamsonia emersonii (strain ATCC 16479 / CBS 393.64 / IMI 116815) (NCBI:txid1408163)

Secondary structure (DSSP, 8-state):
-HHHHHHHTTHHHHIIIIIIIHHHHHHHTTTTTTHHHHHHHHHHHHHHHHHHHHH-GGGHHHHHHHHHHHHHHHHHH--S-HHHHHHHHHHHHHHHHHHHHH-TTBHHHHHHHHHHTTT-HHHHHHHHHHHHSBSB--TTHHHHTHHHHHHHH-TTSPPPTTS-HHHHHHHHHHHHHHTT-BHHHHHHHHHHHHHHHHHHHHHHGGGHHHHHHHHHHHHHHHHTGGG-TT-SHHHHTSHHHHHTS-SHHHHHHHHHHHHHH--S--HHHHHHHGGGS--SSTT-B--SHHHHHHHHHHHHHHHHHHHHTSTT-GGGHHHHHHHHHHHHHHHTSHHHHTTTTTTS-HHHHHHHHHHH--TT--HHHHS-SS----S-GGGGS-HHHHHHTTBGGGGGTSPTTTTSS---HHHHHS--GGGHHHHHHHHHHHHHHHHTT-SSEEEETTTTEEEE-HHHHHHHHHHHHT-TTTTGGGTTTTTSSS---------------